Protein AF-A0A162QSJ6-F1 (afdb_monomer_lite)

Radius of gyration: 28.15 Å; chains: 1; bounding box: 63×65×82 Å

Foldseek 3Di:
DKDKDWDDKDWPPPFFQFDWFFPFAAWCLCCCQCVQPNHDLVRVCVQLVHDSVVSVCNNVRNDDDWLLSLLSSQCVQQPPPPDRDRDFLCNTRVPPDWAFGKTKDKIKMWIKMKIKDFPVVLQVLVVVPDPDDDDRDDPVRSCVVCQPPDVVVQVVVQVVQVVVLVVCLPPPPQAPDSVFKGKGWDDKGFPDWDDDPRMIMTTITTMIMIMHMGGGDIDDQNLQVQAPVVVQVVLVVVDFDKDKDKDKDFDDPQAWHQDPQKIAGNAWFFQAPPHDLVHTDIDRMGHNPPDDPAKDFDADPVRHGTMIIHITIDGDQFCLVVLCVVVVHDLSRSCSQLVHDSVRSVCVNNVNDDDTSSSLSSCSVSSSYTSVSTGVSVVSCVPPNPPDPPPPPPPPPDD

Structure (mmCIF, N/CA/C/O backbone):
data_AF-A0A162QSJ6-F1
#
_entry.id   AF-A0A162QSJ6-F1
#
loop_
_atom_site.group_PDB
_atom_site.id
_atom_site.type_symbol
_atom_site.label_atom_id
_atom_site.label_alt_id
_atom_site.label_comp_id
_atom_site.label_asym_id
_atom_site.label_entity_id
_atom_site.label_seq_id
_atom_site.pdbx_PDB_ins_code
_atom_site.Cartn_x
_atom_site.Cartn_y
_atom_site.Cartn_z
_atom_site.occupancy
_atom_site.B_iso_or_equiv
_atom_site.auth_seq_id
_atom_site.auth_comp_id
_atom_site.auth_asym_id
_atom_site.auth_atom_id
_atom_site.pdbx_PDB_model_num
ATOM 1 N N . MET A 1 1 ? -3.124 -0.815 45.891 1.00 61.69 1 MET A N 1
ATOM 2 C CA . MET A 1 1 ? -2.998 -1.121 44.449 1.00 61.69 1 MET A CA 1
ATOM 3 C C . MET A 1 1 ? -3.513 0.085 43.694 1.00 61.69 1 MET A C 1
ATOM 5 O O . MET A 1 1 ? -4.446 0.692 44.205 1.00 61.69 1 MET A O 1
ATOM 9 N N . PRO A 1 2 ? -2.911 0.464 42.557 1.00 79.81 2 PRO A N 1
ATOM 10 C CA . PRO A 1 2 ? -3.446 1.546 41.745 1.00 79.81 2 PRO A CA 1
ATOM 11 C C . PRO A 1 2 ? -4.876 1.224 41.300 1.00 79.81 2 PRO A C 1
ATOM 13 O O . PRO A 1 2 ? -5.188 0.066 41.028 1.00 79.81 2 PRO A O 1
ATOM 16 N N . GLU A 1 3 ? -5.730 2.237 41.241 1.00 83.38 3 GLU A N 1
ATOM 17 C CA . GLU A 1 3 ? -7.122 2.107 40.813 1.00 83.38 3 GLU A CA 1
ATOM 18 C C . GLU A 1 3 ? -7.364 2.950 39.563 1.00 83.38 3 GLU A C 1
ATOM 20 O O . GLU A 1 3 ? -6.791 4.031 39.409 1.00 83.38 3 GLU A O 1
ATOM 25 N N . MET A 1 4 ? -8.210 2.453 38.657 1.00 86.06 4 MET A N 1
ATOM 26 C CA . MET A 1 4 ? -8.592 3.165 37.442 1.00 86.06 4 MET A CA 1
ATOM 27 C C . MET A 1 4 ? -10.099 3.081 37.217 1.00 86.06 4 MET A C 1
ATOM 29 O O . MET A 1 4 ? -10.667 1.988 37.171 1.00 86.06 4 MET A O 1
ATOM 33 N N . SER A 1 5 ? -10.733 4.235 37.026 1.00 84.50 5 SER A N 1
ATOM 34 C CA . SER A 1 5 ? -12.145 4.337 36.646 1.00 84.50 5 SER A CA 1
ATOM 35 C C . SER A 1 5 ? -12.289 5.010 35.285 1.00 84.50 5 SER A C 1
ATOM 37 O O . SER A 1 5 ? -11.509 5.906 34.963 1.00 84.50 5 SER A O 1
ATOM 39 N N . ILE A 1 6 ? -13.267 4.560 34.494 1.00 78.75 6 ILE A N 1
ATOM 40 C CA . ILE A 1 6 ? -13.654 5.175 33.220 1.00 78.75 6 ILE A CA 1
ATOM 41 C C . ILE A 1 6 ? -14.931 5.988 33.453 1.00 78.75 6 ILE A C 1
ATOM 43 O O . ILE A 1 6 ? -15.891 5.487 34.036 1.00 78.75 6 ILE A O 1
ATOM 47 N N . GLY A 1 7 ? -14.916 7.239 33.010 1.00 77.62 7 GLY A N 1
ATOM 48 C CA . GLY A 1 7 ? -16.047 8.153 32.966 1.00 77.62 7 GLY A CA 1
ATOM 49 C C . GLY A 1 7 ? -16.761 8.111 31.615 1.00 77.62 7 GLY A C 1
ATOM 50 O O . GLY A 1 7 ? -17.100 7.046 31.102 1.00 77.62 7 GLY A O 1
ATOM 51 N N . GLU A 1 8 ? -17.034 9.285 31.048 1.00 82.25 8 GLU A N 1
ATOM 52 C CA . GLU A 1 8 ? -17.742 9.401 29.774 1.00 82.25 8 GLU A CA 1
ATOM 53 C C . GLU A 1 8 ? -16.884 8.875 28.613 1.00 82.25 8 GLU A C 1
ATOM 55 O O . GLU A 1 8 ? -15.684 9.145 28.528 1.00 82.25 8 GLU A O 1
ATOM 60 N N . ILE A 1 9 ? -17.518 8.119 27.712 1.00 82.06 9 ILE A N 1
ATOM 61 C CA . ILE A 1 9 ? -16.911 7.626 26.475 1.00 82.06 9 ILE A CA 1
ATOM 62 C C . ILE A 1 9 ? -17.574 8.364 25.323 1.00 82.06 9 ILE A C 1
ATOM 64 O O . ILE A 1 9 ? -18.797 8.330 25.180 1.00 82.06 9 ILE A O 1
ATOM 68 N N . ARG A 1 10 ? -16.768 9.000 24.476 1.00 83.88 10 ARG A N 1
ATOM 69 C CA . ARG A 1 10 ? -17.243 9.741 23.305 1.00 83.88 10 ARG A CA 1
ATOM 70 C C . ARG A 1 10 ? -16.458 9.361 22.061 1.00 83.88 10 ARG A C 1
ATOM 72 O O . ARG A 1 10 ? -15.242 9.181 22.108 1.00 83.88 10 ARG A O 1
ATOM 79 N N . GLU A 1 11 ? -17.152 9.258 20.935 1.00 80.19 11 GLU A N 1
ATOM 80 C CA . GLU A 1 11 ? -16.522 8.979 19.645 1.00 80.19 11 GLU A CA 1
ATOM 81 C C . GLU A 1 11 ? -15.690 10.183 19.173 1.00 80.19 11 GLU A C 1
ATOM 83 O O . GLU A 1 11 ? -16.151 11.328 19.142 1.00 80.19 11 GLU A O 1
ATOM 88 N N . HIS A 1 12 ? -14.446 9.928 18.779 1.00 76.00 12 HIS A N 1
ATOM 89 C CA . HIS A 1 12 ? -13.519 10.925 18.266 1.00 76.00 12 HIS A CA 1
ATOM 90 C C . HIS A 1 12 ? -13.611 11.016 16.733 1.00 76.00 12 HIS A C 1
ATOM 92 O O . HIS A 1 12 ? -12.725 10.586 15.994 1.00 76.00 12 HIS A O 1
ATOM 98 N N . THR A 1 13 ? -14.648 11.679 16.228 1.00 58.31 13 THR A N 1
ATOM 99 C CA . THR A 1 13 ? -14.962 11.703 14.785 1.00 58.31 13 THR A CA 1
ATOM 100 C C . THR A 1 13 ? -14.040 12.578 13.924 1.00 58.31 13 THR A C 1
ATOM 102 O O . THR A 1 13 ? -13.908 12.339 12.727 1.00 58.31 13 THR A O 1
ATOM 105 N N . LYS A 1 14 ? -13.361 13.583 14.500 1.00 55.38 14 LYS A N 1
ATOM 106 C CA . LYS A 1 14 ? -12.687 14.647 13.719 1.00 55.38 14 LYS A CA 1
ATOM 107 C C . LYS A 1 14 ? -11.319 14.302 13.113 1.00 55.38 14 LYS A C 1
ATOM 109 O O . LYS A 1 14 ? -10.851 15.064 12.274 1.00 55.38 14 LYS A O 1
ATOM 114 N N . ARG A 1 15 ? -10.644 13.228 13.546 1.00 52.19 15 ARG A N 1
ATOM 115 C CA . ARG A 1 15 ? -9.261 12.917 13.107 1.00 52.19 15 ARG A CA 1
ATOM 116 C C . ARG A 1 15 ? -9.095 11.615 12.327 1.00 52.19 15 ARG A C 1
ATOM 118 O O . ARG A 1 15 ? -8.056 11.459 11.696 1.00 52.19 15 ARG A O 1
ATOM 125 N N . TYR A 1 16 ? -10.071 10.708 12.359 1.00 54.91 16 TYR A N 1
ATOM 126 C CA . TYR A 1 16 ? -9.823 9.310 11.991 1.00 54.91 16 TYR A CA 1
ATOM 127 C C . TYR A 1 16 ? -10.912 8.645 11.143 1.00 54.91 16 TYR A C 1
ATOM 129 O O . TYR A 1 16 ? -10.877 7.431 10.981 1.00 54.91 16 TYR A O 1
ATOM 137 N N . THR A 1 17 ? -11.866 9.394 10.583 1.00 56.16 17 THR A N 1
ATOM 138 C CA . THR A 1 17 ? -12.869 8.812 9.677 1.00 56.16 17 THR A CA 1
ATOM 139 C C . THR A 1 17 ? -12.195 8.389 8.375 1.00 56.16 17 THR A C 1
ATOM 141 O O . THR A 1 17 ? -11.928 9.200 7.488 1.00 56.16 17 THR A O 1
ATOM 144 N N . LYS A 1 18 ? -11.856 7.106 8.301 1.00 65.88 18 LYS A N 1
ATOM 145 C CA . LYS A 1 18 ? -11.250 6.471 7.141 1.00 65.88 18 LYS A CA 1
ATOM 146 C C . LYS A 1 18 ? -12.344 6.096 6.154 1.00 65.88 18 LYS A C 1
ATOM 148 O O . LYS A 1 18 ? -13.413 5.647 6.552 1.00 65.88 18 LYS A O 1
ATOM 153 N N . GLU A 1 19 ? -12.083 6.239 4.860 1.00 71.62 19 GLU A N 1
ATOM 154 C CA . GLU A 1 19 ? -12.988 5.651 3.879 1.00 71.62 19 GLU A CA 1
ATOM 155 C C . GLU A 1 19 ? -12.936 4.117 3.970 1.00 71.62 19 GLU A C 1
ATOM 157 O O . GLU A 1 19 ? -11.851 3.526 4.006 1.00 71.62 19 GLU A O 1
ATOM 162 N N . LEU A 1 20 ? -14.106 3.473 4.005 1.00 77.44 20 LEU A N 1
ATOM 163 C CA . LEU A 1 20 ? -14.211 2.016 4.021 1.00 77.44 20 LEU A CA 1
ATOM 164 C C . LEU A 1 20 ? -13.665 1.423 2.719 1.00 77.44 20 LEU A C 1
ATOM 166 O O . LEU A 1 20 ? -13.955 1.899 1.614 1.00 77.44 20 LEU A O 1
ATOM 170 N N . ILE A 1 21 ? -12.892 0.347 2.861 1.00 81.75 21 ILE A N 1
ATOM 171 C CA . ILE A 1 21 ? -12.299 -0.398 1.752 1.00 81.75 21 ILE A CA 1
ATOM 172 C C . ILE A 1 21 ? -12.651 -1.876 1.938 1.00 81.75 21 ILE A C 1
ATOM 174 O O . ILE A 1 21 ? -12.334 -2.425 2.996 1.00 81.75 21 ILE A O 1
ATOM 178 N N . PRO A 1 22 ? -13.203 -2.548 0.909 1.00 86.56 22 PRO A N 1
ATOM 179 C CA . PRO A 1 22 ? -13.502 -3.972 0.967 1.00 86.56 22 PRO A CA 1
ATOM 180 C C . PRO A 1 22 ? -12.319 -4.812 1.458 1.00 86.56 22 PRO A C 1
ATOM 182 O O . PRO A 1 22 ? -11.152 -4.587 1.094 1.00 86.56 22 PRO A O 1
ATOM 185 N N . ASN A 1 23 ? -12.618 -5.842 2.246 1.00 87.44 23 ASN A N 1
ATOM 186 C CA . ASN A 1 23 ? -11.616 -6.787 2.712 1.00 87.44 23 ASN A CA 1
ATOM 187 C C . ASN A 1 23 ? -10.985 -7.546 1.549 1.00 87.44 23 ASN A C 1
ATOM 189 O O . ASN A 1 23 ? -9.750 -7.592 1.463 1.00 87.44 23 ASN A O 1
ATOM 193 N N . THR A 1 24 ? -11.811 -8.001 0.608 1.00 89.56 24 THR A N 1
ATOM 194 C CA . THR A 1 24 ? -11.386 -8.460 -0.715 1.00 89.56 24 THR A CA 1
ATOM 195 C C . THR A 1 24 ? -11.987 -7.573 -1.792 1.00 89.56 24 THR A C 1
ATOM 197 O O . THR A 1 24 ? -13.176 -7.285 -1.788 1.00 89.56 24 THR A O 1
ATOM 200 N N . ILE A 1 25 ? -11.137 -7.106 -2.700 1.00 89.31 25 ILE A N 1
ATOM 201 C CA . ILE A 1 25 ? -11.492 -6.157 -3.740 1.00 89.31 25 ILE A CA 1
ATOM 202 C C . ILE A 1 25 ? -12.158 -6.922 -4.894 1.00 89.31 25 ILE A C 1
ATOM 204 O O . ILE A 1 25 ? -11.517 -7.808 -5.482 1.00 89.31 25 ILE A O 1
ATOM 208 N N . PRO A 1 26 ? -13.400 -6.563 -5.262 1.00 88.62 26 PRO A N 1
ATOM 209 C CA . PRO A 1 26 ? -14.075 -7.121 -6.428 1.00 88.62 26 PRO A CA 1
ATOM 210 C C . PRO A 1 26 ? -13.230 -6.935 -7.685 1.00 88.62 26 PRO A C 1
ATOM 212 O O . PRO A 1 26 ? -12.707 -5.850 -7.923 1.00 88.62 26 PRO A O 1
ATOM 215 N N . ASN A 1 27 ? -13.081 -7.981 -8.498 1.00 90.12 27 ASN A N 1
ATOM 216 C CA . ASN A 1 27 ? -12.209 -7.936 -9.670 1.00 90.12 27 ASN A CA 1
ATOM 217 C C . ASN A 1 27 ? -12.764 -8.712 -10.872 1.00 90.12 27 ASN A C 1
ATOM 219 O O . ASN A 1 27 ? -13.583 -9.619 -10.726 1.00 90.12 27 ASN A O 1
ATOM 223 N N . ASN A 1 28 ? -12.247 -8.376 -12.057 1.00 89.31 28 ASN A N 1
ATOM 224 C CA . ASN A 1 28 ? -12.580 -8.985 -13.346 1.00 89.31 28 ASN A CA 1
ATOM 225 C C . ASN A 1 28 ? -11.474 -9.919 -13.872 1.00 89.31 28 ASN A C 1
ATOM 227 O O . ASN A 1 28 ? -11.448 -10.242 -15.061 1.00 89.31 28 ASN A O 1
ATOM 231 N N . ILE A 1 29 ? -10.537 -10.361 -13.025 1.00 91.88 29 ILE A N 1
ATOM 232 C CA . ILE A 1 29 ? -9.319 -11.074 -13.456 1.00 91.88 29 ILE A CA 1
ATOM 233 C C . ILE A 1 29 ? -9.656 -12.340 -14.252 1.00 91.88 29 ILE A C 1
ATOM 235 O O . ILE A 1 29 ? -9.070 -12.582 -15.311 1.00 91.88 29 ILE A O 1
ATOM 239 N N . LYS A 1 30 ? -10.642 -13.117 -13.785 1.00 92.12 30 LYS A N 1
ATOM 240 C CA . LYS A 1 30 ? -11.098 -14.335 -14.467 1.00 92.12 30 LYS A CA 1
ATOM 241 C C . LYS A 1 30 ? -11.686 -14.035 -15.845 1.00 92.12 30 LYS A C 1
ATOM 243 O O . LYS A 1 30 ? -11.394 -14.750 -16.801 1.00 92.12 30 LYS A O 1
ATOM 248 N N . ILE A 1 31 ? -12.485 -12.973 -15.964 1.00 89.12 31 ILE A N 1
ATOM 249 C CA . ILE A 1 31 ? -13.091 -12.542 -17.234 1.00 89.12 31 ILE A CA 1
ATOM 250 C C . ILE A 1 31 ? -11.985 -12.172 -18.224 1.00 89.12 31 ILE A C 1
ATOM 252 O O . ILE A 1 31 ? -11.950 -12.690 -19.341 1.00 89.12 31 ILE A O 1
ATOM 256 N N . TRP A 1 32 ? -11.036 -11.342 -17.794 1.00 87.81 32 TRP A N 1
ATOM 257 C CA . TRP A 1 32 ? -9.904 -10.934 -18.618 1.00 87.81 32 TRP A CA 1
ATOM 258 C C . TRP A 1 32 ? -9.074 -12.122 -19.094 1.00 87.81 32 TRP A C 1
ATOM 260 O O . TRP A 1 32 ? -8.869 -12.301 -20.298 1.00 87.81 32 TRP A O 1
ATOM 270 N N . ARG A 1 33 ? -8.664 -12.994 -18.173 1.00 91.19 33 ARG A N 1
ATOM 271 C CA . ARG A 1 33 ? -7.868 -14.174 -18.508 1.00 91.19 33 ARG A CA 1
ATOM 272 C C . ARG A 1 33 ? -8.627 -15.139 -19.425 1.00 91.19 33 ARG A C 1
ATOM 274 O O . ARG A 1 33 ? -8.115 -15.529 -20.473 1.00 91.19 33 ARG A O 1
ATOM 281 N N . GLU A 1 34 ? -9.813 -15.577 -19.013 1.00 88.44 34 GLU A N 1
ATOM 282 C CA . GLU A 1 34 ? -10.504 -16.732 -19.598 1.00 88.44 34 GLU A CA 1
ATOM 283 C C . GLU A 1 34 ? -11.431 -16.370 -20.752 1.00 88.44 34 GLU A C 1
ATOM 285 O O . GLU A 1 34 ? -11.593 -17.147 -21.694 1.00 88.44 34 GLU A O 1
ATOM 290 N N . GLN A 1 35 ? -12.075 -15.208 -20.696 1.00 85.56 35 GLN A N 1
ATOM 291 C CA . GLN A 1 35 ? -13.071 -14.822 -21.690 1.00 85.56 35 GLN A CA 1
ATOM 292 C C . GLN A 1 35 ? -12.442 -13.982 -22.796 1.00 85.56 35 GLN A C 1
ATOM 294 O O . GLN A 1 35 ? -12.663 -14.296 -23.966 1.00 85.56 35 GLN A O 1
ATOM 299 N N . LEU A 1 36 ? -11.615 -12.996 -22.437 1.00 83.12 36 LEU A N 1
ATOM 300 C CA . LEU A 1 36 ? -11.030 -12.053 -23.395 1.00 83.12 36 LEU A CA 1
ATOM 301 C C . LEU A 1 36 ? -9.729 -12.564 -24.025 1.00 83.12 36 LEU A C 1
ATOM 303 O O . LEU A 1 36 ? -9.566 -12.468 -25.241 1.00 83.12 36 LEU A O 1
ATOM 307 N N . HIS A 1 37 ? -8.828 -13.152 -23.231 1.00 85.69 37 HIS A N 1
ATOM 308 C CA . HIS A 1 37 ? -7.499 -13.555 -23.715 1.00 85.69 37 HIS A CA 1
ATOM 309 C C . HIS A 1 37 ? -7.283 -15.065 -23.867 1.00 85.69 37 HIS A C 1
ATOM 311 O O . HIS A 1 37 ? -6.301 -15.470 -24.483 1.00 85.69 37 HIS A O 1
ATOM 317 N N . LYS A 1 38 ? -8.200 -15.898 -23.361 1.00 89.44 38 LYS A N 1
ATOM 318 C CA . LYS A 1 38 ? -8.144 -17.371 -23.454 1.00 89.44 38 LYS A CA 1
ATOM 319 C C . LYS A 1 38 ? -6.848 -17.984 -22.892 1.00 89.44 38 LYS A C 1
ATOM 321 O O . LYS A 1 38 ? -6.374 -18.996 -23.399 1.00 89.44 38 LYS A O 1
ATOM 326 N N . ILE A 1 39 ? -6.285 -17.398 -21.833 1.00 90.75 39 ILE A N 1
ATOM 327 C CA . ILE A 1 39 ? -5.034 -17.869 -21.217 1.00 90.75 39 ILE A CA 1
ATOM 328 C C . ILE A 1 39 ? -5.346 -18.909 -20.119 1.00 90.75 39 ILE A C 1
ATOM 330 O O . ILE A 1 39 ? -6.176 -18.651 -19.239 1.00 90.75 39 ILE A O 1
ATOM 334 N N . PRO A 1 40 ? -4.703 -20.091 -20.108 1.00 94.88 40 PRO A N 1
ATOM 335 C CA . PRO A 1 40 ? -4.813 -21.038 -19.000 1.00 94.88 40 PRO A CA 1
ATOM 336 C C . PRO A 1 40 ? -4.314 -20.444 -17.674 1.00 94.88 40 PRO A C 1
ATOM 338 O O . PRO A 1 40 ? -3.276 -19.786 -17.640 1.00 94.88 40 PRO A O 1
ATOM 341 N N . VAL A 1 41 ? -4.993 -20.744 -16.558 1.00 95.62 41 VAL A N 1
ATOM 342 C CA . VAL A 1 41 ? -4.605 -20.277 -15.205 1.00 95.62 41 VAL A CA 1
ATOM 343 C C . VAL A 1 41 ? -3.125 -20.531 -14.901 1.00 95.62 41 VAL A C 1
ATOM 345 O O . VAL A 1 41 ? -2.441 -19.640 -14.409 1.00 95.62 41 VAL A O 1
ATOM 348 N N . LYS A 1 42 ? -2.617 -21.731 -15.217 1.00 95.69 42 LYS A N 1
ATOM 349 C CA . LYS A 1 42 ? -1.219 -22.094 -14.948 1.00 95.69 42 LYS A CA 1
ATOM 350 C C . LYS A 1 42 ? -0.248 -21.195 -15.716 1.00 95.69 42 LYS A C 1
ATOM 352 O O . LYS A 1 42 ? 0.677 -20.670 -15.117 1.00 95.69 42 LYS A O 1
ATOM 357 N N . GLN A 1 43 ? -0.508 -20.980 -17.007 1.00 94.31 43 GLN A N 1
ATOM 358 C CA . GLN A 1 43 ? 0.334 -20.131 -17.846 1.00 94.31 43 GLN A CA 1
ATOM 359 C C . GLN A 1 43 ? 0.405 -18.706 -17.289 1.00 94.31 43 GLN A C 1
ATOM 361 O O . GLN A 1 43 ? 1.497 -18.172 -17.130 1.00 94.31 43 GLN A O 1
ATOM 366 N N . LEU A 1 44 ? -0.740 -18.111 -16.938 1.00 93.75 44 LEU A N 1
ATOM 367 C CA . LEU A 1 44 ? -0.745 -16.751 -16.403 1.00 93.75 44 LEU A CA 1
ATOM 368 C C . LEU A 1 44 ? -0.053 -16.668 -15.034 1.00 93.75 44 LEU A C 1
ATOM 370 O O . LEU A 1 44 ? 0.673 -15.714 -14.773 1.00 93.75 44 LEU A O 1
ATOM 374 N N . ALA A 1 45 ? -0.248 -17.660 -14.162 1.00 94.94 45 ALA A N 1
ATOM 375 C CA . ALA A 1 45 ? 0.430 -17.714 -12.868 1.00 94.94 45 ALA A CA 1
ATOM 376 C C . ALA A 1 45 ? 1.961 -17.767 -13.028 1.00 94.94 45 ALA A C 1
ATOM 378 O O . ALA A 1 45 ? 2.669 -16.998 -12.371 1.00 94.94 45 ALA A O 1
ATOM 379 N N . ASP A 1 46 ? 2.454 -18.596 -13.957 1.00 92.12 46 ASP A N 1
ATOM 380 C CA . ASP A 1 46 ? 3.878 -18.705 -14.287 1.00 92.12 46 ASP A CA 1
ATOM 381 C C . ASP A 1 46 ? 4.424 -17.368 -14.826 1.00 92.12 46 ASP A C 1
ATOM 383 O O . ASP A 1 46 ? 5.473 -16.900 -14.385 1.00 92.12 46 ASP A O 1
ATOM 387 N N . GLU A 1 47 ? 3.690 -16.697 -15.719 1.00 89.69 47 GLU A N 1
ATOM 388 C CA . GLU A 1 47 ? 4.086 -15.402 -16.292 1.00 89.69 47 GLU A CA 1
ATOM 389 C C . GLU A 1 47 ? 4.063 -14.247 -15.275 1.00 89.69 47 GLU A C 1
ATOM 391 O O . GLU A 1 47 ? 4.856 -13.311 -15.383 1.00 89.69 47 GLU A O 1
ATOM 396 N N . LEU A 1 48 ? 3.179 -14.302 -14.275 1.00 90.88 48 LEU A N 1
ATOM 397 C CA . LEU A 1 48 ? 3.105 -13.320 -13.185 1.00 90.88 48 LEU A CA 1
ATOM 398 C C . LEU A 1 48 ? 4.044 -13.642 -12.013 1.00 90.88 48 LEU A C 1
ATOM 400 O O . LEU A 1 48 ? 4.225 -12.798 -11.120 1.00 90.88 48 LEU A O 1
ATOM 404 N N . LEU A 1 49 ? 4.672 -14.822 -12.038 1.00 90.62 49 LEU A N 1
ATOM 405 C CA . LEU A 1 49 ? 5.550 -15.351 -10.994 1.00 90.62 49 LEU A CA 1
ATOM 406 C C . LEU A 1 49 ? 4.819 -15.504 -9.649 1.00 90.62 49 LEU A C 1
ATOM 408 O O . LEU A 1 49 ? 5.310 -15.044 -8.613 1.00 90.62 49 LEU A O 1
ATOM 412 N N . ILE A 1 50 ? 3.631 -16.111 -9.672 1.00 94.56 50 ILE A N 1
ATOM 413 C CA . ILE A 1 50 ? 2.803 -16.382 -8.488 1.00 94.56 50 ILE A CA 1
ATOM 414 C C . ILE A 1 50 ? 2.331 -17.834 -8.461 1.00 94.56 50 ILE A C 1
ATOM 416 O O . ILE A 1 50 ? 2.335 -18.526 -9.474 1.00 94.56 50 ILE A O 1
ATOM 420 N N . ASP A 1 51 ? 1.898 -18.291 -7.288 1.00 95.50 51 ASP A N 1
ATOM 421 C CA . ASP A 1 51 ? 1.303 -19.615 -7.152 1.00 95.50 51 ASP A CA 1
ATOM 422 C C . ASP A 1 51 ? -0.055 -19.705 -7.876 1.00 95.50 51 ASP A C 1
ATOM 424 O O . ASP A 1 51 ? -0.871 -18.777 -7.860 1.00 95.50 51 ASP A O 1
ATOM 428 N N . ARG A 1 52 ? -0.309 -20.856 -8.502 1.00 96.62 52 ARG A N 1
ATOM 429 C CA . ARG A 1 52 ? -1.537 -21.123 -9.260 1.00 96.62 52 ARG A CA 1
ATOM 430 C C . ARG A 1 52 ? -2.786 -21.104 -8.375 1.00 96.62 52 ARG A C 1
ATOM 432 O O . ARG A 1 52 ? -3.824 -20.580 -8.788 1.00 96.62 52 ARG A O 1
ATOM 439 N N . ASN A 1 53 ? -2.710 -21.702 -7.189 1.00 96.81 53 ASN A N 1
ATOM 440 C CA . ASN A 1 53 ? -3.839 -21.751 -6.262 1.00 96.81 53 ASN A CA 1
ATOM 441 C C . ASN A 1 53 ? -4.110 -20.352 -5.713 1.00 96.81 53 ASN A C 1
ATOM 443 O O . ASN A 1 53 ? -5.267 -19.963 -5.587 1.00 96.81 53 ASN A O 1
ATOM 447 N N . PHE A 1 54 ? -3.057 -19.559 -5.497 1.00 96.94 54 PHE A N 1
ATOM 448 C CA . PHE A 1 54 ? -3.207 -18.148 -5.155 1.00 96.94 54 PHE A CA 1
ATOM 449 C C . PHE A 1 54 ? -3.929 -17.351 -6.253 1.00 96.94 54 PHE A C 1
ATOM 451 O O . PHE A 1 54 ? -4.885 -16.647 -5.943 1.00 96.94 54 PHE A O 1
ATOM 458 N N . LEU A 1 55 ? -3.548 -17.494 -7.531 1.00 96.81 55 LEU A N 1
ATOM 459 C CA . LEU A 1 55 ? -4.279 -16.852 -8.637 1.00 96.81 55 LEU A CA 1
ATOM 460 C C . LEU A 1 55 ? -5.754 -17.284 -8.668 1.00 96.81 55 LEU A C 1
ATOM 462 O O . LEU A 1 55 ? -6.634 -16.451 -8.853 1.00 96.81 55 LEU A O 1
ATOM 466 N N . THR A 1 56 ? -6.020 -18.572 -8.444 1.00 96.06 56 THR A N 1
ATOM 467 C CA . THR A 1 56 ? -7.386 -19.120 -8.419 1.00 96.06 56 THR A CA 1
ATOM 468 C C . THR A 1 56 ? -8.216 -18.508 -7.285 1.00 96.06 56 THR A C 1
ATOM 470 O O . THR A 1 56 ? -9.346 -18.096 -7.522 1.00 96.06 56 THR A O 1
ATOM 473 N N . ALA 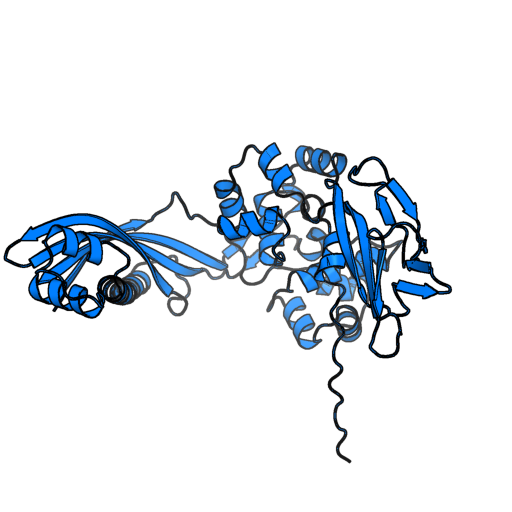A 1 57 ? -7.644 -18.377 -6.084 1.00 96.25 57 ALA A N 1
ATOM 474 C CA . ALA A 1 57 ? -8.295 -17.725 -4.946 1.00 96.25 57 ALA A CA 1
ATOM 475 C C . ALA A 1 57 ? -8.565 -16.231 -5.204 1.00 96.25 57 ALA A C 1
ATOM 477 O O . ALA A 1 57 ? -9.587 -15.696 -4.788 1.00 96.25 57 ALA A O 1
ATOM 478 N N . VAL A 1 58 ? -7.673 -15.542 -5.923 1.00 95.31 58 VAL A N 1
ATOM 479 C CA . VAL A 1 58 ? -7.888 -14.138 -6.312 1.00 95.31 58 VAL A CA 1
ATOM 480 C C . VAL A 1 58 ? -9.005 -14.008 -7.354 1.00 95.31 58 VAL A C 1
ATOM 482 O O . VAL A 1 58 ? -9.856 -13.127 -7.238 1.00 95.31 58 VAL A O 1
ATOM 485 N N . GLU A 1 59 ? -9.046 -14.901 -8.347 1.00 93.81 59 GLU A N 1
ATOM 486 C CA . GLU A 1 59 ? -10.129 -14.973 -9.341 1.00 93.81 59 GLU A CA 1
ATOM 487 C C . GLU A 1 59 ? -11.492 -15.291 -8.717 1.00 93.81 59 GLU A C 1
ATOM 489 O O . GLU A 1 59 ? -12.517 -14.845 -9.232 1.00 93.81 59 GLU A O 1
ATOM 494 N N . ALA A 1 60 ? -11.496 -16.050 -7.621 1.00 91.06 60 ALA A N 1
ATOM 495 C CA . ALA A 1 60 ? -12.678 -16.360 -6.825 1.00 91.06 60 ALA A CA 1
ATOM 496 C C . ALA A 1 60 ? -13.068 -15.245 -5.837 1.00 91.06 60 ALA A C 1
ATOM 498 O O . ALA A 1 60 ? -14.111 -15.352 -5.209 1.00 91.06 60 ALA A O 1
ATOM 499 N N . GLN A 1 61 ? -12.278 -14.166 -5.739 1.00 89.94 61 GLN A N 1
ATOM 500 C CA . GLN A 1 61 ? -12.477 -13.062 -4.788 1.00 89.94 61 GLN A CA 1
ATOM 501 C C . GLN A 1 61 ? -12.335 -13.473 -3.309 1.00 89.94 61 GLN A C 1
ATOM 503 O O . GLN A 1 61 ? -12.863 -12.815 -2.418 1.00 89.94 61 GLN A O 1
ATOM 508 N N . ASP A 1 62 ? -11.520 -14.494 -3.030 1.00 91.06 62 ASP A N 1
ATOM 509 C CA . ASP A 1 62 ? -11.166 -14.915 -1.665 1.00 91.06 62 ASP A CA 1
ATOM 510 C C . ASP A 1 62 ? -9.904 -14.208 -1.145 1.00 91.06 62 ASP A C 1
ATOM 512 O O . ASP A 1 62 ? -9.625 -14.168 0.059 1.00 91.06 62 ASP A O 1
ATOM 516 N N . LYS A 1 63 ? -9.076 -13.694 -2.064 1.00 93.69 63 LYS A N 1
ATOM 517 C CA . LYS A 1 63 ? -7.811 -13.009 -1.773 1.00 93.69 63 LYS A CA 1
ATOM 518 C C . LYS A 1 63 ? -7.604 -11.815 -2.697 1.00 93.69 63 LYS A C 1
ATOM 520 O O . LYS A 1 63 ? -8.078 -11.778 -3.826 1.00 93.69 63 LYS A O 1
ATOM 525 N N . ASN A 1 64 ? -6.795 -10.865 -2.235 1.00 93.88 64 ASN A N 1
ATOM 526 C CA . ASN A 1 64 ? -6.306 -9.762 -3.057 1.00 93.88 64 ASN A CA 1
ATOM 527 C C . ASN A 1 64 ? -4.928 -10.075 -3.628 1.00 93.88 64 ASN A C 1
ATOM 529 O O . ASN A 1 64 ? -4.065 -10.616 -2.934 1.00 93.88 64 ASN A O 1
ATOM 533 N N . PHE A 1 65 ? -4.660 -9.596 -4.840 1.00 95.69 65 PHE A N 1
ATOM 534 C CA . PHE A 1 65 ? -3.279 -9.411 -5.267 1.00 95.69 65 PHE A CA 1
ATOM 535 C C . PHE A 1 65 ? -2.540 -8.427 -4.364 1.00 95.69 65 PHE A C 1
ATOM 537 O O . PHE A 1 65 ? -3.104 -7.454 -3.860 1.00 95.69 65 PHE A O 1
ATOM 544 N N . SER A 1 66 ? -1.233 -8.644 -4.222 1.00 94.19 66 SER A N 1
ATOM 545 C CA . SER A 1 66 ? -0.328 -7.604 -3.738 1.00 94.19 66 SER A CA 1
ATOM 546 C C . SER A 1 66 ? -0.175 -6.510 -4.793 1.00 94.19 66 SER A C 1
ATOM 548 O O . SER A 1 66 ? -0.270 -6.794 -5.986 1.00 94.19 66 SER A O 1
ATOM 550 N N . GLY A 1 67 ? 0.170 -5.286 -4.380 1.00 93.94 67 GLY A N 1
ATOM 551 C CA . GLY A 1 67 ? 0.336 -4.176 -5.328 1.00 93.94 67 GLY A CA 1
ATOM 552 C C . GLY A 1 67 ? 1.351 -4.483 -6.437 1.00 93.94 67 GLY A C 1
ATOM 553 O O . GLY A 1 67 ? 1.139 -4.130 -7.588 1.00 93.94 67 GLY A O 1
ATOM 554 N N . LYS A 1 68 ? 2.416 -5.243 -6.141 1.00 93.25 68 LYS A N 1
ATOM 555 C CA . LYS A 1 68 ? 3.357 -5.709 -7.175 1.00 93.25 68 LYS A CA 1
ATOM 556 C C . LYS A 1 68 ? 2.699 -6.619 -8.211 1.00 93.25 68 LYS A C 1
ATOM 558 O O . LYS A 1 68 ? 2.956 -6.474 -9.399 1.00 93.25 68 LYS A O 1
ATOM 563 N N . THR A 1 69 ? 1.889 -7.571 -7.758 1.00 94.19 69 THR A N 1
ATOM 564 C CA . THR A 1 69 ? 1.225 -8.538 -8.645 1.00 94.19 69 THR A CA 1
ATOM 565 C C . THR A 1 69 ? 0.187 -7.835 -9.508 1.00 94.19 69 THR A C 1
ATOM 567 O O . THR A 1 69 ? 0.121 -8.095 -10.702 1.00 94.19 69 THR A O 1
ATOM 570 N N . THR A 1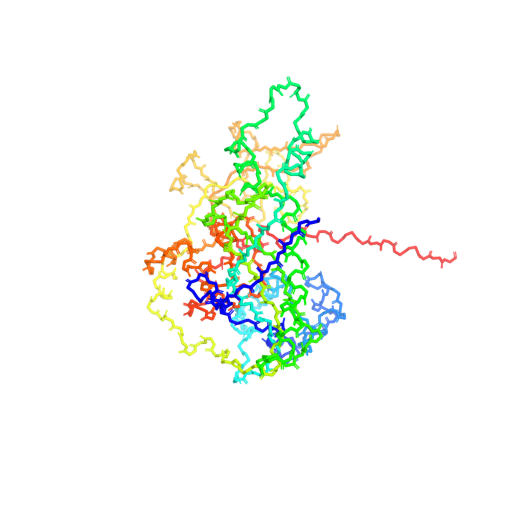 70 ? -0.534 -6.870 -8.937 1.00 95.31 70 THR A N 1
ATOM 571 C CA . THR A 1 70 ? -1.451 -5.992 -9.669 1.00 95.31 70 THR A CA 1
ATOM 572 C C . THR A 1 70 ? -0.744 -5.249 -10.799 1.00 95.31 70 THR A C 1
ATOM 574 O O . THR A 1 70 ? -1.173 -5.316 -11.946 1.00 95.31 70 THR A O 1
ATOM 577 N N . ILE A 1 71 ? 0.399 -4.620 -10.516 1.00 94.06 71 ILE A N 1
ATOM 578 C CA . ILE A 1 71 ? 1.173 -3.894 -11.533 1.00 94.06 71 ILE A CA 1
ATOM 579 C C . ILE A 1 71 ? 1.742 -4.841 -12.596 1.00 94.06 71 ILE A C 1
ATOM 581 O O . ILE A 1 71 ? 1.697 -4.520 -13.780 1.00 94.06 71 ILE A O 1
ATOM 585 N N . ARG A 1 72 ? 2.211 -6.037 -12.214 1.00 92.44 72 ARG A N 1
ATOM 586 C CA . ARG A 1 72 ? 2.616 -7.070 -13.185 1.00 92.44 72 ARG A CA 1
ATOM 587 C C . ARG A 1 72 ? 1.470 -7.494 -14.090 1.00 92.44 72 ARG A C 1
ATOM 589 O O . ARG A 1 72 ? 1.690 -7.647 -15.284 1.00 92.44 72 ARG A O 1
ATOM 596 N N . TYR A 1 73 ? 0.276 -7.673 -13.533 1.00 92.50 73 TYR A N 1
ATOM 597 C CA . TYR A 1 73 ? -0.913 -8.050 -14.287 1.00 92.50 73 TYR A CA 1
ATOM 598 C C . TYR A 1 73 ? -1.264 -6.983 -15.326 1.00 92.50 73 TYR A C 1
ATOM 600 O O . TYR A 1 73 ? -1.382 -7.293 -16.510 1.00 92.50 73 TYR A O 1
ATOM 608 N N . ILE A 1 74 ? -1.339 -5.717 -14.904 1.00 91.50 74 ILE A N 1
ATOM 609 C CA . ILE A 1 74 ? -1.587 -4.579 -15.799 1.00 91.50 74 ILE A CA 1
ATOM 610 C C . ILE A 1 74 ? -0.524 -4.531 -16.904 1.00 91.50 74 ILE A C 1
ATOM 612 O O . ILE A 1 74 ? -0.859 -4.483 -18.087 1.00 91.50 74 ILE A O 1
ATOM 616 N N . LYS A 1 75 ? 0.759 -4.626 -16.535 1.00 88.25 75 LYS A N 1
ATOM 617 C CA . LYS A 1 75 ? 1.876 -4.559 -17.486 1.00 88.25 75 LYS A CA 1
ATOM 618 C C . LYS A 1 75 ? 1.872 -5.720 -18.482 1.00 88.25 75 LYS A C 1
ATOM 620 O O . LYS A 1 75 ? 2.060 -5.499 -19.674 1.00 88.25 75 LYS A O 1
ATOM 625 N N . HIS A 1 76 ? 1.584 -6.937 -18.016 1.00 87.69 76 HIS A N 1
ATOM 626 C CA . HIS A 1 76 ? 1.493 -8.135 -18.851 1.00 87.69 76 HIS A CA 1
ATOM 627 C C . HIS A 1 76 ? 0.509 -7.940 -20.013 1.00 87.69 76 HIS A C 1
ATOM 629 O O . HIS A 1 76 ? 0.854 -8.199 -21.168 1.00 87.69 76 HIS A O 1
ATOM 635 N N . PHE A 1 77 ? -0.698 -7.447 -19.721 1.00 84.94 77 PHE A N 1
ATOM 636 C CA . PHE A 1 77 ? -1.727 -7.248 -20.742 1.00 84.94 77 PHE A CA 1
ATOM 637 C C . PHE A 1 77 ? -1.528 -5.972 -21.570 1.00 84.94 77 PHE A C 1
ATOM 639 O O . PHE A 1 77 ? -1.952 -5.945 -22.726 1.00 84.94 77 PHE A O 1
ATOM 646 N N . SER A 1 78 ? -0.836 -4.965 -21.033 1.00 80.19 78 SER A N 1
ATOM 647 C CA . SER A 1 78 ? -0.518 -3.724 -21.750 1.00 80.19 78 SER A CA 1
ATOM 648 C C . SER A 1 78 ? 0.643 -3.855 -22.741 1.00 80.19 78 SER A C 1
ATOM 650 O O . SER A 1 78 ? 0.581 -3.255 -23.811 1.00 80.19 78 SER A O 1
ATOM 652 N N . ASP A 1 79 ? 1.654 -4.682 -22.455 1.00 73.06 79 ASP A N 1
ATOM 653 C CA . ASP A 1 79 ? 2.831 -4.831 -23.326 1.00 73.06 79 ASP A CA 1
ATOM 654 C C . ASP A 1 79 ? 2.663 -5.913 -24.401 1.00 73.06 79 ASP A C 1
ATOM 656 O O . ASP A 1 79 ? 3.069 -5.727 -25.552 1.00 73.06 79 ASP A O 1
ATOM 660 N N . LYS A 1 80 ? 2.068 -7.065 -24.050 1.00 56.41 80 LYS A N 1
ATOM 661 C CA . LYS A 1 80 ? 2.029 -8.235 -24.948 1.00 56.41 80 LYS A CA 1
ATOM 662 C C . LYS A 1 80 ? 0.997 -8.124 -26.074 1.00 56.41 80 LYS A C 1
ATOM 664 O O . LYS A 1 80 ? 1.097 -8.852 -27.058 1.00 56.41 80 LYS A O 1
ATOM 669 N N . ASN A 1 81 ? 0.034 -7.206 -25.985 1.00 48.22 81 ASN A N 1
ATOM 670 C CA . ASN A 1 81 ? -1.082 -7.116 -26.926 1.00 48.22 81 ASN A CA 1
ATOM 671 C C . ASN A 1 81 ? -1.171 -5.740 -27.592 1.00 48.22 81 ASN A C 1
ATOM 673 O O . ASN A 1 81 ? -2.129 -5.002 -27.375 1.00 48.22 81 ASN A O 1
ATOM 677 N N . LYS A 1 82 ? -0.245 -5.437 -28.513 1.00 45.84 82 LYS A N 1
ATOM 678 C CA . LYS A 1 82 ? -0.259 -4.213 -29.347 1.00 45.84 82 LYS A CA 1
ATOM 679 C C . LYS A 1 82 ? -1.556 -3.964 -30.151 1.00 45.84 82 LYS A C 1
ATOM 681 O O . LYS A 1 82 ? -1.590 -2.999 -30.907 1.00 45.84 82 LYS A O 1
ATOM 686 N N . ARG A 1 83 ? -2.602 -4.808 -30.075 1.00 47.34 83 ARG A N 1
ATOM 687 C CA . ARG A 1 83 ? -3.802 -4.686 -30.931 1.00 47.34 83 ARG A CA 1
ATOM 688 C C . ARG A 1 83 ? -5.171 -5.097 -30.361 1.00 47.34 83 ARG A C 1
ATOM 690 O O . ARG A 1 83 ? -6.111 -5.064 -31.147 1.00 47.34 83 ARG A O 1
ATOM 697 N N . LYS A 1 84 ? -5.359 -5.479 -29.085 1.00 50.12 84 LYS A N 1
ATOM 698 C CA . LYS A 1 84 ? -6.715 -5.914 -28.644 1.00 50.12 84 LYS A CA 1
ATOM 699 C C . LYS A 1 84 ? -7.329 -5.258 -27.410 1.00 50.12 84 LYS A C 1
ATOM 701 O O . LYS A 1 84 ? -8.550 -5.167 -27.386 1.00 50.12 84 LYS A O 1
ATOM 706 N N . SER A 1 85 ? -6.557 -4.726 -26.467 1.00 57.53 85 SER A N 1
ATOM 707 C CA . SER A 1 85 ? -7.119 -3.984 -25.324 1.00 57.53 85 SER A CA 1
ATOM 708 C C . SER A 1 85 ? -6.002 -3.526 -24.396 1.00 57.53 85 SER A C 1
ATOM 710 O O . SER A 1 85 ? -5.229 -4.357 -23.924 1.00 57.53 85 SER A O 1
ATOM 712 N N . HIS A 1 86 ? -5.920 -2.225 -24.126 1.00 73.44 86 HIS A N 1
ATOM 713 C CA . HIS A 1 86 ? -5.047 -1.700 -23.080 1.00 73.44 86 HIS A CA 1
ATOM 714 C C . HIS A 1 86 ? -5.681 -2.015 -21.719 1.00 73.44 86 HIS A C 1
ATOM 716 O O . HIS A 1 86 ? -6.835 -1.654 -21.488 1.00 73.44 86 HIS A O 1
ATOM 722 N N . MET A 1 87 ? -4.961 -2.730 -20.853 1.00 84.69 87 MET A N 1
ATOM 723 C CA . MET A 1 87 ? -5.403 -2.976 -19.482 1.00 84.69 87 MET A CA 1
ATOM 724 C C . MET A 1 87 ? -5.014 -1.777 -18.622 1.00 84.69 87 MET A C 1
ATOM 726 O O . MET A 1 87 ? -3.848 -1.389 -18.600 1.00 84.69 87 MET A O 1
ATOM 730 N N . ASN A 1 88 ? -5.970 -1.249 -17.869 1.00 86.38 88 ASN A N 1
ATOM 731 C CA . ASN A 1 88 ? -5.730 -0.287 -16.801 1.00 86.38 88 ASN A CA 1
ATOM 732 C C . ASN A 1 88 ? -6.295 -0.829 -15.479 1.00 86.38 88 ASN A C 1
ATOM 734 O O . ASN A 1 88 ? -6.965 -1.867 -15.444 1.00 86.38 88 ASN A O 1
ATOM 738 N N . PHE A 1 89 ? -6.002 -0.149 -14.376 1.00 88.94 89 PHE A N 1
ATOM 739 C CA . PHE A 1 89 ? -6.459 -0.560 -13.052 1.00 88.94 89 PHE A CA 1
ATOM 740 C C . PHE A 1 89 ? -7.989 -0.660 -12.981 1.00 88.94 89 PHE A C 1
ATOM 742 O O . PHE A 1 89 ? -8.517 -1.600 -12.389 1.00 88.94 89 PHE A O 1
ATOM 749 N N . TYR A 1 90 ? -8.703 0.247 -13.652 1.00 83.75 90 TYR A N 1
ATOM 750 C CA . TYR A 1 90 ? -10.160 0.191 -13.736 1.00 83.75 90 TYR A CA 1
ATOM 751 C C . TYR A 1 90 ? -10.653 -1.051 -14.445 1.00 83.75 90 TYR A C 1
ATOM 753 O O . TYR A 1 90 ? -11.399 -1.806 -13.858 1.00 83.75 90 TYR A O 1
ATOM 761 N N . ALA A 1 91 ? -10.183 -1.358 -15.644 1.00 82.56 91 ALA A N 1
ATOM 762 C CA . ALA A 1 91 ? -10.567 -2.563 -16.365 1.00 82.56 91 ALA A CA 1
ATOM 763 C C . ALA A 1 91 ? -10.435 -3.839 -15.509 1.00 82.56 91 ALA A C 1
ATOM 765 O O . ALA A 1 91 ? -11.265 -4.751 -15.598 1.00 82.56 91 ALA A O 1
ATOM 766 N N . MET A 1 92 ? -9.413 -3.886 -14.654 1.00 87.94 92 MET A N 1
ATOM 767 C CA . MET A 1 92 ? -9.145 -4.995 -13.746 1.00 87.94 92 MET A CA 1
ATOM 768 C C . MET A 1 92 ? -10.110 -5.075 -12.547 1.00 87.94 92 MET A C 1
ATOM 770 O O . MET A 1 92 ? -10.430 -6.191 -12.130 1.00 87.94 92 MET A O 1
ATOM 774 N N . TYR A 1 93 ? -10.581 -3.942 -12.010 1.00 85.62 93 TYR A N 1
ATOM 775 C CA . TYR A 1 93 ? -11.362 -3.854 -10.758 1.00 85.62 93 TYR A CA 1
ATOM 776 C C . TYR A 1 93 ? -12.753 -3.190 -10.886 1.00 85.62 93 TYR A C 1
ATOM 778 O O . TYR A 1 93 ? -13.496 -3.131 -9.912 1.00 85.62 93 TYR A O 1
ATOM 786 N N . ASP A 1 94 ? -13.129 -2.720 -12.074 1.00 70.31 94 ASP A N 1
ATOM 787 C CA . ASP A 1 94 ? -14.430 -2.138 -12.428 1.00 70.31 94 ASP A CA 1
ATOM 788 C C . ASP A 1 94 ? -15.438 -3.264 -12.630 1.00 70.31 94 ASP A C 1
ATOM 790 O O . ASP A 1 94 ? -15.750 -3.697 -13.746 1.00 70.31 94 ASP A O 1
ATOM 794 N N . VAL A 1 95 ? -15.900 -3.830 -11.522 1.00 60.56 95 VAL A N 1
ATOM 795 C CA . VAL A 1 95 ? -16.993 -4.792 -11.576 1.00 60.56 95 VAL A CA 1
ATOM 796 C C . VAL A 1 95 ? -18.259 -3.965 -11.768 1.00 60.56 95 VAL A C 1
ATOM 798 O O . VAL A 1 95 ? -18.697 -3.277 -10.859 1.00 60.56 95 VAL A O 1
ATOM 801 N N . GLN A 1 96 ? -18.822 -3.979 -12.978 1.00 54.97 96 GLN A N 1
ATOM 802 C CA . GLN A 1 96 ? -20.026 -3.225 -13.343 1.00 54.97 96 GLN A CA 1
ATOM 803 C C . GLN A 1 96 ? -21.205 -3.568 -12.412 1.00 54.97 96 GLN A C 1
ATOM 805 O O . GLN A 1 96 ? -21.974 -4.456 -12.776 1.00 54.97 96 GLN A O 1
ATOM 810 N N . LYS A 1 97 ? -21.343 -2.934 -11.231 1.00 62.22 97 LYS A N 1
ATOM 811 C CA . LYS A 1 97 ? -22.490 -2.985 -10.289 1.00 62.22 97 LYS A CA 1
ATOM 812 C C . LYS A 1 97 ? -22.127 -2.402 -8.916 1.00 62.22 97 LYS A C 1
ATOM 814 O O . LYS A 1 97 ? -20.966 -2.180 -8.625 1.00 62.22 97 LYS A O 1
ATOM 819 N N . LYS A 1 98 ? -23.139 -2.237 -8.058 1.00 72.50 98 LYS A N 1
ATOM 820 C CA . LYS A 1 98 ? -22.976 -2.274 -6.598 1.00 72.50 98 LYS A CA 1
ATOM 821 C C . LYS A 1 98 ? -22.464 -3.658 -6.187 1.00 72.50 98 LYS A C 1
ATOM 823 O O . LYS A 1 98 ? -23.015 -4.661 -6.646 1.00 72.50 98 LYS A O 1
ATOM 828 N N . CYS A 1 99 ? -21.434 -3.729 -5.354 1.00 77.62 99 CYS A N 1
ATOM 829 C CA . CYS A 1 99 ? -20.964 -4.994 -4.794 1.00 77.62 99 CYS A CA 1
ATOM 830 C C . CYS A 1 99 ? -21.233 -5.043 -3.295 1.00 77.62 99 CYS A C 1
ATOM 832 O O . CYS A 1 99 ? -21.132 -4.034 -2.605 1.00 77.62 99 CYS A O 1
ATOM 834 N N . ILE A 1 100 ? -21.548 -6.232 -2.805 1.00 80.56 100 ILE A N 1
ATOM 835 C CA . ILE A 1 100 ? -21.718 -6.505 -1.384 1.00 80.56 100 ILE A CA 1
ATOM 836 C C . ILE A 1 100 ? -20.441 -7.205 -0.933 1.00 80.56 100 ILE A C 1
ATOM 838 O O . ILE A 1 100 ? -20.068 -8.229 -1.510 1.00 80.56 100 ILE A O 1
ATOM 842 N N . CYS A 1 101 ? -19.720 -6.603 0.007 1.00 83.94 101 CYS A N 1
ATOM 843 C CA . CYS A 1 101 ? -18.434 -7.105 0.474 1.00 83.94 101 CYS A CA 1
ATOM 844 C C . CYS A 1 101 ? -18.274 -6.877 1.970 1.00 83.94 101 CYS A C 1
ATOM 846 O O . CYS A 1 101 ? -18.677 -5.841 2.496 1.00 83.94 101 CYS A O 1
ATOM 848 N N . ASP A 1 102 ? -17.566 -7.789 2.622 1.00 84.81 102 ASP A N 1
ATOM 849 C CA . ASP A 1 102 ? -17.119 -7.566 3.990 1.00 84.81 102 ASP A CA 1
ATOM 850 C C . ASP A 1 102 ? -16.082 -6.439 4.021 1.00 84.81 102 ASP A C 1
ATOM 852 O O . ASP A 1 102 ? -15.227 -6.321 3.134 1.00 84.81 102 ASP A O 1
ATOM 856 N N . THR A 1 103 ? -16.131 -5.615 5.059 1.00 85.25 103 THR A N 1
ATOM 857 C CA . THR A 1 103 ? -15.177 -4.530 5.296 1.00 85.25 103 THR A CA 1
ATOM 858 C C . THR A 1 103 ? -14.774 -4.497 6.757 1.00 85.25 103 THR A C 1
ATOM 860 O O . THR A 1 103 ? -15.536 -4.887 7.636 1.00 85.25 103 THR A O 1
ATOM 863 N N . THR A 1 104 ? -13.570 -4.007 7.017 1.00 85.25 104 THR A N 1
ATOM 864 C CA . THR A 1 104 ? -13.119 -3.682 8.369 1.00 85.25 104 THR A CA 1
ATOM 865 C C . THR A 1 104 ? -13.179 -2.173 8.543 1.00 85.25 104 THR A C 1
ATOM 867 O O . THR A 1 104 ? -12.674 -1.439 7.688 1.00 85.25 104 THR A O 1
ATOM 870 N N . ASP A 1 105 ? -13.814 -1.726 9.621 1.00 83.69 105 ASP A N 1
ATOM 871 C CA . ASP A 1 105 ? -13.881 -0.321 10.013 1.00 83.69 105 ASP A CA 1
ATOM 872 C C . ASP A 1 105 ? -13.066 -0.074 11.287 1.00 83.69 105 ASP A C 1
ATOM 874 O O . ASP A 1 105 ? -12.866 -0.974 12.106 1.00 83.69 105 ASP A O 1
ATOM 878 N N . GLU A 1 106 ? -12.595 1.159 11.443 1.00 84.69 106 GLU A N 1
ATOM 879 C CA . GLU A 1 106 ? -11.822 1.613 12.592 1.00 84.69 106 GLU A CA 1
ATOM 880 C C . GLU A 1 106 ? -12.442 2.898 13.154 1.00 84.69 106 GLU A C 1
ATOM 882 O O . GLU A 1 106 ? -12.499 3.928 12.481 1.00 84.69 106 GLU A O 1
ATOM 887 N N . LYS A 1 107 ? -12.856 2.863 14.422 1.00 83.81 107 LYS A N 1
ATOM 888 C CA . LYS A 1 107 ? -13.383 4.021 15.156 1.00 83.81 107 LYS A CA 1
ATOM 889 C C . LYS A 1 107 ? -12.492 4.331 16.353 1.00 83.81 107 LYS A C 1
ATOM 891 O O . LYS A 1 107 ? -11.965 3.434 17.005 1.00 83.81 107 LYS A O 1
ATOM 896 N N . PHE A 1 108 ? -12.328 5.611 16.661 1.00 83.31 108 PHE A N 1
ATOM 897 C CA . PHE A 1 108 ? -11.543 6.056 17.812 1.00 83.31 108 PHE A CA 1
ATOM 898 C C . PHE A 1 108 ? -12.471 6.622 18.874 1.00 83.31 108 PHE A C 1
ATOM 900 O O . PHE A 1 108 ? -13.374 7.393 18.559 1.00 83.31 108 PHE A O 1
ATOM 907 N N . TYR A 1 109 ? -12.222 6.274 20.130 1.00 85.38 109 TYR A N 1
ATOM 908 C CA . TYR A 1 109 ? -13.007 6.729 21.270 1.00 85.38 109 TYR A CA 1
ATOM 909 C C . TYR A 1 109 ? -12.092 7.410 22.274 1.00 85.38 109 TYR A C 1
ATOM 911 O O . TYR A 1 109 ? -11.013 6.904 22.572 1.00 85.38 109 TYR A O 1
ATOM 919 N N . ILE A 1 110 ? -12.526 8.555 22.792 1.00 86.94 110 ILE A N 1
ATOM 920 C CA . ILE A 1 110 ? -11.929 9.143 23.987 1.00 86.94 110 ILE A CA 1
ATOM 921 C C . ILE A 1 110 ? -12.734 8.644 25.176 1.00 86.94 110 ILE A C 1
ATOM 923 O O . ILE A 1 110 ? -13.960 8.778 25.179 1.00 86.94 110 ILE A O 1
ATOM 927 N N . ALA A 1 111 ? -12.045 8.119 26.179 1.00 89.75 111 ALA A N 1
ATOM 928 C CA . ALA A 1 111 ? -12.615 7.890 27.490 1.00 89.75 111 ALA A CA 1
ATOM 929 C C . ALA A 1 111 ? -11.889 8.758 28.518 1.00 89.75 111 ALA A C 1
ATOM 931 O O . ALA A 1 111 ? -10.656 8.757 28.594 1.00 89.75 111 ALA A O 1
ATOM 932 N N . ASP A 1 112 ? -12.661 9.479 29.324 1.00 89.56 112 ASP A N 1
ATOM 933 C CA . ASP A 1 112 ? -12.116 10.172 30.484 1.00 89.56 112 ASP A CA 1
ATOM 934 C C . ASP A 1 112 ? -11.805 9.123 31.553 1.00 89.56 112 ASP A C 1
ATOM 936 O O . ASP A 1 112 ? -12.672 8.337 31.923 1.00 89.56 112 ASP A O 1
ATOM 940 N N . CYS A 1 113 ? -10.570 9.051 32.037 1.00 90.44 113 CYS A N 1
ATOM 941 C CA . CYS A 1 113 ? -10.169 8.085 33.057 1.00 90.44 113 CYS A CA 1
ATOM 942 C C . CYS A 1 113 ? -9.614 8.792 34.290 1.00 90.44 113 CYS A C 1
ATOM 944 O O . CYS A 1 113 ? -8.928 9.806 34.187 1.00 90.44 113 CYS A O 1
ATOM 946 N N . VAL A 1 114 ? -9.868 8.239 35.473 1.00 91.62 114 VAL A N 1
ATOM 947 C CA . VAL A 1 114 ? -9.211 8.673 36.711 1.00 91.62 114 VAL A CA 1
ATOM 948 C C . VAL A 1 114 ? -8.311 7.552 37.184 1.00 91.62 114 VAL A C 1
ATOM 950 O O . VAL A 1 114 ? -8.795 6.455 37.458 1.00 91.62 114 VAL A O 1
ATOM 953 N N . PHE A 1 115 ? -7.015 7.835 37.263 1.00 91.75 115 PHE A N 1
ATOM 954 C CA . PHE A 1 115 ? -6.003 6.936 37.793 1.00 91.75 115 PHE A CA 1
ATOM 955 C C . PHE A 1 115 ? -5.550 7.416 39.166 1.00 91.75 115 PHE A C 1
ATOM 957 O O . PHE A 1 115 ? -5.113 8.558 39.316 1.00 91.75 115 PHE A O 1
ATOM 964 N N . THR A 1 116 ? -5.624 6.533 40.153 1.00 92.00 116 THR A N 1
ATOM 965 C CA . THR A 1 116 ? -5.235 6.821 41.531 1.00 92.00 116 THR A CA 1
ATOM 966 C C . THR A 1 116 ? -4.129 5.872 41.952 1.00 92.00 116 THR A C 1
ATOM 968 O O . THR A 1 116 ? -4.239 4.660 41.772 1.00 92.00 116 THR A O 1
ATOM 971 N N . MET A 1 117 ? -3.066 6.405 42.548 1.00 92.44 117 MET A N 1
ATOM 972 C CA . MET A 1 117 ? -2.003 5.599 43.145 1.00 92.44 117 MET A CA 1
ATOM 973 C C . MET A 1 117 ? -1.475 6.236 44.423 1.00 92.44 117 MET A C 1
ATOM 975 O O . MET A 1 117 ? -1.473 7.459 44.554 1.00 92.44 117 MET A O 1
ATOM 979 N N . SER A 1 118 ? -0.984 5.423 45.357 1.00 93.62 118 SER A N 1
ATOM 980 C CA . SER A 1 118 ? -0.373 5.967 46.569 1.00 93.62 118 SER A CA 1
ATOM 981 C C . SER A 1 118 ? 0.932 6.698 46.237 1.00 93.62 118 SER A C 1
ATOM 983 O O . SER A 1 118 ? 1.667 6.307 45.325 1.00 93.62 118 SER A O 1
ATOM 985 N N . LEU A 1 119 ? 1.255 7.757 46.988 1.00 90.44 119 LEU A N 1
ATOM 986 C CA . LEU A 1 119 ? 2.543 8.446 46.836 1.00 90.44 119 LEU A CA 1
ATOM 987 C C . LEU A 1 119 ? 3.729 7.509 47.105 1.00 90.44 119 LEU A C 1
ATOM 989 O O . LEU A 1 119 ? 4.794 7.684 46.517 1.00 90.44 119 LEU A O 1
ATOM 993 N N . GLN A 1 120 ? 3.543 6.505 47.963 1.00 90.25 120 GLN A N 1
ATOM 994 C CA . GLN A 1 120 ? 4.555 5.491 48.239 1.00 90.25 120 GLN A CA 1
ATOM 995 C C . GLN A 1 120 ? 4.832 4.627 47.000 1.00 90.25 120 GLN A C 1
ATOM 997 O O . GLN A 1 120 ? 5.986 4.493 46.599 1.00 90.25 120 GLN A O 1
ATOM 1002 N N . ASP A 1 121 ? 3.787 4.120 46.337 1.00 89.62 121 ASP A N 1
ATOM 1003 C CA . ASP A 1 121 ? 3.931 3.337 45.101 1.00 89.62 121 ASP A CA 1
ATOM 1004 C C . ASP A 1 121 ? 4.573 4.173 43.981 1.00 89.62 121 ASP A C 1
ATOM 1006 O O . ASP A 1 121 ? 5.424 3.685 43.233 1.00 89.62 121 ASP A O 1
ATOM 1010 N N . ALA A 1 122 ? 4.193 5.452 43.879 1.00 87.56 122 ALA A N 1
ATOM 1011 C CA . ALA A 1 122 ? 4.773 6.398 42.929 1.00 87.56 122 ALA A CA 1
ATOM 1012 C C . ALA A 1 122 ? 6.288 6.562 43.137 1.00 87.56 122 ALA A C 1
ATOM 1014 O O . ALA A 1 122 ? 7.058 6.486 42.176 1.00 87.56 122 ALA A O 1
ATOM 1015 N N . ARG A 1 123 ? 6.722 6.732 44.393 1.00 88.00 123 ARG A N 1
ATOM 1016 C CA . ARG A 1 123 ? 8.144 6.822 44.760 1.00 88.00 123 ARG A CA 1
ATOM 1017 C C . ARG A 1 123 ? 8.895 5.544 44.410 1.00 88.00 123 ARG A C 1
ATOM 1019 O O . ARG A 1 123 ? 9.944 5.607 43.779 1.00 88.00 123 ARG A O 1
ATOM 1026 N N . GLU A 1 124 ? 8.343 4.381 44.741 1.00 87.06 124 GLU A N 1
ATOM 1027 C CA . GLU A 1 124 ? 8.974 3.098 44.418 1.00 87.06 124 GLU A CA 1
ATOM 1028 C C . GLU A 1 124 ? 9.145 2.883 42.908 1.00 87.06 124 GLU A C 1
ATOM 1030 O O . GLU A 1 124 ? 10.161 2.345 42.463 1.00 87.06 124 GLU A O 1
ATOM 1035 N N . LEU A 1 125 ? 8.168 3.310 42.103 1.00 84.38 125 LEU A N 1
ATOM 1036 C CA . LEU A 1 125 ? 8.251 3.249 40.643 1.00 84.38 125 LEU A CA 1
ATOM 1037 C C . LEU A 1 125 ? 9.296 4.204 40.071 1.00 84.38 125 LEU A C 1
ATOM 1039 O O . LEU A 1 125 ? 9.959 3.858 39.091 1.00 84.38 125 LEU A O 1
ATOM 1043 N N . TYR A 1 126 ? 9.429 5.390 40.657 1.00 84.81 126 TYR A N 1
ATOM 1044 C CA . TYR A 1 126 ? 10.434 6.374 40.272 1.00 84.81 126 TYR A CA 1
ATOM 1045 C C . TYR A 1 126 ? 11.855 5.870 40.579 1.00 84.81 126 TYR A C 1
ATOM 1047 O O . TYR A 1 126 ? 12.724 5.874 39.704 1.00 84.81 126 TYR A O 1
ATOM 1055 N N . GLU A 1 127 ? 12.066 5.327 41.781 1.00 83.69 127 GLU A N 1
ATOM 1056 C CA . GLU A 1 127 ? 13.354 4.772 42.222 1.00 83.69 127 GLU A CA 1
ATOM 1057 C C . GLU A 1 127 ? 13.786 3.545 41.406 1.00 83.69 127 GLU A C 1
ATOM 1059 O O . GLU A 1 127 ? 14.963 3.386 41.086 1.00 83.69 127 GLU A O 1
ATOM 1064 N N . LYS A 1 128 ? 12.844 2.684 40.995 1.00 81.81 128 LYS A N 1
ATOM 1065 C CA . LYS A 1 128 ? 13.158 1.503 40.169 1.00 81.81 128 LYS A CA 1
ATOM 1066 C C . LYS A 1 128 ? 13.698 1.847 38.777 1.00 81.81 128 LYS A C 1
ATOM 1068 O O . LYS A 1 128 ? 14.379 1.007 38.189 1.00 81.81 128 LYS A O 1
ATOM 1073 N N . GLN A 1 129 ? 13.405 3.032 38.235 1.00 73.06 129 GLN A N 1
ATOM 1074 C CA . GLN A 1 129 ? 13.872 3.433 36.901 1.00 73.06 129 GLN A CA 1
ATOM 1075 C C . GLN A 1 129 ? 15.077 4.381 36.914 1.00 73.06 129 GLN A C 1
ATOM 1077 O O . GLN A 1 129 ? 15.868 4.361 35.967 1.00 73.06 129 GLN A O 1
ATOM 1082 N N . LYS A 1 130 ? 15.280 5.189 37.964 1.00 71.44 130 LYS A N 1
ATOM 1083 C CA . LYS A 1 130 ? 16.471 6.047 38.063 1.00 71.44 130 LYS A CA 1
ATOM 1084 C C . LYS A 1 130 ? 17.655 5.290 38.673 1.00 71.44 130 LYS A C 1
ATOM 1086 O O . LYS A 1 130 ? 17.717 5.014 39.859 1.00 71.44 130 LYS A O 1
ATOM 1091 N N . THR A 1 131 ? 18.692 5.061 37.869 1.00 57.03 131 THR A N 1
ATOM 1092 C CA . THR A 1 131 ? 19.968 4.435 38.283 1.00 57.03 131 THR A CA 1
ATOM 1093 C C . THR A 1 131 ? 20.866 5.319 39.162 1.00 57.03 131 THR A C 1
ATOM 1095 O O . THR A 1 131 ? 21.999 4.941 39.464 1.00 57.03 131 THR A O 1
ATOM 1098 N N . ARG A 1 132 ? 20.415 6.506 39.586 1.00 54.47 132 ARG A N 1
ATOM 1099 C CA . ARG A 1 132 ? 21.227 7.435 40.383 1.00 54.47 132 ARG A CA 1
ATOM 1100 C C . ARG A 1 132 ? 20.521 7.841 41.665 1.00 54.47 132 ARG A C 1
ATOM 1102 O O . ARG A 1 132 ? 19.510 8.527 41.617 1.00 54.47 132 ARG A O 1
ATOM 1109 N N . LYS A 1 133 ? 21.177 7.507 42.782 1.00 53.53 133 LYS A N 1
ATOM 1110 C CA . LYS A 1 133 ? 20.950 8.052 44.124 1.00 53.53 133 LYS A CA 1
ATOM 1111 C C . LYS A 1 133 ? 20.926 9.580 44.065 1.00 53.53 133 LYS A C 1
ATOM 1113 O O . LYS A 1 133 ? 21.985 10.204 43.975 1.00 53.53 133 LYS A O 1
ATOM 1118 N N . LYS A 1 134 ? 19.744 10.175 44.126 1.00 56.44 134 LYS A N 1
ATOM 1119 C CA . LYS A 1 134 ? 19.564 11.554 44.574 1.00 56.44 134 LYS A CA 1
ATOM 1120 C C . LYS A 1 134 ? 18.328 11.628 45.457 1.00 56.44 134 LYS A C 1
ATOM 1122 O O . LYS A 1 134 ? 17.562 10.680 45.512 1.00 56.44 134 LYS A O 1
ATOM 1127 N N . GLU A 1 135 ? 18.282 12.729 46.193 1.00 71.56 135 GLU A N 1
ATOM 1128 C CA . GLU A 1 135 ? 17.297 13.131 47.194 1.00 71.56 135 GLU A CA 1
ATOM 1129 C C . GLU A 1 135 ? 15.853 12.730 46.869 1.00 71.56 135 GLU A C 1
ATOM 1131 O O . GLU A 1 135 ? 15.469 12.632 45.705 1.00 71.56 135 GLU A O 1
ATOM 1136 N N . ASP A 1 136 ? 15.084 12.526 47.941 1.00 78.88 136 ASP A N 1
ATOM 1137 C CA . ASP A 1 136 ? 13.668 12.153 47.936 1.00 78.88 136 ASP A CA 1
ATOM 1138 C C . ASP A 1 136 ? 12.906 13.009 46.895 1.00 78.88 136 ASP A C 1
ATOM 1140 O O . ASP A 1 136 ? 12.921 14.241 47.009 1.00 78.88 136 ASP A O 1
ATOM 1144 N N . PRO A 1 137 ? 12.306 12.408 45.846 1.00 83.06 137 PRO A N 1
ATOM 1145 C CA . PRO A 1 137 ? 11.736 13.162 44.732 1.00 83.06 137 PRO A CA 1
ATOM 1146 C C . PRO A 1 137 ? 10.594 14.063 45.196 1.00 83.06 137 PRO A C 1
ATOM 1148 O O . PRO A 1 137 ? 9.772 13.673 46.035 1.00 83.06 137 PRO A O 1
ATOM 1151 N N . SER A 1 138 ? 10.520 15.270 44.629 1.00 88.25 138 SER A N 1
ATOM 1152 C CA . SER A 1 138 ? 9.393 16.160 44.890 1.00 88.25 138 SER A CA 1
ATOM 1153 C C . SER A 1 138 ? 8.104 15.577 44.302 1.00 88.25 138 SER A C 1
ATOM 1155 O O . SER A 1 138 ? 8.122 14.708 43.428 1.00 88.25 138 SER A O 1
ATOM 1157 N N . ILE A 1 139 ? 6.953 16.056 44.779 1.00 84.25 139 ILE A N 1
ATOM 1158 C CA . ILE A 1 139 ? 5.652 15.657 44.223 1.00 84.25 139 ILE A CA 1
ATOM 1159 C C . ILE A 1 139 ? 5.583 15.987 42.726 1.00 84.25 139 ILE A C 1
ATOM 1161 O O . ILE A 1 139 ? 5.078 15.173 41.956 1.00 84.25 139 ILE A O 1
ATOM 1165 N N . ASP A 1 140 ? 6.134 17.127 42.313 1.00 85.31 140 ASP A N 1
ATOM 1166 C CA . ASP A 1 140 ? 6.147 17.544 40.911 1.00 85.31 140 ASP A CA 1
ATOM 1167 C C . ASP A 1 140 ? 7.003 16.603 40.049 1.00 85.31 140 ASP A C 1
ATOM 1169 O O . ASP A 1 140 ? 6.559 16.212 38.971 1.00 85.31 140 ASP A O 1
ATOM 1173 N N . ASP A 1 141 ? 8.155 16.138 40.554 1.00 85.44 141 ASP A N 1
ATOM 1174 C CA . ASP A 1 141 ? 8.994 15.144 39.859 1.00 85.44 141 ASP A CA 1
ATOM 1175 C C . ASP A 1 141 ? 8.245 13.821 39.643 1.00 85.44 141 ASP A C 1
ATOM 1177 O O . ASP A 1 141 ? 8.343 13.196 38.583 1.00 85.44 141 ASP A O 1
ATOM 1181 N N . LEU A 1 142 ? 7.491 13.381 40.657 1.00 85.69 142 LEU A N 1
ATOM 1182 C CA . LEU A 1 142 ? 6.685 12.164 40.576 1.00 85.69 142 LEU A CA 1
ATOM 1183 C C . LEU A 1 142 ? 5.545 12.333 39.569 1.00 85.69 142 LEU A C 1
ATOM 1185 O O . LEU A 1 142 ? 5.315 11.438 38.756 1.00 85.69 142 LEU A O 1
ATOM 1189 N N . ILE A 1 143 ? 4.849 13.475 39.602 1.00 84.25 143 ILE A N 1
ATOM 1190 C CA . ILE A 1 143 ? 3.770 13.787 38.661 1.00 84.25 143 ILE A CA 1
ATOM 1191 C C . ILE A 1 143 ? 4.318 13.823 37.238 1.00 84.25 143 ILE A C 1
ATOM 1193 O O . ILE A 1 143 ? 3.725 13.193 36.369 1.00 84.25 143 ILE A O 1
ATOM 1197 N N . GLU A 1 144 ? 5.431 14.509 36.981 1.00 85.31 144 GLU A N 1
ATOM 1198 C CA . GLU A 1 144 ? 6.037 14.596 35.648 1.00 85.31 144 GLU A CA 1
ATOM 1199 C C . GLU A 1 144 ? 6.429 13.208 35.126 1.00 85.31 144 GLU A C 1
ATOM 1201 O O . GLU A 1 144 ? 6.067 12.830 34.009 1.00 85.31 144 GLU A O 1
ATOM 1206 N N . TYR A 1 145 ? 7.095 12.409 35.964 1.00 85.06 145 TYR A N 1
ATOM 1207 C CA . TYR A 1 145 ? 7.512 11.053 35.615 1.00 85.06 145 TYR A CA 1
ATOM 1208 C C . TYR A 1 145 ? 6.327 10.132 35.298 1.00 85.06 145 TYR A C 1
ATOM 1210 O O . TYR A 1 145 ? 6.359 9.387 34.318 1.00 85.06 145 TYR A O 1
ATOM 1218 N N . ILE A 1 146 ? 5.268 10.182 36.107 1.00 81.88 146 ILE A N 1
ATOM 1219 C CA . ILE A 1 146 ? 4.080 9.343 35.914 1.00 81.88 146 ILE A CA 1
ATOM 1220 C C . ILE A 1 146 ? 3.216 9.858 34.755 1.00 81.88 146 ILE A C 1
ATOM 1222 O O . ILE A 1 146 ? 2.575 9.062 34.073 1.00 81.88 146 ILE A O 1
ATOM 1226 N N . SER A 1 147 ? 3.221 11.168 34.500 1.00 77.69 147 SER A N 1
ATOM 1227 C CA . SER A 1 147 ? 2.463 11.785 33.405 1.00 77.69 147 SER A CA 1
ATOM 1228 C C . SER A 1 147 ? 3.068 11.522 32.026 1.00 77.69 147 SER A C 1
ATOM 1230 O O . SER A 1 147 ? 2.345 11.585 31.030 1.00 77.69 147 SER A O 1
ATOM 1232 N N . GLY A 1 148 ? 4.367 11.208 31.947 1.00 77.50 148 GLY A N 1
ATOM 1233 C CA . GLY A 1 148 ? 4.985 10.624 30.752 1.00 77.50 148 GLY A CA 1
ATOM 1234 C C . GLY A 1 148 ? 4.453 9.215 30.461 1.00 77.50 148 GLY A C 1
ATOM 1235 O O . GLY A 1 148 ? 3.660 8.694 31.235 1.00 77.50 148 GLY A O 1
ATOM 1236 N N . ARG A 1 149 ? 4.878 8.570 29.361 1.00 75.12 149 ARG A N 1
ATOM 1237 C CA . ARG A 1 149 ? 4.469 7.184 29.042 1.00 75.12 149 ARG A CA 1
ATOM 1238 C C . ARG A 1 149 ? 4.911 6.221 30.145 1.00 75.12 149 ARG A C 1
ATOM 1240 O O . ARG A 1 149 ? 6.074 5.821 30.201 1.00 75.12 149 ARG A O 1
ATOM 1247 N N . ASN A 1 150 ? 3.977 5.876 31.026 1.00 84.31 150 ASN A N 1
ATOM 1248 C CA . ASN A 1 150 ? 4.227 5.052 32.193 1.00 84.31 150 ASN A CA 1
ATOM 1249 C C . ASN A 1 150 ? 3.644 3.645 31.978 1.00 84.31 150 ASN A C 1
ATOM 1251 O O . ASN A 1 150 ? 2.424 3.513 31.844 1.00 84.31 150 ASN A O 1
ATOM 1255 N N . PRO A 1 151 ? 4.466 2.578 32.031 1.00 85.31 151 PRO A N 1
ATOM 1256 C CA . PRO A 1 151 ? 4.001 1.209 31.806 1.00 85.31 151 PRO A CA 1
ATOM 1257 C C . PRO A 1 151 ? 2.881 0.756 32.752 1.00 85.31 151 PRO A C 1
ATOM 1259 O O . PRO A 1 151 ? 2.099 -0.127 32.409 1.00 85.31 151 PRO A O 1
ATOM 1262 N N . VAL A 1 152 ? 2.792 1.334 33.957 1.00 87.62 152 VAL A N 1
ATOM 1263 C CA . VAL A 1 152 ? 1.725 1.011 34.912 1.00 87.62 152 VAL A CA 1
ATOM 1264 C C . VAL A 1 152 ? 0.394 1.577 34.436 1.00 87.62 152 VAL A C 1
ATOM 1266 O O . VAL A 1 152 ? -0.600 0.854 34.470 1.00 87.62 152 VAL A O 1
ATOM 1269 N N . ILE A 1 153 ? 0.366 2.825 33.962 1.00 88.06 153 ILE A N 1
ATOM 1270 C CA . ILE A 1 153 ? -0.849 3.436 33.407 1.00 88.06 153 ILE A CA 1
ATOM 1271 C C . ILE A 1 153 ? -1.261 2.701 32.132 1.00 88.06 153 ILE A C 1
ATOM 1273 O O . ILE A 1 153 ? -2.416 2.299 32.017 1.00 88.06 153 ILE A O 1
ATOM 1277 N N . GLU A 1 154 ? -0.315 2.444 31.222 1.00 89.06 154 GLU A N 1
ATOM 1278 C CA . GLU A 1 154 ? -0.575 1.711 29.974 1.00 89.06 154 GLU A CA 1
ATOM 1279 C C . GLU A 1 154 ? -1.153 0.315 30.243 1.00 89.06 154 GLU A C 1
ATOM 1281 O O . GLU A 1 154 ? -2.117 -0.086 29.597 1.00 89.06 154 GLU A O 1
ATOM 1286 N N . LYS A 1 155 ? -0.641 -0.404 31.252 1.00 89.62 155 LYS A N 1
ATOM 1287 C CA . LYS A 1 155 ? -1.184 -1.711 31.648 1.00 89.62 155 LYS A CA 1
ATOM 1288 C C . LYS A 1 155 ? -2.635 -1.628 32.134 1.00 89.62 155 LYS A C 1
ATOM 1290 O O . LYS A 1 155 ? -3.428 -2.501 31.794 1.00 89.62 155 LYS A O 1
ATOM 1295 N N . HIS A 1 156 ? -2.985 -0.617 32.929 1.00 89.44 156 HIS A N 1
ATOM 1296 C CA . HIS A 1 156 ? -4.368 -0.449 33.392 1.00 89.44 156 HIS A CA 1
ATOM 1297 C C . HIS A 1 156 ? -5.291 -0.033 32.241 1.00 89.44 156 HIS A C 1
ATOM 1299 O O . HIS A 1 156 ? -6.394 -0.558 32.130 1.00 89.44 156 HIS A O 1
ATOM 1305 N N . LEU A 1 157 ? -4.832 0.842 31.342 1.00 90.25 157 LEU A N 1
ATOM 1306 C CA . LEU A 1 157 ? -5.593 1.220 30.149 1.00 90.25 157 LEU A CA 1
ATOM 1307 C C . LEU A 1 157 ? -5.777 0.040 29.181 1.00 90.25 157 LEU A C 1
ATOM 1309 O O . LEU A 1 157 ? -6.839 -0.092 28.579 1.00 90.25 157 LEU A O 1
ATOM 1313 N N . ALA A 1 158 ? -4.804 -0.867 29.080 1.00 88.81 158 ALA A N 1
ATOM 1314 C CA . ALA A 1 158 ? -4.962 -2.112 28.331 1.00 88.81 158 ALA A CA 1
ATOM 1315 C C . ALA A 1 158 ? -6.075 -2.992 28.929 1.00 88.81 158 ALA A C 1
ATOM 1317 O O . ALA A 1 158 ? -6.972 -3.397 28.204 1.00 88.81 158 ALA A O 1
ATOM 1318 N N . GLN A 1 159 ? -6.107 -3.187 30.253 1.00 89.12 159 GLN A N 1
ATOM 1319 C CA . GLN A 1 159 ? -7.205 -3.914 30.920 1.00 89.12 159 GLN A CA 1
ATOM 1320 C C . GLN A 1 159 ? -8.568 -3.242 30.703 1.00 89.12 159 GLN A C 1
ATOM 1322 O O . GLN A 1 159 ? -9.587 -3.906 30.535 1.00 89.12 159 GLN A O 1
ATOM 1327 N N . LYS A 1 160 ? -8.594 -1.907 30.670 1.00 87.75 160 LYS A N 1
ATOM 1328 C CA . LYS A 1 160 ? -9.800 -1.143 30.336 1.00 87.75 160 LYS A CA 1
ATOM 1329 C C . LYS A 1 160 ? -10.237 -1.302 28.882 1.00 87.75 160 LYS A C 1
ATOM 1331 O O . LYS A 1 160 ? -11.423 -1.160 28.603 1.00 87.75 160 LYS A O 1
ATOM 1336 N N . SER A 1 161 ? -9.318 -1.633 27.980 1.00 89.25 161 SER A N 1
ATOM 1337 C CA . SER A 1 161 ? -9.661 -1.961 26.595 1.00 89.25 161 SER A CA 1
ATOM 1338 C C . SER A 1 161 ? -10.502 -3.240 26.539 1.00 89.25 161 SER A C 1
ATOM 1340 O O . SER A 1 161 ? -11.519 -3.241 25.855 1.00 89.25 161 SER A O 1
ATOM 1342 N N . ASP A 1 162 ? -10.174 -4.255 27.349 1.00 88.38 162 ASP A N 1
ATOM 1343 C CA . ASP A 1 162 ? -10.954 -5.501 27.452 1.00 88.38 162 ASP A CA 1
ATOM 1344 C C . ASP A 1 162 ? -12.386 -5.247 27.968 1.00 88.38 162 ASP A C 1
ATOM 1346 O O . ASP A 1 162 ? -13.361 -5.793 27.448 1.00 88.38 162 ASP A O 1
ATOM 1350 N N . GLU A 1 163 ? -12.535 -4.379 28.979 1.00 87.25 163 GLU A N 1
ATOM 1351 C CA . GLU A 1 163 ? -13.849 -3.980 29.512 1.00 87.25 163 GLU A CA 1
ATOM 1352 C C . GLU A 1 163 ? -14.688 -3.230 28.463 1.00 87.25 163 GLU A C 1
ATOM 1354 O O . GLU A 1 163 ? -15.884 -3.491 28.308 1.00 87.25 163 GLU A O 1
ATOM 1359 N N . LEU A 1 164 ? -14.063 -2.307 27.724 1.00 87.06 164 LEU A N 1
ATOM 1360 C CA . LEU A 1 164 ? -14.709 -1.571 26.634 1.00 87.06 164 LEU A CA 1
ATOM 1361 C C . LEU A 1 164 ? -15.104 -2.493 25.482 1.00 87.06 164 LEU A C 1
ATOM 1363 O O . LEU A 1 164 ? -16.182 -2.336 24.914 1.00 87.06 164 LEU A O 1
ATOM 1367 N N . GLU A 1 165 ? -14.250 -3.457 25.148 1.00 88.88 165 GLU A N 1
ATOM 1368 C CA . GLU A 1 165 ? -14.531 -4.464 24.136 1.00 88.88 165 GLU A CA 1
ATOM 1369 C C . GLU A 1 165 ? -15.787 -5.261 24.496 1.00 88.88 165 GLU A C 1
ATOM 1371 O O . GLU A 1 165 ? -16.699 -5.356 23.674 1.00 88.88 165 GLU A O 1
ATOM 1376 N N . ALA A 1 166 ? -15.884 -5.763 25.733 1.00 87.94 166 ALA A N 1
ATOM 1377 C CA . ALA A 1 166 ? -17.068 -6.476 26.210 1.00 87.94 166 ALA A CA 1
ATOM 1378 C C . ALA A 1 166 ? -18.337 -5.617 26.097 1.00 87.94 166 ALA A C 1
ATOM 1380 O O . ALA A 1 166 ? -19.342 -6.070 25.549 1.00 87.94 166 ALA A O 1
ATOM 1381 N N . LYS A 1 167 ? -18.263 -4.347 26.519 1.00 87.12 167 LYS A N 1
ATOM 1382 C CA . LYS A 1 167 ? -19.382 -3.404 26.409 1.00 87.12 167 LYS A CA 1
ATOM 1383 C C . LYS A 1 167 ? -19.822 -3.192 24.957 1.00 87.12 167 LYS A C 1
ATOM 1385 O O . LYS A 1 167 ? -21.012 -3.209 24.655 1.00 87.12 167 LYS A O 1
ATOM 1390 N N . PHE A 1 168 ? -18.876 -3.021 24.034 1.00 87.75 168 PHE A N 1
ATOM 1391 C CA . PHE A 1 168 ? -19.203 -2.834 22.622 1.00 87.75 168 PHE A CA 1
ATOM 1392 C C . PHE A 1 168 ? -19.804 -4.083 21.972 1.00 87.75 168 PHE A C 1
ATOM 1394 O O . PHE A 1 168 ? -20.669 -3.917 21.115 1.00 87.75 168 PHE A O 1
ATOM 1401 N N . LYS A 1 169 ? -19.400 -5.300 22.368 1.00 86.81 169 LYS A N 1
ATOM 1402 C CA . LYS A 1 169 ? -20.025 -6.545 21.872 1.00 86.81 169 LYS A CA 1
ATOM 1403 C C . LYS A 1 169 ? -21.504 -6.641 22.247 1.00 86.81 169 LYS A C 1
ATOM 1405 O O . LYS A 1 169 ? -22.271 -7.234 21.496 1.00 86.81 169 LYS A O 1
ATOM 1410 N N . GLU A 1 170 ? -21.894 -6.084 23.392 1.00 83.88 170 GLU A N 1
ATOM 1411 C CA . GLU A 1 170 ? -23.280 -6.111 23.869 1.00 83.88 170 GLU A CA 1
ATOM 1412 C C . GLU A 1 170 ? -24.139 -4.987 23.274 1.00 83.88 170 GLU A C 1
ATOM 1414 O O . GLU A 1 170 ? -25.312 -5.201 22.961 1.00 83.88 170 GLU A O 1
ATOM 1419 N N . GLU A 1 171 ? -23.575 -3.785 23.127 1.00 84.12 171 GLU A N 1
ATOM 1420 C CA . GLU A 1 171 ? -24.355 -2.573 22.846 1.00 84.12 171 GLU A CA 1
ATOM 1421 C C . GLU A 1 171 ? -24.335 -2.125 21.374 1.00 84.12 171 GLU A C 1
ATOM 1423 O O . GLU A 1 171 ? -25.284 -1.469 20.929 1.00 84.12 171 GLU A O 1
ATOM 1428 N N . ASP A 1 172 ? -23.285 -2.437 20.603 1.00 79.69 172 ASP A N 1
ATOM 1429 C CA . ASP A 1 172 ? -23.111 -1.866 19.263 1.00 79.69 172 ASP A CA 1
ATOM 1430 C C . ASP A 1 172 ? -23.727 -2.734 18.157 1.00 79.69 172 ASP A C 1
ATOM 1432 O O . ASP A 1 172 ? -23.247 -3.818 17.825 1.00 79.69 172 ASP A O 1
ATOM 1436 N N . LYS A 1 173 ? -24.790 -2.205 17.545 1.00 77.88 173 LYS A N 1
ATOM 1437 C CA . LYS A 1 173 ? -25.544 -2.854 16.465 1.00 77.88 173 LYS A CA 1
ATOM 1438 C C . LYS A 1 173 ? -24.815 -2.856 15.123 1.00 77.88 173 LYS A C 1
ATOM 1440 O O . LYS A 1 173 ? -25.210 -3.622 14.247 1.00 77.88 173 LYS A O 1
ATOM 1445 N N . ASP A 1 174 ? -23.790 -2.021 14.953 1.00 73.38 174 ASP A N 1
ATOM 1446 C CA . ASP A 1 174 ? -22.996 -1.968 13.721 1.00 73.38 174 ASP A CA 1
ATOM 1447 C C . ASP A 1 174 ? -22.040 -3.172 13.612 1.00 73.38 174 ASP A C 1
ATOM 1449 O O . ASP A 1 174 ? -21.534 -3.480 12.530 1.00 73.38 174 ASP A O 1
ATOM 1453 N N . ILE A 1 175 ? -21.786 -3.871 14.726 1.00 77.38 175 ILE A N 1
ATOM 1454 C CA . ILE A 1 175 ? -20.902 -5.034 14.766 1.00 77.38 175 ILE A CA 1
ATOM 1455 C C . ILE A 1 175 ? -21.666 -6.267 14.290 1.00 77.38 175 ILE A C 1
ATOM 1457 O O . ILE A 1 175 ? -22.503 -6.831 14.991 1.00 77.38 175 ILE A O 1
ATOM 1461 N N . THR A 1 176 ? -21.325 -6.723 13.090 1.00 81.00 176 THR A N 1
ATOM 1462 C CA . THR A 1 176 ? -21.932 -7.927 12.499 1.00 81.00 176 THR A CA 1
ATOM 1463 C C . THR A 1 176 ? -21.260 -9.231 12.935 1.00 81.00 176 THR A C 1
ATOM 1465 O O . THR A 1 176 ? -21.848 -10.306 12.809 1.00 81.00 176 THR A O 1
ATOM 1468 N N . ASP A 1 177 ? -20.030 -9.150 13.447 1.00 83.00 177 ASP A N 1
ATOM 1469 C CA . ASP A 1 177 ? -19.259 -10.288 13.944 1.00 83.00 177 ASP A CA 1
ATOM 1470 C C . ASP A 1 177 ? -18.509 -9.898 15.232 1.00 83.00 177 ASP A C 1
ATOM 1472 O O . ASP A 1 177 ? -17.398 -9.361 15.169 1.00 83.00 177 ASP A O 1
ATOM 1476 N N . PRO A 1 178 ? -19.117 -10.116 16.416 1.00 83.00 178 PRO A N 1
ATOM 1477 C CA . PRO A 1 178 ? -18.517 -9.748 17.697 1.00 83.00 178 PRO A CA 1
ATOM 1478 C C . PRO A 1 178 ? -17.189 -10.450 17.986 1.00 83.00 178 PRO A C 1
ATOM 1480 O O . PRO A 1 178 ? -16.388 -9.924 18.751 1.00 83.00 178 PRO A O 1
ATOM 1483 N N . GLU A 1 179 ? -16.917 -11.612 17.385 1.00 85.88 179 GLU A N 1
ATOM 1484 C CA . GLU A 1 179 ? -15.645 -12.322 17.586 1.00 85.88 179 GLU A CA 1
ATOM 1485 C C . GLU A 1 179 ? -14.469 -11.631 16.885 1.00 85.88 179 GLU A C 1
ATOM 1487 O O . GLU A 1 179 ? -13.316 -11.851 17.252 1.00 85.88 179 GLU A O 1
ATOM 1492 N N . LYS A 1 180 ? -14.756 -10.768 15.904 1.00 84.44 180 LYS A N 1
ATOM 1493 C CA . LYS A 1 180 ? -13.769 -9.963 15.172 1.00 84.44 180 LYS A CA 1
ATOM 1494 C C . LYS A 1 180 ? -13.704 -8.508 15.634 1.00 84.44 180 LYS A C 1
ATOM 1496 O O . LYS A 1 180 ? -13.057 -7.694 14.978 1.00 84.44 180 LYS A O 1
ATOM 1501 N N . LEU A 1 181 ? -14.381 -8.167 16.728 1.00 88.81 181 LEU A N 1
ATOM 1502 C CA . LEU A 1 181 ? -14.171 -6.893 17.400 1.00 88.81 181 LEU A CA 1
ATOM 1503 C C . LEU A 1 181 ? -12.857 -6.949 18.185 1.00 88.81 181 LEU A C 1
ATOM 1505 O O . LEU A 1 181 ? -12.673 -7.861 18.987 1.00 88.81 181 LEU A O 1
ATOM 1509 N N . SER A 1 182 ? -12.019 -5.928 18.027 1.00 90.62 182 SER A N 1
ATOM 1510 C CA . SER A 1 182 ? -10.896 -5.662 18.925 1.00 90.62 182 SER A CA 1
ATOM 1511 C C . SER A 1 182 ? -10.913 -4.218 19.409 1.00 90.62 182 SER A C 1
ATOM 1513 O O . SER A 1 182 ? -11.140 -3.289 18.625 1.00 90.62 182 SER A O 1
ATOM 1515 N N . VAL A 1 183 ? -10.631 -4.012 20.694 1.00 90.38 183 VAL A N 1
ATOM 1516 C CA . VAL A 1 183 ? -10.376 -2.679 21.252 1.00 90.38 183 VAL A CA 1
ATOM 1517 C C . VAL A 1 183 ? -8.967 -2.630 21.811 1.00 90.38 183 VAL A C 1
ATOM 1519 O O . VAL A 1 183 ? -8.592 -3.438 22.651 1.00 90.38 183 VAL A O 1
ATOM 1522 N N . GLU A 1 184 ? -8.190 -1.645 21.373 1.00 91.94 184 GLU A N 1
ATOM 1523 C CA . GLU A 1 184 ? -6.813 -1.466 21.816 1.00 91.94 184 GLU A CA 1
ATOM 1524 C C . GLU A 1 184 ? -6.593 -0.058 22.364 1.00 91.94 184 GLU A C 1
ATOM 1526 O O . GLU A 1 184 ? -7.024 0.947 21.787 1.00 91.94 184 GLU A O 1
ATOM 1531 N N . PHE A 1 185 ? -5.873 0.026 23.480 1.00 89.25 185 PHE A N 1
ATOM 1532 C CA . PHE A 1 185 ? -5.335 1.283 23.973 1.00 89.25 185 PHE A CA 1
ATOM 1533 C C . PHE A 1 185 ? -4.319 1.846 22.966 1.00 89.25 185 PHE A C 1
ATOM 1535 O O . PHE A 1 185 ? -3.375 1.160 22.576 1.00 89.25 185 PHE A O 1
ATOM 1542 N N . ASN A 1 186 ? -4.494 3.110 22.575 1.00 86.31 186 ASN A N 1
ATOM 1543 C CA . ASN A 1 186 ? -3.616 3.777 21.616 1.00 86.31 186 ASN A CA 1
ATOM 1544 C C . ASN A 1 186 ? -2.695 4.805 22.296 1.00 86.31 186 ASN A C 1
ATOM 1546 O O . ASN A 1 186 ? -1.471 4.734 22.176 1.00 86.31 186 ASN A O 1
ATOM 1550 N N . GLU A 1 187 ? -3.269 5.773 23.012 1.00 87.75 187 GLU A N 1
ATOM 1551 C CA . GLU A 1 187 ? -2.506 6.794 23.739 1.00 87.75 187 GLU A CA 1
ATOM 1552 C C . GLU A 1 187 ? -3.324 7.415 24.873 1.00 87.75 187 GLU A C 1
ATOM 1554 O O . GLU A 1 187 ? -4.547 7.302 24.896 1.00 87.75 187 GLU A O 1
ATOM 1559 N N . TYR A 1 188 ? -2.666 8.082 25.822 1.00 90.25 188 TYR A N 1
ATOM 1560 C CA . TYR A 1 188 ? -3.345 8.921 26.806 1.00 90.25 188 TYR A CA 1
ATOM 1561 C C . TYR A 1 188 ? -2.638 10.255 26.967 1.00 90.25 188 TYR A C 1
ATOM 1563 O O . TYR A 1 188 ? -1.451 10.408 26.668 1.00 90.25 188 TYR A O 1
ATOM 1571 N N . ARG A 1 189 ? -3.375 11.212 27.517 1.00 87.88 189 ARG A N 1
ATOM 1572 C CA . ARG A 1 189 ? -2.845 12.485 27.981 1.00 87.88 189 ARG A CA 1
ATOM 1573 C C . ARG A 1 189 ? -3.331 12.754 29.395 1.00 87.88 189 ARG A C 1
ATOM 1575 O O . ARG A 1 189 ? -4.517 12.620 29.678 1.00 87.88 189 ARG A O 1
ATOM 1582 N N . VAL A 1 190 ? -2.434 13.213 30.263 1.00 89.12 190 VAL A N 1
ATOM 1583 C CA . VAL A 1 190 ? -2.831 13.773 31.560 1.00 89.12 190 VAL A CA 1
ATOM 1584 C C . VAL A 1 190 ? -3.436 15.158 31.341 1.00 89.12 190 VAL A C 1
ATOM 1586 O O . VAL A 1 190 ? -2.794 16.059 30.798 1.00 89.12 190 VAL A O 1
ATOM 1589 N N . VAL A 1 191 ? -4.690 15.320 31.747 1.00 91.19 191 VAL A N 1
ATOM 1590 C CA . VAL A 1 191 ? -5.428 16.588 31.680 1.00 91.19 191 VAL A CA 1
ATOM 1591 C C . VAL A 1 191 ? -5.262 17.367 32.976 1.00 91.19 191 VAL A C 1
ATOM 1593 O O . VAL A 1 191 ? -5.123 18.590 32.959 1.00 91.19 191 VAL A O 1
ATOM 1596 N N . LYS A 1 192 ? -5.278 16.659 34.107 1.00 92.19 192 LYS A N 1
ATOM 1597 C CA . LYS A 1 192 ? -5.164 17.250 35.437 1.00 92.19 192 LYS A CA 1
ATOM 1598 C C . LYS A 1 192 ? -4.487 16.275 36.390 1.00 92.19 192 LYS A C 1
ATOM 1600 O O . LYS A 1 192 ? -4.714 15.072 36.308 1.00 92.19 192 LYS A O 1
ATOM 1605 N N . SER A 1 193 ? -3.705 16.802 37.317 1.00 91.38 193 SER A N 1
ATOM 1606 C CA . SER A 1 193 ? -3.107 16.048 38.414 1.00 91.38 193 SER A CA 1
ATOM 1607 C C . SER A 1 193 ? -3.381 16.765 39.732 1.00 91.38 193 SER A C 1
ATOM 1609 O O . SER A 1 193 ? -3.495 17.993 39.778 1.00 91.38 193 SER A O 1
ATOM 1611 N N . LYS A 1 194 ? -3.547 15.993 40.804 1.00 93.00 194 LYS A N 1
ATOM 1612 C CA . LYS A 1 194 ? -3.646 16.501 42.175 1.00 93.00 194 LYS A CA 1
ATOM 1613 C C . LYS A 1 194 ? -3.170 15.448 43.172 1.00 93.00 194 LYS A C 1
ATOM 1615 O O . LYS A 1 194 ? -3.107 14.263 42.843 1.00 93.00 194 LYS A O 1
ATOM 1620 N N . VAL A 1 195 ? -2.864 15.886 44.388 1.00 91.19 195 VAL A N 1
ATOM 1621 C CA . VAL A 1 195 ? -2.570 15.004 45.521 1.00 91.19 195 VAL A CA 1
ATOM 1622 C C . VAL A 1 195 ? -3.662 15.172 46.564 1.00 91.19 195 VAL A C 1
ATOM 1624 O O . VAL A 1 195 ? -3.913 16.288 47.013 1.00 91.19 195 VAL A O 1
ATOM 1627 N N . GLU A 1 196 ? -4.303 14.070 46.941 1.00 91.75 196 GLU A N 1
ATOM 1628 C CA . GLU A 1 196 ? -5.361 14.027 47.952 1.00 91.75 196 GLU A CA 1
ATOM 1629 C C . GLU A 1 196 ? -5.154 12.806 48.847 1.00 91.75 196 GLU A C 1
ATOM 1631 O O . GLU A 1 196 ? -4.918 11.703 48.358 1.00 91.75 196 GLU A O 1
ATOM 1636 N N . ASP A 1 197 ? -5.189 13.017 50.164 1.00 91.38 197 ASP A N 1
ATOM 1637 C CA . ASP A 1 197 ? -5.110 11.958 51.180 1.00 91.38 197 ASP A CA 1
ATOM 1638 C C . ASP A 1 197 ? -3.928 10.986 51.001 1.00 91.38 197 ASP A C 1
ATOM 1640 O O . ASP A 1 197 ? -4.048 9.774 51.166 1.00 91.38 197 ASP A O 1
ATOM 1644 N N . GLY A 1 198 ? -2.758 11.520 50.632 1.00 90.81 198 GLY A N 1
ATOM 1645 C CA . GLY A 1 198 ? -1.545 10.722 50.410 1.00 90.81 198 GLY A CA 1
ATOM 1646 C C . GLY A 1 198 ? -1.529 9.937 49.091 1.00 90.81 198 GLY A C 1
ATOM 1647 O O . GLY A 1 198 ? -0.608 9.149 48.863 1.00 90.81 198 GLY A O 1
ATOM 1648 N N . ASN A 1 199 ? -2.503 10.170 48.211 1.00 92.38 199 ASN A N 1
ATOM 1649 C CA . ASN A 1 199 ? -2.588 9.579 46.883 1.00 92.38 199 ASN A CA 1
ATOM 1650 C C . ASN A 1 199 ? -2.374 10.630 45.797 1.00 92.38 199 ASN A C 1
ATOM 1652 O O . ASN A 1 199 ? -2.810 11.775 45.907 1.00 92.38 199 ASN A O 1
ATOM 1656 N N . MET A 1 200 ? -1.727 10.215 44.716 1.00 90.62 200 MET A N 1
ATOM 1657 C CA . MET A 1 200 ? -1.707 10.939 43.457 1.00 90.62 200 MET A CA 1
ATOM 1658 C C . MET A 1 200 ? -2.937 10.542 42.642 1.00 90.62 200 MET A C 1
ATOM 1660 O O . MET A 1 200 ? -3.166 9.356 42.402 1.00 90.62 200 MET A O 1
ATOM 1664 N N . VAL A 1 201 ? 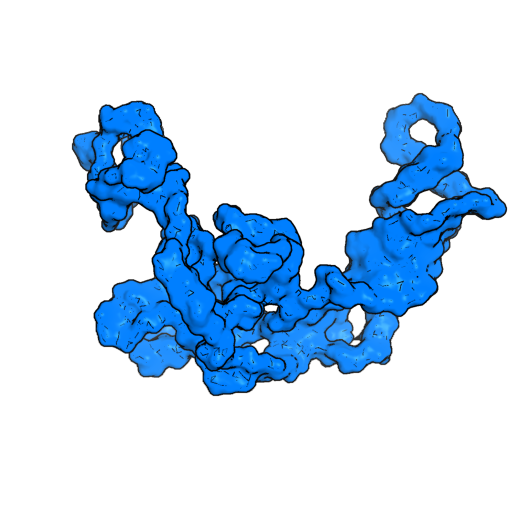-3.705 11.539 42.206 1.00 92.12 201 VAL A N 1
ATOM 1665 C CA . VAL A 1 201 ? -4.897 11.371 41.371 1.00 92.12 201 VAL A CA 1
ATOM 1666 C C . VAL A 1 201 ? -4.660 12.073 40.040 1.00 92.12 201 VAL A C 1
ATOM 1668 O O . VAL A 1 201 ? -4.443 13.287 39.994 1.00 92.12 201 VAL A O 1
ATOM 1671 N N . LEU A 1 202 ? -4.711 11.308 38.954 1.00 91.69 202 LEU A N 1
ATOM 1672 C CA . LEU A 1 202 ? -4.513 11.776 37.588 1.00 91.69 202 LEU A CA 1
ATOM 1673 C C . LEU A 1 202 ? -5.814 11.636 36.803 1.00 91.69 202 LEU A C 1
ATOM 1675 O O . LEU A 1 202 ? -6.367 10.546 36.687 1.00 91.69 202 LEU A O 1
ATOM 1679 N N . SER A 1 203 ? -6.286 12.741 36.238 1.00 91.94 203 SER A N 1
ATOM 1680 C CA . SER A 1 203 ? -7.350 12.746 35.237 1.00 91.94 203 SER A CA 1
ATOM 1681 C C . SER A 1 203 ? -6.720 12.621 33.856 1.00 91.94 203 SER A C 1
ATOM 1683 O O . SER A 1 203 ? -5.908 13.464 33.461 1.00 91.94 203 SER A O 1
ATOM 1685 N N . LEU A 1 204 ? -7.088 11.570 33.138 1.00 91.81 204 LEU A N 1
ATOM 1686 C CA . LEU A 1 204 ? -6.547 11.180 31.847 1.00 91.81 204 LEU A CA 1
ATOM 1687 C C . LEU A 1 204 ? -7.628 11.310 30.773 1.00 91.81 204 LEU A C 1
ATOM 1689 O O . LEU A 1 204 ? -8.769 10.928 31.000 1.00 91.81 204 LEU A O 1
ATOM 1693 N N . GLU A 1 205 ? -7.249 11.769 29.588 1.00 90.19 205 GLU A N 1
ATOM 1694 C CA . GLU A 1 205 ? -7.984 11.490 28.354 1.00 90.19 205 GLU A CA 1
ATOM 1695 C C . GLU A 1 205 ? -7.280 10.317 27.677 1.00 90.19 205 GLU A C 1
ATOM 1697 O O . GLU A 1 205 ? -6.157 10.468 27.190 1.00 90.19 205 GLU A O 1
ATOM 1702 N N . ALA A 1 206 ? -7.907 9.142 27.693 1.00 89.06 206 ALA A N 1
ATOM 1703 C CA . ALA A 1 206 ? -7.391 7.946 27.042 1.00 89.06 206 ALA A CA 1
ATOM 1704 C C . ALA A 1 206 ? -8.080 7.740 25.691 1.00 89.06 206 ALA A C 1
ATOM 1706 O O . ALA A 1 206 ? -9.298 7.850 25.577 1.00 89.06 206 ALA A O 1
ATOM 1707 N N . ILE A 1 207 ? -7.292 7.443 24.664 1.00 88.31 207 ILE A N 1
ATOM 1708 C CA . ILE A 1 207 ? -7.751 7.187 23.304 1.00 88.31 207 ILE A CA 1
ATOM 1709 C C . ILE A 1 207 ? -7.662 5.688 23.043 1.00 88.31 207 ILE A C 1
ATOM 1711 O O . ILE A 1 207 ? -6.584 5.092 23.112 1.00 88.31 207 ILE A O 1
ATOM 1715 N N . PHE A 1 208 ? -8.803 5.104 22.695 1.00 88.88 208 PHE A N 1
ATOM 1716 C CA . PHE A 1 208 ? -8.959 3.700 22.342 1.00 88.88 208 PHE A CA 1
ATOM 1717 C C . PHE A 1 208 ? -9.276 3.573 20.854 1.00 88.88 208 PHE A C 1
ATOM 1719 O O . PHE A 1 208 ? -10.092 4.330 20.319 1.00 88.88 208 PHE A O 1
ATOM 1726 N N . LYS A 1 209 ? -8.638 2.610 20.190 1.00 89.31 209 LYS A N 1
ATOM 1727 C CA . LYS A 1 209 ? -8.931 2.214 18.814 1.00 89.31 209 LYS A CA 1
ATOM 1728 C C . LYS A 1 209 ? -9.862 1.006 18.855 1.00 89.31 209 LYS A C 1
ATOM 1730 O O . LYS A 1 209 ? -9.500 -0.028 19.401 1.00 89.31 209 LYS A O 1
ATOM 1735 N N . LYS A 1 210 ? -11.042 1.137 18.263 1.00 88.62 210 LYS A N 1
ATOM 1736 C CA . LYS A 1 210 ? -12.000 0.057 18.031 1.00 88.62 210 LYS A CA 1
ATOM 1737 C C . LYS A 1 210 ? -11.899 -0.376 16.574 1.00 88.62 210 LYS A C 1
ATOM 1739 O O . LYS A 1 210 ? -12.079 0.455 15.689 1.00 88.62 210 LYS A O 1
ATOM 1744 N N . GLU A 1 211 ? -11.661 -1.652 16.325 1.00 87.75 211 GLU A N 1
ATOM 1745 C CA . GLU A 1 211 ? -11.631 -2.246 14.986 1.00 87.75 211 GLU A CA 1
ATOM 1746 C C . GLU A 1 211 ? -12.662 -3.376 14.916 1.00 87.75 211 GLU A C 1
ATOM 1748 O O . GLU A 1 211 ? -12.751 -4.184 15.837 1.00 87.75 211 GLU A O 1
ATOM 1753 N N . PHE A 1 212 ? -13.496 -3.401 13.874 1.00 87.44 212 PHE A N 1
ATOM 1754 C CA . PHE A 1 212 ? -14.579 -4.383 13.750 1.00 87.44 212 PHE A CA 1
ATOM 1755 C C . PHE A 1 212 ? -14.920 -4.692 12.291 1.00 87.44 212 PHE A C 1
ATOM 1757 O O . PHE A 1 212 ? -14.653 -3.898 11.387 1.00 87.44 212 PHE A O 1
ATOM 1764 N N . GLU A 1 213 ? -15.521 -5.861 12.059 1.00 86.06 213 GLU A N 1
ATOM 1765 C CA . GLU A 1 213 ? -15.989 -6.274 10.735 1.00 86.06 213 GLU A CA 1
ATOM 1766 C C . GLU A 1 213 ? -17.465 -5.909 10.518 1.00 86.06 213 GLU A C 1
ATOM 1768 O O . GLU A 1 213 ? -18.344 -6.179 11.346 1.00 86.06 213 GLU A O 1
ATOM 1773 N N . ILE A 1 214 ? -17.727 -5.328 9.351 1.00 84.25 214 ILE A N 1
ATOM 1774 C CA . ILE A 1 214 ? -19.054 -5.082 8.803 1.00 84.25 214 ILE A CA 1
ATOM 1775 C C . ILE A 1 214 ? -19.235 -6.054 7.637 1.00 84.25 214 ILE A C 1
ATOM 1777 O O . ILE A 1 214 ? -18.562 -5.934 6.608 1.00 84.25 214 ILE A O 1
ATOM 1781 N N . LYS A 1 215 ? -20.134 -7.019 7.808 1.00 84.62 215 LYS A N 1
ATOM 1782 C CA . LYS A 1 215 ? -20.537 -7.965 6.770 1.00 84.62 215 LYS A CA 1
ATOM 1783 C C . LYS A 1 215 ? -21.478 -7.314 5.780 1.00 84.62 215 LYS A C 1
ATOM 1785 O O . LYS A 1 215 ? -22.261 -6.434 6.135 1.00 84.62 215 LYS A O 1
ATOM 1790 N N . ASP A 1 216 ? -21.396 -7.787 4.545 1.00 84.62 216 ASP A N 1
ATOM 1791 C CA . ASP A 1 216 ? -22.320 -7.418 3.478 1.00 84.62 216 ASP A CA 1
ATOM 1792 C C . ASP A 1 216 ? -22.458 -5.895 3.255 1.00 84.62 216 ASP A C 1
ATOM 1794 O O . ASP A 1 216 ? -23.534 -5.386 2.928 1.00 84.62 216 ASP A O 1
ATOM 1798 N N . HIS A 1 217 ? -21.363 -5.140 3.399 1.00 83.81 217 HIS A N 1
ATOM 1799 C CA . HIS A 1 217 ? -21.376 -3.709 3.120 1.00 83.81 217 HIS A CA 1
ATOM 1800 C C . HIS A 1 217 ? -21.506 -3.458 1.615 1.00 83.81 217 HIS A C 1
ATOM 1802 O O . HIS A 1 217 ? -20.754 -4.003 0.801 1.00 83.81 217 HIS A O 1
ATOM 1808 N N . GLU A 1 218 ? -22.460 -2.610 1.237 1.00 84.69 218 GLU A N 1
ATOM 1809 C CA . GLU A 1 218 ? -22.688 -2.255 -0.157 1.00 84.69 218 GLU A CA 1
ATOM 1810 C C . GLU A 1 218 ? -21.725 -1.143 -0.597 1.00 84.69 218 GLU A C 1
ATOM 1812 O O . GLU A 1 218 ? -21.763 -0.025 -0.089 1.00 84.69 218 GLU A O 1
ATOM 1817 N N . PHE A 1 219 ? -20.891 -1.430 -1.592 1.00 79.44 219 PHE A N 1
ATOM 1818 C CA . PHE A 1 219 ? -20.015 -0.453 -2.228 1.00 79.44 219 PHE A CA 1
ATOM 1819 C C . PHE A 1 219 ? -20.505 -0.119 -3.635 1.00 79.44 219 PHE A C 1
ATOM 1821 O O . PHE A 1 219 ? -20.801 -1.011 -4.435 1.00 79.44 219 PHE A O 1
ATOM 1828 N N . ASP A 1 220 ? -20.505 1.173 -3.968 1.00 75.12 220 ASP A N 1
ATOM 1829 C CA . ASP A 1 220 ? -20.474 1.605 -5.363 1.00 75.12 220 ASP A CA 1
ATOM 1830 C C . ASP A 1 220 ? -19.026 1.562 -5.858 1.00 75.12 220 ASP A C 1
ATOM 1832 O O . ASP A 1 220 ? -18.131 2.193 -5.288 1.00 75.12 220 ASP A O 1
ATOM 1836 N N . ILE A 1 221 ? -18.796 0.761 -6.891 1.00 70.38 221 ILE A N 1
ATOM 1837 C CA . ILE A 1 221 ? -17.476 0.493 -7.470 1.00 70.38 221 ILE A CA 1
ATOM 1838 C C . ILE A 1 221 ? -17.389 0.959 -8.921 1.00 70.38 221 ILE A C 1
ATOM 1840 O O . ILE A 1 221 ? -16.480 0.570 -9.653 1.00 70.38 221 ILE A O 1
ATOM 1844 N N . ASN A 1 222 ? -18.321 1.820 -9.340 1.00 70.31 222 ASN A N 1
ATOM 1845 C CA . ASN A 1 222 ? -18.285 2.433 -10.655 1.00 70.31 222 ASN A CA 1
ATOM 1846 C C . ASN A 1 222 ? -17.290 3.596 -10.710 1.00 70.31 222 ASN A C 1
ATOM 1848 O O . ASN A 1 222 ? -17.654 4.770 -10.653 1.00 70.31 222 ASN A O 1
ATOM 1852 N N . PHE A 1 223 ? -16.014 3.260 -10.856 1.00 66.19 223 PHE A N 1
ATOM 1853 C CA . PHE A 1 223 ? -14.951 4.256 -10.897 1.00 66.19 223 PHE A CA 1
ATOM 1854 C C . PHE A 1 223 ? -15.065 5.247 -12.058 1.00 66.19 223 PHE A C 1
ATOM 1856 O O . PHE A 1 223 ? -14.782 6.428 -11.884 1.00 66.19 223 PHE A O 1
ATOM 1863 N N . ALA A 1 224 ? -15.480 4.769 -13.234 1.00 62.12 224 ALA A N 1
ATOM 1864 C CA . ALA A 1 224 ? -15.451 5.550 -14.467 1.00 62.12 224 ALA A CA 1
ATOM 1865 C C . ALA A 1 224 ? -16.557 6.619 -14.538 1.00 62.12 224 ALA A C 1
ATOM 1867 O O . ALA A 1 224 ? -16.422 7.612 -15.254 1.00 62.12 224 ALA A O 1
ATOM 1868 N N . ARG A 1 225 ? -17.683 6.420 -13.835 1.00 62.44 225 ARG A N 1
ATOM 1869 C CA . ARG A 1 225 ? -18.812 7.369 -13.866 1.00 62.44 225 ARG A CA 1
ATOM 1870 C C . ARG A 1 225 ? -18.527 8.669 -13.129 1.00 62.44 225 ARG A C 1
ATOM 1872 O O . ARG A 1 225 ? -19.019 9.708 -13.565 1.00 62.44 225 ARG A O 1
ATOM 1879 N N . ASP A 1 226 ? -17.719 8.602 -12.080 1.00 65.75 226 ASP A N 1
ATOM 1880 C CA . ASP A 1 226 ? -17.486 9.724 -11.173 1.00 65.75 226 ASP A CA 1
ATOM 1881 C C . ASP A 1 226 ? -16.146 10.432 -11.414 1.00 65.75 226 ASP A C 1
ATOM 1883 O O . ASP A 1 226 ? -15.775 11.295 -10.621 1.00 65.75 226 ASP A O 1
ATOM 1887 N N . GLU A 1 227 ? -15.432 10.105 -12.499 1.00 72.88 227 GLU A N 1
ATOM 1888 C CA . GLU A 1 227 ? -14.125 10.693 -12.805 1.00 72.88 227 GLU A CA 1
ATOM 1889 C C . GLU A 1 227 ? -14.171 12.227 -12.903 1.00 72.88 227 GLU A C 1
ATOM 1891 O O . GLU A 1 227 ? -14.947 12.805 -13.676 1.00 72.88 227 GLU A O 1
ATOM 1896 N N . ASP A 1 228 ? -13.261 12.897 -12.192 1.00 83.94 228 ASP A N 1
ATOM 1897 C CA . ASP A 1 228 ? -12.990 14.319 -12.387 1.00 83.94 228 ASP A CA 1
ATOM 1898 C C . ASP A 1 228 ? -12.238 14.501 -13.710 1.00 83.94 228 ASP A C 1
ATOM 1900 O O . ASP A 1 228 ? -11.006 14.436 -13.789 1.00 83.94 228 ASP A O 1
ATOM 1904 N N . LYS A 1 229 ? -13.004 14.676 -14.789 1.00 85.94 229 LYS A N 1
ATOM 1905 C CA . LYS A 1 229 ? -12.481 14.755 -16.158 1.00 85.94 229 LYS A CA 1
ATOM 1906 C C . LYS A 1 229 ? -11.518 15.917 -16.358 1.00 85.94 229 LYS A C 1
ATOM 1908 O O . LYS A 1 229 ? -10.571 15.774 -17.128 1.00 85.94 229 LYS A O 1
ATOM 1913 N N . GLU A 1 230 ? -11.758 17.058 -15.721 1.00 89.12 230 GLU A N 1
ATOM 1914 C CA . GLU A 1 230 ? -10.908 18.236 -15.903 1.00 89.12 230 GLU A CA 1
ATOM 1915 C C . GLU A 1 230 ? -9.580 18.048 -15.175 1.00 89.12 230 GLU A C 1
ATOM 1917 O O . GLU A 1 230 ? -8.521 18.175 -15.796 1.00 89.12 230 GLU A O 1
ATOM 1922 N N . LEU A 1 231 ? -9.615 17.612 -13.913 1.00 88.81 231 LEU A N 1
ATOM 1923 C CA . LEU A 1 231 ? -8.396 17.294 -13.178 1.00 88.81 231 LEU A CA 1
ATOM 1924 C C . LEU A 1 231 ? -7.613 16.151 -13.838 1.00 88.81 231 LEU A C 1
ATOM 1926 O O . LEU A 1 231 ? -6.392 16.229 -13.960 1.00 88.81 231 LEU A O 1
ATOM 1930 N N . THR A 1 232 ? -8.303 15.120 -14.330 1.00 88.44 232 THR A N 1
ATOM 1931 C CA . THR A 1 232 ? -7.695 14.004 -15.070 1.00 88.44 232 THR A CA 1
ATOM 1932 C C . THR A 1 232 ? -6.964 14.501 -16.315 1.00 88.44 232 THR A C 1
ATOM 1934 O O . THR A 1 232 ? -5.787 14.187 -16.501 1.00 88.44 232 THR A O 1
ATOM 1937 N N . LYS A 1 233 ? -7.608 15.333 -17.147 1.00 89.88 233 LYS A N 1
ATOM 1938 C CA . LYS A 1 233 ? -6.964 15.937 -18.328 1.00 89.88 233 LYS A CA 1
ATOM 1939 C C . LYS A 1 233 ? -5.748 16.773 -17.942 1.00 89.88 233 LYS A C 1
ATOM 1941 O O . LYS A 1 233 ? -4.710 16.657 -18.590 1.00 89.88 233 LYS A O 1
ATOM 1946 N N . MET A 1 234 ? -5.860 17.587 -16.891 1.00 91.44 234 MET A N 1
ATOM 1947 C CA . MET A 1 234 ? -4.750 18.396 -16.385 1.00 91.44 234 MET A CA 1
ATOM 1948 C C . MET A 1 234 ? -3.569 17.516 -15.961 1.00 91.44 234 MET A C 1
ATOM 1950 O O . MET A 1 234 ? -2.437 17.763 -16.376 1.00 91.44 234 MET A O 1
ATOM 1954 N N . MET A 1 235 ? -3.820 16.470 -15.172 1.00 92.25 235 MET A N 1
ATOM 1955 C CA . MET A 1 235 ? -2.793 15.541 -14.693 1.00 92.25 235 MET A CA 1
ATOM 1956 C C . MET A 1 235 ? -2.114 14.792 -15.844 1.00 92.25 235 MET A C 1
ATOM 1958 O O . MET A 1 235 ? -0.888 14.699 -15.861 1.00 92.25 235 MET A O 1
ATOM 1962 N N . ILE A 1 236 ? -2.886 14.327 -16.833 1.00 89.38 236 ILE A N 1
ATOM 1963 C CA . ILE A 1 236 ? -2.350 13.698 -18.050 1.00 89.38 236 ILE A CA 1
ATOM 1964 C C . ILE A 1 236 ? -1.458 14.681 -18.813 1.00 89.38 236 ILE A C 1
ATOM 1966 O O . ILE A 1 236 ? -0.342 14.328 -19.187 1.00 89.38 236 ILE A O 1
ATOM 1970 N N . HIS A 1 237 ? -1.918 15.919 -19.016 1.00 91.38 237 HIS A N 1
ATOM 1971 C CA . HIS A 1 237 ? -1.162 16.935 -19.747 1.00 91.38 237 HIS A CA 1
ATOM 1972 C C . HIS A 1 237 ? 0.155 17.306 -19.049 1.00 91.38 237 HIS A C 1
ATOM 1974 O O . HIS A 1 237 ? 1.180 17.460 -19.706 1.00 91.38 237 HIS A O 1
ATOM 1980 N N . MET A 1 238 ? 0.144 17.417 -17.718 1.00 89.81 238 MET A N 1
ATOM 1981 C CA . MET A 1 238 ? 1.340 17.719 -16.925 1.00 89.81 238 MET A CA 1
ATOM 1982 C C . MET A 1 238 ? 2.326 16.545 -16.816 1.00 89.81 238 MET A C 1
ATOM 1984 O O . MET A 1 238 ? 3.473 16.752 -16.407 1.00 89.81 238 MET A O 1
ATOM 1988 N N . GLY A 1 239 ? 1.883 15.320 -17.107 1.00 92.06 239 GLY A N 1
ATOM 1989 C CA . GLY A 1 239 ? 2.682 14.104 -16.994 1.00 92.06 239 GLY A CA 1
ATOM 1990 C C . GLY A 1 239 ? 3.214 13.844 -15.581 1.00 92.06 239 GLY A C 1
ATOM 1991 O O . GLY A 1 239 ? 2.670 14.313 -14.577 1.00 92.06 239 GLY A O 1
ATOM 1992 N N . TYR A 1 240 ? 4.309 13.093 -15.494 1.00 94.06 240 TYR A N 1
ATOM 1993 C CA . TYR A 1 240 ? 5.066 12.893 -14.258 1.00 94.06 240 TYR A CA 1
ATOM 1994 C C . TYR A 1 240 ? 6.234 13.875 -14.205 1.00 94.06 240 TYR A C 1
ATOM 1996 O O . TYR A 1 240 ? 6.875 14.125 -15.223 1.00 94.06 240 TYR A O 1
ATOM 2004 N N . GLY A 1 241 ? 6.512 14.444 -13.028 1.00 90.69 241 GLY A N 1
ATOM 2005 C CA . GLY A 1 241 ? 7.730 15.245 -12.837 1.00 90.69 241 GLY A CA 1
ATOM 2006 C C . GLY A 1 241 ? 8.982 14.403 -13.087 1.00 90.69 241 GLY A C 1
ATOM 2007 O O . GLY A 1 241 ? 8.927 13.197 -12.899 1.00 90.69 241 GLY A O 1
ATOM 2008 N N . GLU A 1 242 ? 10.091 15.008 -13.502 1.00 92.00 242 GLU A N 1
ATOM 2009 C CA . GLU A 1 242 ? 11.343 14.288 -13.766 1.00 92.00 242 GLU A CA 1
ATOM 2010 C C . GLU A 1 242 ? 12.372 14.519 -12.652 1.00 92.00 242 GLU A C 1
ATOM 2012 O O . GLU A 1 242 ? 12.434 15.598 -12.061 1.00 92.00 242 GLU A O 1
ATOM 2017 N N . GLU A 1 243 ? 13.187 13.505 -12.373 1.00 90.75 243 GLU A N 1
ATOM 2018 C CA . GLU A 1 243 ? 14.276 13.556 -11.398 1.00 90.75 243 GLU A CA 1
ATOM 2019 C C . GLU A 1 243 ? 15.528 12.830 -11.906 1.00 90.75 243 GLU A C 1
ATOM 2021 O O . GLU A 1 243 ? 15.444 11.893 -12.702 1.00 90.75 243 GLU A O 1
ATOM 2026 N N . ILE A 1 244 ? 16.707 13.246 -11.429 1.00 90.31 244 ILE A N 1
ATOM 2027 C CA . ILE A 1 244 ? 17.953 12.501 -11.651 1.00 90.31 244 ILE A CA 1
ATOM 2028 C C . ILE A 1 244 ? 18.047 11.397 -10.600 1.00 90.31 244 ILE A C 1
ATOM 2030 O O . ILE A 1 244 ? 18.255 11.672 -9.417 1.00 90.31 244 ILE A O 1
ATOM 2034 N N . ALA A 1 245 ? 17.966 10.146 -11.041 1.00 89.12 245 ALA A N 1
ATOM 2035 C CA . ALA A 1 245 ? 18.080 8.973 -10.186 1.00 89.12 245 ALA A CA 1
ATOM 2036 C C . ALA A 1 245 ? 19.379 8.207 -10.463 1.00 89.12 245 ALA A C 1
ATOM 2038 O O . ALA A 1 245 ? 19.792 8.034 -11.611 1.00 89.12 245 ALA A O 1
ATOM 2039 N N . ALA A 1 246 ? 20.013 7.706 -9.400 1.00 89.38 246 ALA A N 1
ATOM 2040 C CA . ALA A 1 246 ? 21.076 6.716 -9.521 1.00 89.38 246 ALA A CA 1
ATOM 2041 C C . ALA A 1 246 ? 20.451 5.324 -9.671 1.00 89.38 246 ALA A C 1
ATOM 2043 O O . ALA A 1 246 ? 19.733 4.860 -8.785 1.00 89.38 246 ALA A O 1
ATOM 2044 N N . LEU A 1 247 ? 20.735 4.664 -10.786 1.00 87.50 247 LEU A N 1
ATOM 2045 C CA . LEU A 1 247 ? 20.277 3.319 -11.102 1.00 87.50 247 LEU A CA 1
ATOM 2046 C C . LEU A 1 247 ? 21.395 2.327 -10.837 1.00 87.50 247 LEU A C 1
ATOM 2048 O O . LEU A 1 247 ? 22.542 2.631 -11.135 1.00 87.50 247 LEU A O 1
ATOM 2052 N N . GLU A 1 248 ? 21.066 1.156 -10.301 1.00 88.50 248 GLU A N 1
ATOM 2053 C CA . GLU A 1 248 ? 21.996 0.038 -10.141 1.00 88.50 248 GLU A CA 1
ATOM 2054 C C . GLU A 1 248 ? 21.324 -1.232 -10.664 1.00 88.50 248 GLU A C 1
ATOM 2056 O O . GLU A 1 248 ? 20.214 -1.566 -10.249 1.00 88.50 248 GLU A O 1
ATOM 2061 N N . TYR A 1 249 ? 22.005 -1.938 -11.559 1.00 86.25 249 TYR A N 1
ATOM 2062 C CA . TYR A 1 249 ? 21.531 -3.172 -12.173 1.00 86.25 249 TYR A CA 1
ATOM 2063 C C . TYR A 1 249 ? 22.606 -4.252 -12.077 1.00 86.25 249 TYR A C 1
ATOM 2065 O O . TYR A 1 249 ? 23.801 -3.951 -12.118 1.00 86.25 249 TYR A O 1
ATOM 2073 N N . ASP A 1 250 ? 22.175 -5.506 -11.957 1.00 86.50 250 ASP A N 1
ATOM 2074 C CA . ASP A 1 250 ? 23.054 -6.656 -12.150 1.00 86.50 250 ASP A CA 1
ATOM 2075 C C . ASP A 1 250 ? 23.398 -6.791 -13.644 1.00 86.50 250 ASP A C 1
ATOM 2077 O O . ASP A 1 250 ? 22.591 -6.449 -14.506 1.00 86.50 250 ASP A O 1
ATOM 2081 N N . VAL A 1 251 ? 24.607 -7.265 -13.940 1.00 84.81 251 VAL A N 1
ATOM 2082 C CA . VAL A 1 251 ? 25.020 -7.629 -15.300 1.00 84.81 251 VAL A CA 1
ATOM 2083 C C . VAL A 1 251 ? 24.447 -9.015 -15.589 1.00 84.81 251 VAL A C 1
ATOM 2085 O O . VAL A 1 251 ? 24.932 -10.017 -15.062 1.00 84.81 251 VAL A O 1
ATOM 2088 N N . ASP A 1 252 ? 23.375 -9.055 -16.376 1.00 73.88 252 ASP A N 1
ATOM 2089 C CA . ASP A 1 252 ? 22.802 -10.256 -16.975 1.00 73.88 252 ASP A CA 1
ATOM 2090 C C . ASP A 1 252 ? 22.303 -9.975 -18.406 1.00 73.88 252 ASP A C 1
ATOM 2092 O O . ASP A 1 252 ? 21.935 -8.846 -18.748 1.00 73.88 252 ASP A O 1
ATOM 2096 N N . ASP A 1 253 ? 22.349 -11.015 -19.250 1.00 56.06 253 ASP A N 1
ATOM 2097 C CA . ASP A 1 253 ? 22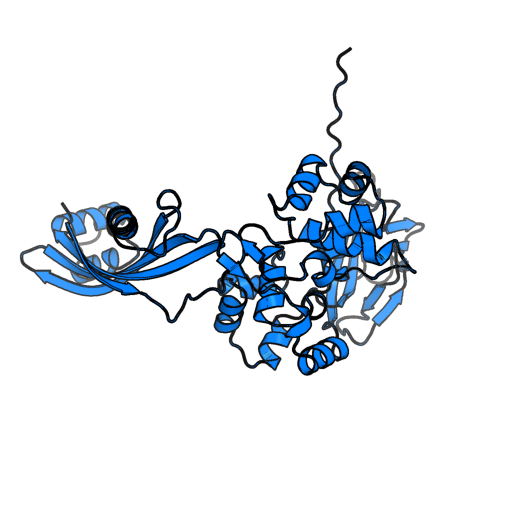.278 -10.929 -20.722 1.00 56.06 253 ASP A CA 1
ATOM 2098 C C . ASP A 1 253 ? 20.998 -10.278 -21.278 1.00 56.06 253 ASP A C 1
ATOM 2100 O O . ASP A 1 253 ? 20.974 -9.859 -22.434 1.00 56.06 253 ASP A O 1
ATOM 2104 N N . ASP A 1 254 ? 19.954 -10.124 -20.462 1.00 66.62 254 ASP A N 1
ATOM 2105 C CA . ASP A 1 254 ? 18.668 -9.583 -20.904 1.00 66.62 254 ASP A CA 1
ATOM 2106 C C . ASP A 1 254 ? 18.582 -8.048 -20.829 1.00 66.62 254 ASP A C 1
ATOM 2108 O O . ASP A 1 254 ? 17.677 -7.456 -21.424 1.00 66.62 254 ASP A O 1
ATOM 2112 N N . PHE A 1 255 ? 19.471 -7.373 -20.083 1.00 72.12 255 PHE A N 1
ATOM 2113 C CA . PHE A 1 255 ? 19.215 -5.976 -19.707 1.00 72.12 255 PHE A CA 1
ATOM 2114 C C . PHE A 1 255 ? 20.388 -5.024 -19.711 1.00 72.12 255 PHE A C 1
ATOM 2116 O O . PHE A 1 255 ? 20.197 -3.859 -20.084 1.00 72.12 255 PHE A O 1
ATOM 2123 N N . ILE A 1 256 ? 21.532 -5.489 -19.225 1.00 83.88 256 ILE A N 1
ATOM 2124 C CA . ILE A 1 256 ? 22.778 -4.745 -19.229 1.00 83.88 256 ILE A CA 1
ATOM 2125 C C . ILE A 1 256 ? 23.890 -5.727 -19.541 1.00 83.88 256 ILE A C 1
ATOM 2127 O O . ILE A 1 256 ? 24.157 -6.637 -18.758 1.00 83.88 256 ILE A O 1
ATOM 2131 N N . SER A 1 257 ? 24.590 -5.484 -20.641 1.00 88.44 257 SER A N 1
ATOM 2132 C CA . SER A 1 257 ? 25.825 -6.191 -20.956 1.00 88.44 257 SER A CA 1
ATOM 2133 C C . SER A 1 257 ? 27.000 -5.224 -20.942 1.00 88.44 257 SER A C 1
ATOM 2135 O O . SER A 1 257 ? 26.860 -4.024 -21.182 1.00 88.44 257 SER A O 1
ATOM 2137 N N . VAL A 1 258 ? 28.179 -5.745 -20.611 1.00 87.75 258 VAL A N 1
ATOM 2138 C CA . VAL A 1 258 ? 29.425 -4.978 -20.641 1.00 87.75 258 VAL A CA 1
ATOM 2139 C C . VAL A 1 258 ? 30.310 -5.567 -21.727 1.00 87.75 258 VAL A C 1
ATOM 2141 O O . VAL A 1 258 ? 30.808 -6.681 -21.587 1.00 87.75 258 VAL A O 1
ATOM 2144 N N . VAL A 1 259 ? 30.505 -4.819 -22.811 1.00 87.69 259 VAL A N 1
ATOM 2145 C CA . VAL A 1 259 ? 31.230 -5.268 -24.004 1.00 87.69 259 VAL A CA 1
ATOM 2146 C C . VAL A 1 259 ? 32.254 -4.209 -24.392 1.00 87.69 259 VAL A C 1
ATOM 2148 O O . VAL A 1 259 ? 31.910 -3.048 -24.588 1.00 87.69 259 VAL A O 1
ATOM 2151 N N . ASN A 1 260 ? 33.525 -4.601 -24.515 1.00 86.50 260 ASN A N 1
ATOM 2152 C CA . ASN A 1 260 ? 34.614 -3.736 -24.996 1.00 86.50 260 ASN A CA 1
ATOM 2153 C C . ASN A 1 260 ? 34.709 -2.371 -24.284 1.00 86.50 260 ASN A C 1
ATOM 2155 O O . ASN A 1 260 ? 34.882 -1.338 -24.926 1.00 86.50 260 ASN A O 1
ATOM 2159 N N . GLY A 1 261 ? 34.566 -2.352 -22.954 1.00 84.94 261 GLY A N 1
ATOM 2160 C CA . GLY A 1 261 ? 34.632 -1.110 -22.173 1.00 84.94 261 GLY A CA 1
ATOM 2161 C C . GLY A 1 261 ? 33.381 -0.227 -22.268 1.00 84.94 261 GLY A C 1
ATOM 2162 O O . GLY A 1 261 ? 33.392 0.891 -21.761 1.00 84.94 261 GLY A O 1
ATOM 2163 N N . LYS A 1 262 ? 32.301 -0.726 -22.875 1.00 89.81 262 LYS A N 1
ATOM 2164 C CA . LYS A 1 262 ? 30.999 -0.060 -22.949 1.00 89.81 262 LYS A CA 1
ATOM 2165 C C . LYS A 1 262 ? 29.938 -0.860 -22.212 1.00 89.81 262 LYS A C 1
ATOM 2167 O O . LYS A 1 262 ? 29.997 -2.087 -22.157 1.00 89.81 262 LYS A O 1
ATOM 2172 N N . VAL A 1 263 ? 28.960 -0.153 -21.673 1.00 90.12 263 VAL A N 1
ATOM 2173 C CA . VAL A 1 263 ? 27.734 -0.710 -21.111 1.00 90.12 263 VAL A CA 1
ATOM 2174 C C . VAL A 1 263 ? 26.644 -0.583 -22.166 1.00 90.12 263 VAL A C 1
ATOM 2176 O O . VAL A 1 263 ? 26.333 0.531 -22.577 1.00 90.12 263 VAL A O 1
ATOM 2179 N N . ILE A 1 264 ? 26.064 -1.703 -22.588 1.00 91.12 264 ILE A N 1
ATOM 2180 C CA . ILE A 1 264 ? 24.899 -1.740 -23.474 1.00 91.12 264 ILE A CA 1
ATOM 2181 C C . ILE A 1 264 ? 23.652 -1.896 -22.611 1.00 91.12 264 ILE A C 1
ATOM 2183 O O . ILE A 1 264 ? 23.577 -2.801 -21.780 1.00 91.12 264 ILE A O 1
ATOM 2187 N N . LEU A 1 265 ? 22.685 -1.007 -22.796 1.00 89.00 265 LEU A N 1
ATOM 2188 C CA . LEU A 1 265 ? 21.438 -0.931 -22.054 1.00 89.00 265 LEU A CA 1
ATOM 2189 C C . LEU A 1 265 ? 20.300 -1.554 -22.873 1.00 89.00 265 LEU A C 1
ATOM 2191 O O . LEU A 1 265 ? 20.262 -1.482 -24.094 1.00 89.00 265 LEU A O 1
ATOM 2195 N N . SER A 1 266 ? 19.313 -2.117 -22.183 1.00 85.06 266 SER A N 1
ATOM 2196 C CA . SER A 1 266 ? 18.111 -2.725 -22.791 1.00 85.06 266 SER A CA 1
ATOM 2197 C C . SER A 1 266 ? 17.192 -1.749 -23.530 1.00 85.06 266 SER A C 1
ATOM 2199 O O . SER A 1 266 ? 16.275 -2.176 -24.230 1.00 85.06 266 SER A O 1
ATOM 2201 N N . LYS A 1 267 ? 17.368 -0.448 -23.307 1.00 87.25 267 LYS A N 1
ATOM 2202 C CA . LYS A 1 267 ? 16.580 0.632 -23.899 1.00 87.25 267 LYS A CA 1
ATOM 2203 C C . LYS A 1 267 ? 17.384 1.923 -23.854 1.00 87.25 267 LYS A C 1
ATOM 2205 O O . LYS A 1 267 ? 18.372 2.005 -23.126 1.00 87.25 267 LYS A O 1
ATOM 2210 N N . GLU A 1 268 ? 16.916 2.935 -24.567 1.00 90.94 268 GLU A N 1
ATOM 2211 C CA . GLU A 1 268 ? 17.460 4.284 -24.454 1.00 90.94 268 GLU A CA 1
ATOM 2212 C C . GLU A 1 268 ? 17.121 4.905 -23.090 1.00 90.94 268 GLU A C 1
ATOM 2214 O O . GLU A 1 268 ? 16.001 4.778 -22.581 1.00 90.94 268 GLU A O 1
ATOM 2219 N N . TYR A 1 269 ? 18.093 5.602 -22.504 1.00 89.81 269 TYR A N 1
ATOM 2220 C CA . TYR A 1 269 ? 17.943 6.383 -21.278 1.00 89.81 269 TYR A CA 1
ATOM 2221 C C . TYR A 1 269 ? 18.295 7.846 -21.538 1.00 89.81 269 TYR A C 1
ATOM 2223 O O . TYR A 1 269 ? 19.188 8.152 -22.325 1.00 89.81 269 TYR A O 1
ATOM 2231 N N . LYS A 1 270 ? 17.616 8.752 -20.823 1.00 92.75 270 LYS A N 1
ATOM 2232 C CA . LYS A 1 270 ? 17.998 10.165 -20.728 1.00 92.75 270 LYS A CA 1
ATOM 2233 C C . LYS A 1 270 ? 19.159 10.299 -19.747 1.00 92.75 270 LYS A C 1
ATOM 2235 O O . LYS A 1 270 ? 18.953 10.200 -18.537 1.00 92.75 270 LYS A O 1
ATOM 2240 N N . ILE A 1 271 ? 20.370 10.497 -20.243 1.00 91.31 271 ILE A N 1
ATOM 2241 C CA . ILE A 1 271 ? 21.560 10.663 -19.409 1.00 91.31 271 ILE A CA 1
ATOM 2242 C C . ILE A 1 271 ? 21.805 12.156 -19.177 1.00 91.31 271 ILE A C 1
ATOM 2244 O O . ILE A 1 271 ? 21.961 12.892 -20.152 1.00 91.31 271 ILE A O 1
ATOM 2248 N N . PRO A 1 272 ? 21.799 12.628 -17.916 1.00 90.12 272 PRO A N 1
ATOM 2249 C CA . PRO A 1 272 ? 21.943 14.046 -17.626 1.00 90.12 272 PRO A CA 1
ATOM 2250 C C . PRO A 1 272 ? 23.370 14.525 -17.898 1.00 90.12 272 PRO A C 1
ATOM 2252 O O . PRO A 1 272 ? 24.343 13.886 -17.494 1.00 90.12 272 PRO A O 1
ATOM 2255 N N . ASN A 1 273 ? 23.490 15.713 -18.479 1.00 86.44 273 ASN A N 1
ATOM 2256 C CA . ASN A 1 273 ? 24.736 16.461 -18.561 1.00 86.44 273 ASN A CA 1
ATOM 2257 C C . ASN A 1 273 ? 24.925 17.252 -17.257 1.00 86.44 273 ASN A C 1
ATOM 2259 O O . ASN A 1 273 ? 24.592 18.427 -17.127 1.00 86.44 273 ASN A O 1
ATOM 2263 N N . GLY A 1 274 ? 25.455 16.584 -16.232 1.00 83.31 274 GLY A N 1
ATOM 2264 C CA . GLY A 1 274 ? 25.698 17.198 -14.926 1.00 83.31 274 GLY A CA 1
ATOM 2265 C C . GLY A 1 274 ? 24.511 17.098 -13.963 1.00 83.31 274 GLY A C 1
ATOM 2266 O O . GLY A 1 274 ? 24.142 16.000 -13.548 1.00 83.31 274 GLY A O 1
ATOM 2267 N N . ARG A 1 275 ? 23.996 18.242 -13.484 1.00 82.06 275 ARG A N 1
ATOM 2268 C CA . ARG A 1 275 ? 22.939 18.305 -12.445 1.00 82.06 275 ARG A CA 1
ATOM 2269 C C . ARG A 1 275 ? 21.593 18.828 -12.950 1.00 82.06 275 ARG A C 1
ATOM 2271 O O . ARG A 1 275 ? 20.658 18.895 -12.156 1.00 82.06 275 ARG A O 1
ATOM 2278 N N . ASP A 1 276 ? 21.505 19.211 -14.216 1.00 84.56 276 ASP A N 1
ATOM 2279 C CA . ASP A 1 276 ? 20.283 19.748 -14.807 1.00 84.56 276 ASP A CA 1
ATOM 2280 C C . ASP A 1 276 ? 19.462 18.616 -15.441 1.00 84.56 276 ASP A C 1
ATOM 2282 O O . ASP A 1 276 ? 20.003 17.773 -16.152 1.00 84.56 276 ASP A O 1
ATOM 2286 N N . ILE A 1 277 ? 18.160 18.575 -15.155 1.00 86.06 277 ILE A N 1
ATOM 2287 C CA . ILE A 1 277 ? 17.230 17.612 -15.766 1.00 86.06 277 ILE A CA 1
ATOM 2288 C C . ILE A 1 277 ? 16.877 17.982 -17.210 1.00 86.06 277 ILE A C 1
ATOM 2290 O O . ILE A 1 277 ? 16.445 17.116 -17.964 1.00 86.06 277 ILE A O 1
ATOM 2294 N N . SER A 1 278 ? 17.032 19.255 -17.586 1.00 88.44 278 SER A N 1
ATOM 2295 C CA . SER A 1 278 ? 16.708 19.769 -18.919 1.00 88.44 278 SER A CA 1
ATOM 2296 C C . SER A 1 278 ? 17.846 19.594 -19.927 1.00 88.44 278 SER A C 1
ATOM 2298 O O . SER A 1 278 ? 17.590 19.570 -21.129 1.00 88.44 278 SER A O 1
ATOM 2300 N N . ASP A 1 279 ? 19.076 19.407 -19.446 1.00 87.94 279 ASP A N 1
ATOM 2301 C CA . ASP A 1 279 ? 20.250 19.119 -20.266 1.00 87.94 279 ASP A CA 1
ATOM 2302 C C . ASP A 1 279 ? 20.584 17.624 -20.171 1.00 87.94 279 ASP A C 1
ATOM 2304 O O . ASP A 1 279 ? 21.171 17.149 -19.196 1.00 87.94 279 ASP A O 1
ATOM 2308 N N . PHE A 1 280 ? 20.160 16.857 -21.174 1.00 90.50 280 PHE A N 1
ATOM 2309 C CA . PHE A 1 280 ? 20.397 15.418 -21.257 1.00 90.50 280 PHE A CA 1
ATOM 2310 C C . PHE A 1 280 ? 20.638 14.977 -22.701 1.00 90.50 280 PHE A C 1
ATOM 2312 O O . PHE A 1 280 ? 20.225 15.637 -23.654 1.00 90.50 280 PHE A O 1
ATOM 2319 N N . TYR A 1 281 ? 21.248 13.805 -22.861 1.00 89.88 281 TYR A N 1
ATOM 2320 C CA . TYR A 1 281 ? 21.320 13.096 -24.137 1.00 89.88 281 TYR A CA 1
ATOM 2321 C C . TYR A 1 281 ? 20.644 11.728 -24.034 1.00 89.88 281 TYR A C 1
ATOM 2323 O O . TYR A 1 281 ? 20.569 11.134 -22.959 1.00 89.88 281 TYR A O 1
ATOM 2331 N N . LEU A 1 282 ? 20.108 11.239 -25.151 1.00 91.62 282 LEU A N 1
ATOM 2332 C CA . LEU A 1 282 ? 19.536 9.898 -25.243 1.00 91.62 282 LEU A CA 1
ATOM 2333 C C . LEU A 1 282 ? 20.612 8.926 -25.709 1.00 91.62 282 LEU A C 1
ATOM 2335 O O . LEU A 1 282 ? 21.301 9.191 -26.693 1.00 91.62 282 LEU A O 1
ATOM 2339 N N . THR A 1 283 ? 20.767 7.816 -24.996 1.00 91.75 283 THR A N 1
ATOM 2340 C CA . THR A 1 283 ? 21.652 6.732 -25.422 1.00 91.75 283 THR A CA 1
ATOM 2341 C C . THR A 1 283 ? 21.205 5.399 -24.836 1.00 91.75 283 THR A C 1
ATOM 2343 O O . THR A 1 283 ? 20.670 5.335 -23.726 1.00 91.75 283 THR A O 1
ATOM 2346 N N . ASP A 1 284 ? 21.447 4.323 -25.571 1.00 91.31 284 ASP A N 1
ATOM 2347 C CA . ASP A 1 284 ? 21.396 2.942 -25.088 1.00 91.31 284 ASP A CA 1
ATOM 2348 C C . ASP A 1 284 ? 22.794 2.406 -24.730 1.00 91.31 284 ASP A C 1
ATOM 2350 O O . ASP A 1 284 ? 22.943 1.265 -24.308 1.00 91.31 284 ASP A O 1
ATOM 2354 N N . THR A 1 285 ? 23.833 3.224 -24.898 1.00 91.25 285 THR A N 1
ATOM 2355 C CA . THR A 1 285 ? 25.228 2.825 -24.750 1.00 91.25 285 THR A CA 1
ATOM 2356 C C . THR A 1 285 ? 25.975 3.837 -23.891 1.00 91.25 285 THR A C 1
ATOM 2358 O O . THR A 1 285 ? 25.976 5.033 -24.187 1.00 91.25 285 THR A O 1
ATOM 2361 N N . LEU A 1 286 ? 26.657 3.362 -22.848 1.00 89.88 286 LEU A N 1
ATOM 2362 C CA . LEU A 1 286 ? 27.475 4.195 -21.965 1.00 89.88 286 LEU A CA 1
ATOM 2363 C C . LEU A 1 286 ? 28.945 3.787 -22.050 1.00 89.88 286 LEU A C 1
ATOM 2365 O O . LEU A 1 286 ? 29.268 2.599 -22.025 1.00 89.88 286 LEU A O 1
ATOM 2369 N N . ASP A 1 287 ? 29.846 4.761 -22.126 1.00 86.19 287 ASP A N 1
ATOM 2370 C CA . ASP A 1 287 ? 31.287 4.509 -22.073 1.00 86.19 287 ASP A CA 1
ATOM 2371 C C . ASP A 1 287 ? 31.752 4.489 -20.613 1.00 86.19 287 ASP A C 1
ATOM 2373 O O . ASP A 1 287 ? 31.528 5.445 -19.873 1.00 86.19 287 ASP A O 1
ATOM 2377 N N . ILE A 1 288 ? 32.414 3.409 -20.190 1.00 83.00 288 ILE A N 1
ATOM 2378 C CA . ILE A 1 288 ? 32.928 3.278 -18.817 1.00 83.00 288 ILE A CA 1
ATOM 2379 C C . ILE A 1 288 ? 34.052 4.297 -18.551 1.00 83.00 288 ILE A C 1
ATOM 2381 O O . ILE A 1 288 ? 34.314 4.639 -17.401 1.00 83.00 288 ILE A O 1
ATOM 2385 N N . ASN A 1 289 ? 34.710 4.799 -19.602 1.00 75.00 289 ASN A N 1
ATOM 2386 C CA . ASN A 1 289 ? 35.825 5.740 -19.499 1.00 75.00 289 ASN A CA 1
ATOM 2387 C C . ASN A 1 289 ? 35.390 7.211 -19.597 1.00 75.00 289 ASN A C 1
ATOM 2389 O O . ASN A 1 289 ? 36.220 8.107 -19.421 1.00 75.00 289 ASN A O 1
ATOM 2393 N N . GLN A 1 290 ? 34.115 7.493 -19.883 1.00 66.06 290 GLN A N 1
ATOM 2394 C CA . GLN A 1 290 ? 33.599 8.859 -19.836 1.00 66.06 290 GLN A CA 1
ATOM 2395 C C . GLN A 1 290 ? 33.361 9.260 -18.376 1.00 66.06 290 GLN A C 1
ATOM 2397 O O . GLN A 1 290 ? 32.466 8.733 -17.732 1.00 66.06 290 GLN A O 1
ATOM 2402 N N . LYS A 1 291 ? 34.203 10.187 -17.888 1.00 57.41 291 LYS A N 1
ATOM 2403 C CA . LYS A 1 291 ? 34.179 10.868 -16.574 1.00 57.41 291 LYS A CA 1
ATOM 2404 C C . LYS A 1 291 ? 33.928 9.967 -15.350 1.00 57.41 291 LYS A C 1
ATOM 2406 O O . LYS A 1 291 ? 32.836 9.456 -15.117 1.00 57.41 291 LYS A O 1
ATOM 2411 N N . GLU A 1 292 ? 34.925 9.898 -14.464 1.00 47.00 292 GLU A N 1
ATOM 2412 C CA . GLU A 1 292 ? 34.789 9.271 -13.142 1.00 47.00 292 GLU A CA 1
ATOM 2413 C C . GLU A 1 292 ? 33.540 9.790 -12.398 1.00 47.00 292 GLU A C 1
ATOM 2415 O O . GLU A 1 292 ? 33.436 10.972 -12.064 1.00 47.00 292 GLU A O 1
ATOM 2420 N N . GLY A 1 293 ? 32.579 8.895 -12.142 1.00 53.19 293 GLY A N 1
ATOM 2421 C CA . GLY A 1 293 ? 31.380 9.169 -11.340 1.00 53.19 293 GLY A CA 1
ATOM 2422 C C . GLY A 1 293 ? 30.040 9.187 -12.089 1.00 53.19 293 GLY A C 1
ATOM 2423 O O . GLY A 1 293 ? 29.002 9.271 -11.423 1.00 53.19 293 GLY A O 1
ATOM 2424 N N . GLU A 1 294 ? 30.026 9.083 -13.424 1.00 72.81 294 GLU A N 1
ATOM 2425 C CA . GLU A 1 294 ? 28.783 8.970 -14.215 1.00 72.81 294 GLU A CA 1
ATOM 2426 C C . GLU A 1 294 ? 28.340 7.512 -14.417 1.00 72.81 294 GLU A C 1
ATOM 2428 O O . GLU A 1 294 ? 27.145 7.219 -14.310 1.00 72.81 294 GLU A O 1
ATOM 2433 N N . VAL A 1 295 ? 29.298 6.594 -14.599 1.00 84.50 295 VAL A N 1
ATOM 2434 C CA . VAL A 1 295 ? 29.079 5.144 -14.702 1.00 84.50 295 VAL A CA 1
ATOM 2435 C C . VAL A 1 295 ? 30.082 4.403 -13.816 1.00 84.50 295 VAL A C 1
ATOM 2437 O O . VAL A 1 295 ? 31.289 4.580 -13.929 1.00 84.50 295 VAL A O 1
ATOM 2440 N N . GLU A 1 296 ? 29.590 3.554 -12.921 1.00 88.56 296 GLU A N 1
ATOM 2441 C CA . GLU A 1 296 ? 30.382 2.737 -12.002 1.00 88.56 296 GLU A CA 1
ATOM 2442 C C . GLU A 1 296 ? 30.113 1.257 -12.294 1.00 88.56 296 GLU A C 1
ATOM 2444 O O . GLU A 1 296 ? 28.983 0.783 -12.173 1.00 88.56 296 GLU A O 1
ATOM 2449 N N . VAL A 1 297 ? 31.155 0.504 -12.657 1.00 88.31 297 VAL A N 1
ATOM 2450 C CA . VAL A 1 297 ? 31.061 -0.947 -12.871 1.00 88.31 297 VAL A CA 1
ATOM 2451 C C . VAL A 1 297 ? 31.696 -1.678 -11.697 1.00 88.31 297 VAL A C 1
ATOM 2453 O O . VAL A 1 297 ? 32.917 -1.688 -11.537 1.00 88.31 297 VAL A O 1
ATOM 2456 N N . LYS A 1 298 ? 30.867 -2.335 -10.886 1.00 89.25 298 LYS A N 1
ATOM 2457 C CA . LYS A 1 298 ? 31.332 -3.184 -9.786 1.00 89.25 298 LYS A CA 1
ATOM 2458 C C . LYS A 1 298 ? 31.653 -4.567 -10.327 1.00 89.25 298 LYS A C 1
ATOM 2460 O O . LYS A 1 298 ? 30.803 -5.214 -10.945 1.00 89.25 298 LYS A O 1
ATOM 2465 N N . LYS A 1 299 ? 32.873 -5.022 -10.065 1.00 90.31 299 LYS A N 1
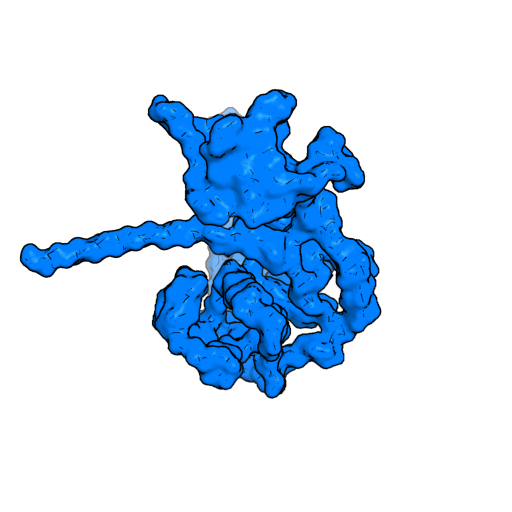ATOM 2466 C CA . LYS A 1 299 ? 33.397 -6.310 -10.526 1.00 90.31 299 LYS A CA 1
ATOM 2467 C C . LYS A 1 299 ? 33.410 -7.344 -9.396 1.00 90.31 299 LYS A C 1
ATOM 2469 O O . LYS A 1 299 ? 33.501 -6.989 -8.221 1.00 90.31 299 LYS A O 1
ATOM 2474 N N . SER A 1 300 ? 33.296 -8.615 -9.756 1.00 88.94 300 SER A N 1
ATOM 2475 C CA . SER A 1 300 ? 33.551 -9.767 -8.889 1.00 88.94 300 SER A CA 1
ATOM 2476 C C . SER A 1 300 ? 35.052 -9.908 -8.589 1.00 88.94 300 SER A C 1
ATOM 2478 O O . SER A 1 300 ? 35.883 -9.202 -9.161 1.00 88.94 300 SER A O 1
ATOM 2480 N N . ALA A 1 301 ? 35.409 -10.838 -7.696 1.00 87.88 301 ALA A N 1
ATOM 2481 C CA . ALA A 1 301 ? 36.800 -11.088 -7.299 1.00 87.88 301 ALA A CA 1
ATOM 2482 C C . ALA A 1 301 ? 37.708 -11.530 -8.466 1.00 87.88 301 ALA A C 1
ATOM 2484 O O . ALA A 1 301 ? 38.906 -11.271 -8.442 1.00 87.88 301 ALA A O 1
ATOM 2485 N N . ASP A 1 302 ? 37.135 -12.158 -9.492 1.00 86.88 302 ASP A N 1
ATOM 2486 C CA . ASP A 1 302 ? 37.808 -12.578 -10.729 1.00 86.88 302 ASP A CA 1
ATOM 2487 C C . ASP A 1 302 ? 37.899 -11.460 -11.790 1.00 86.88 302 ASP A C 1
ATOM 2489 O O . ASP A 1 302 ? 38.376 -11.686 -12.899 1.00 86.88 302 ASP A O 1
ATOM 2493 N N . GLY A 1 303 ? 37.431 -10.249 -11.472 1.00 85.50 303 GLY A N 1
ATOM 2494 C CA . GLY A 1 303 ? 37.418 -9.111 -12.388 1.00 85.50 303 GLY A CA 1
ATOM 2495 C C . GLY A 1 303 ? 36.222 -9.065 -13.345 1.00 85.50 303 GLY A C 1
ATOM 2496 O O . GLY A 1 303 ? 36.128 -8.115 -14.128 1.00 85.50 303 GLY A O 1
ATOM 2497 N N . THR A 1 304 ? 35.284 -10.018 -13.274 1.00 87.94 304 THR A N 1
ATOM 2498 C CA . THR A 1 304 ? 34.078 -10.012 -14.118 1.00 87.94 304 THR A CA 1
ATOM 2499 C C . THR A 1 304 ? 33.100 -8.911 -13.690 1.00 87.94 304 THR A C 1
ATOM 2501 O O . THR A 1 304 ? 32.833 -8.758 -12.494 1.00 87.94 304 THR A O 1
ATOM 2504 N N . PRO A 1 305 ? 32.550 -8.101 -14.616 1.00 88.19 305 PRO A N 1
ATOM 2505 C CA . PRO A 1 305 ? 31.495 -7.142 -14.296 1.00 88.19 305 PRO A CA 1
ATOM 2506 C C . PRO A 1 305 ? 30.283 -7.841 -13.677 1.00 88.19 305 PRO A C 1
ATOM 2508 O O . PRO A 1 305 ? 29.751 -8.786 -14.247 1.00 88.19 305 PRO A O 1
ATOM 2511 N N . LYS A 1 306 ? 29.844 -7.365 -12.511 1.00 90.06 306 LYS A N 1
ATOM 2512 C CA . LYS A 1 306 ? 28.703 -7.930 -11.781 1.00 90.06 306 LYS A CA 1
ATOM 2513 C C . LYS A 1 306 ? 27.539 -6.962 -11.689 1.00 90.06 306 LYS A C 1
ATOM 2515 O O . LYS A 1 306 ? 26.392 -7.386 -11.750 1.00 90.06 306 LYS A O 1
ATOM 2520 N N . LYS A 1 307 ? 27.828 -5.676 -11.502 1.00 90.00 307 LYS A N 1
ATOM 2521 C CA . LYS A 1 307 ? 26.814 -4.625 -11.441 1.00 90.00 307 LYS A CA 1
ATOM 2522 C C . LYS A 1 307 ? 27.271 -3.385 -12.177 1.00 90.00 307 LYS A C 1
ATOM 2524 O O . LYS A 1 307 ? 28.457 -3.060 -12.157 1.00 90.00 307 LYS A O 1
ATOM 2529 N N . VAL A 1 308 ? 26.314 -2.663 -12.738 1.00 89.50 308 VAL A N 1
ATOM 2530 C CA . VAL A 1 308 ? 26.524 -1.333 -13.302 1.00 89.50 308 VAL A CA 1
ATOM 2531 C C . VAL A 1 308 ? 25.629 -0.349 -12.578 1.00 89.50 308 VAL A C 1
ATOM 2533 O O . VAL A 1 308 ? 24.441 -0.606 -12.379 1.00 89.50 308 VAL A O 1
ATOM 2536 N N . LYS A 1 309 ? 26.205 0.786 -12.198 1.00 90.62 309 LYS A N 1
ATOM 2537 C CA . LYS A 1 309 ? 25.497 1.909 -11.610 1.00 90.62 309 LYS A CA 1
ATOM 2538 C C . LYS A 1 309 ? 25.708 3.159 -12.454 1.00 90.62 309 LYS A C 1
ATOM 2540 O O . LYS A 1 309 ? 26.837 3.460 -12.808 1.00 90.62 309 LYS A O 1
ATOM 2545 N N . PHE A 1 310 ? 24.645 3.887 -12.767 1.00 89.94 310 PHE A N 1
ATOM 2546 C CA . PHE A 1 310 ? 24.720 5.119 -13.559 1.00 89.94 310 PHE A CA 1
ATOM 2547 C C . PHE A 1 310 ? 23.597 6.087 -13.188 1.00 89.94 310 PHE A C 1
ATOM 2549 O O . PHE A 1 310 ? 22.640 5.702 -12.516 1.00 89.94 310 PHE A O 1
ATOM 2556 N N . LYS A 1 311 ? 23.711 7.355 -13.587 1.00 90.81 311 LYS A N 1
ATOM 2557 C CA . LYS A 1 311 ? 22.646 8.352 -13.392 1.00 90.81 311 LYS A CA 1
ATOM 2558 C C . LYS A 1 311 ? 21.785 8.480 -14.643 1.00 90.81 311 LYS A C 1
ATOM 2560 O O . LYS A 1 311 ? 22.313 8.522 -15.747 1.00 90.81 311 LYS A O 1
ATOM 2565 N N . ALA A 1 312 ? 20.477 8.602 -14.457 1.00 90.88 312 ALA A N 1
ATOM 2566 C CA . ALA A 1 312 ? 19.536 8.879 -15.536 1.00 90.88 312 ALA A CA 1
ATOM 2567 C C . ALA A 1 312 ? 18.436 9.838 -15.068 1.00 90.88 312 ALA A C 1
ATOM 2569 O O . ALA A 1 312 ? 18.038 9.804 -13.901 1.00 90.88 312 ALA A O 1
ATOM 2570 N N . VAL A 1 313 ? 17.931 10.660 -15.986 1.00 92.44 313 VAL A N 1
ATOM 2571 C CA . VAL A 1 313 ? 16.689 11.414 -15.808 1.00 92.44 313 VAL A CA 1
ATOM 2572 C C . VAL A 1 313 ? 15.528 10.444 -15.989 1.00 92.44 313 VAL A C 1
ATOM 2574 O O . VAL A 1 313 ? 15.425 9.761 -17.012 1.00 92.44 313 VAL A O 1
ATOM 2577 N N . ARG A 1 314 ? 14.662 10.354 -14.984 1.00 90.50 314 ARG A N 1
ATOM 2578 C CA . ARG A 1 314 ? 13.494 9.474 -14.999 1.00 90.50 314 ARG A CA 1
ATOM 2579 C C . ARG A 1 314 ? 12.254 10.218 -14.537 1.00 90.50 314 ARG A C 1
ATOM 2581 O O . ARG A 1 314 ? 12.365 11.125 -13.713 1.00 90.50 314 ARG A O 1
ATOM 2588 N N . PRO A 1 315 ? 11.072 9.829 -15.031 1.00 91.81 315 PRO A N 1
ATOM 2589 C CA . PRO A 1 315 ? 9.836 10.305 -14.445 1.00 91.81 315 PRO A CA 1
ATOM 2590 C C . PRO A 1 315 ? 9.714 9.805 -13.000 1.00 91.81 315 PRO A C 1
ATOM 2592 O O . PRO A 1 315 ? 10.118 8.692 -12.671 1.00 91.81 315 PRO A O 1
ATOM 2595 N N . SER A 1 316 ? 9.102 10.622 -12.152 1.00 92.12 316 SER A N 1
ATOM 2596 C CA . SER A 1 316 ? 8.698 10.276 -10.798 1.00 92.12 316 SER A CA 1
ATOM 2597 C C . SER A 1 316 ? 7.782 9.061 -10.834 1.00 92.12 316 SER A C 1
ATOM 2599 O O . SER A 1 316 ? 6.942 8.897 -11.726 1.00 92.12 316 SER A O 1
ATOM 2601 N N . ILE A 1 317 ? 7.904 8.229 -9.804 1.00 93.19 317 ILE A N 1
ATOM 2602 C CA . ILE A 1 317 ? 7.078 7.037 -9.645 1.00 93.19 317 ILE A CA 1
ATOM 2603 C C . ILE A 1 317 ? 5.605 7.366 -9.376 1.00 93.19 317 ILE A C 1
ATOM 2605 O O . ILE A 1 317 ? 4.734 6.529 -9.610 1.00 93.19 317 ILE A O 1
ATOM 2609 N N . ASN A 1 318 ? 5.308 8.566 -8.869 1.00 94.44 318 ASN A N 1
ATOM 2610 C CA . ASN A 1 318 ? 3.943 9.002 -8.605 1.00 94.44 318 ASN A CA 1
ATOM 2611 C C . ASN A 1 318 ? 3.769 10.534 -8.674 1.00 94.44 318 ASN A C 1
ATOM 2613 O O . ASN A 1 318 ? 4.739 11.290 -8.731 1.00 94.44 318 ASN A O 1
ATOM 2617 N N . ASN A 1 319 ? 2.511 10.972 -8.640 1.00 95.25 319 ASN A N 1
ATOM 2618 C CA . ASN A 1 319 ? 2.059 12.361 -8.670 1.00 95.25 319 ASN A CA 1
ATOM 2619 C C . ASN A 1 319 ? 1.221 12.746 -7.426 1.00 95.25 319 ASN A C 1
ATOM 2621 O O . ASN A 1 319 ? 0.482 13.731 -7.475 1.00 95.25 319 ASN A O 1
ATOM 2625 N N . PHE A 1 320 ? 1.324 12.022 -6.301 1.00 95.19 320 PHE A N 1
ATOM 2626 C CA . PHE A 1 320 ? 0.510 12.293 -5.100 1.00 95.19 320 PHE A CA 1
ATOM 2627 C C . PHE A 1 320 ? 0.664 13.735 -4.598 1.00 95.19 320 PHE A C 1
ATOM 2629 O O . PHE A 1 320 ? -0.335 14.427 -4.399 1.00 95.19 320 PHE A O 1
ATOM 2636 N N . LYS A 1 321 ? 1.907 14.229 -4.499 1.00 95.12 321 LYS A N 1
ATOM 2637 C CA . LYS A 1 321 ? 2.198 15.617 -4.103 1.00 95.12 321 LYS A CA 1
ATOM 2638 C C . LYS A 1 321 ? 1.492 16.621 -5.004 1.00 95.12 321 LYS A C 1
ATOM 2640 O O . LYS A 1 321 ? 0.877 17.567 -4.526 1.00 95.12 321 LYS A O 1
ATOM 2645 N N . ARG A 1 322 ? 1.589 16.403 -6.318 1.00 94.00 322 ARG A N 1
ATOM 2646 C CA . ARG A 1 322 ? 1.022 17.290 -7.336 1.00 94.00 322 ARG A CA 1
ATOM 2647 C C . ARG A 1 322 ? -0.498 17.329 -7.229 1.00 94.00 322 ARG A C 1
ATOM 2649 O O . ARG A 1 322 ? -1.055 18.416 -7.131 1.00 94.00 322 ARG A O 1
ATOM 2656 N N . TYR A 1 323 ? -1.146 16.166 -7.167 1.00 94.38 323 TYR A N 1
ATOM 2657 C CA . TYR A 1 323 ? -2.593 16.077 -6.973 1.00 94.38 323 TYR A CA 1
ATOM 2658 C C . TYR A 1 323 ? -3.040 16.807 -5.702 1.00 94.38 323 TYR A C 1
ATOM 2660 O O . TYR A 1 323 ? -3.972 17.611 -5.739 1.00 94.38 323 TYR A O 1
ATOM 2668 N N . ARG A 1 324 ? -2.346 16.558 -4.585 1.00 95.12 324 ARG A N 1
ATOM 2669 C CA . ARG A 1 324 ? -2.645 17.172 -3.289 1.00 95.12 324 ARG A CA 1
ATOM 2670 C C . ARG A 1 324 ? -2.551 18.697 -3.353 1.00 95.12 324 ARG A C 1
ATOM 2672 O O . ARG A 1 324 ? -3.463 19.376 -2.890 1.00 95.12 324 ARG A O 1
ATOM 2679 N N . THR A 1 325 ? -1.487 19.233 -3.955 1.00 94.06 325 THR A N 1
ATOM 2680 C CA . THR A 1 325 ? -1.303 20.683 -4.122 1.00 94.06 325 THR A CA 1
ATOM 2681 C C . THR A 1 325 ? -2.369 21.301 -5.028 1.00 94.06 325 THR A C 1
ATOM 2683 O O . THR A 1 325 ? -2.899 22.348 -4.681 1.00 94.06 325 THR A O 1
ATOM 2686 N N . LEU A 1 326 ? -2.733 20.653 -6.140 1.00 92.12 326 LEU A N 1
ATOM 2687 C CA . LEU A 1 326 ? -3.776 21.154 -7.051 1.00 92.12 326 LEU A CA 1
ATOM 2688 C C . LEU A 1 326 ? -5.159 21.226 -6.393 1.00 92.12 326 LEU A C 1
ATOM 2690 O O . LEU A 1 326 ? -5.951 22.100 -6.725 1.00 92.12 326 LEU A O 1
ATOM 2694 N N . ASN A 1 327 ? -5.429 20.332 -5.442 1.00 91.31 327 ASN A N 1
ATOM 2695 C CA . ASN A 1 327 ? -6.688 20.283 -4.702 1.00 91.31 327 ASN A CA 1
ATOM 2696 C C . ASN A 1 327 ? -6.644 21.036 -3.363 1.00 91.31 327 ASN A C 1
ATOM 2698 O O . ASN A 1 327 ? -7.581 20.916 -2.579 1.00 91.31 327 ASN A O 1
ATOM 2702 N N . ASN A 1 328 ? -5.572 21.786 -3.078 1.00 93.81 328 ASN A N 1
ATOM 2703 C CA . ASN A 1 328 ? -5.381 22.519 -1.820 1.00 93.81 328 ASN A CA 1
ATOM 2704 C C . ASN A 1 328 ? -5.580 21.660 -0.557 1.00 93.81 328 ASN A C 1
ATOM 2706 O O . ASN A 1 328 ? -6.058 22.152 0.461 1.00 93.81 328 ASN A O 1
ATOM 2710 N N . LYS A 1 329 ? -5.198 20.378 -0.618 1.00 92.94 329 LYS A N 1
ATOM 2711 C CA . LYS A 1 329 ? -5.289 19.456 0.519 1.00 92.94 329 LYS A CA 1
ATOM 2712 C C . LYS A 1 329 ? -4.006 19.471 1.356 1.00 92.94 329 LYS A C 1
ATOM 2714 O O . LYS A 1 329 ? -2.881 19.501 0.840 1.00 92.94 329 LYS A O 1
ATOM 2719 N N . THR A 1 330 ? -4.169 19.389 2.668 1.00 94.25 330 THR A N 1
ATOM 2720 C CA . THR A 1 330 ? -3.096 19.070 3.618 1.00 94.25 330 THR A CA 1
ATOM 2721 C C . THR A 1 330 ? -2.655 17.608 3.476 1.00 94.25 330 THR A C 1
ATOM 2723 O O . THR A 1 330 ? -3.301 16.797 2.806 1.00 94.25 330 THR A O 1
ATOM 2726 N N . ILE A 1 331 ? -1.508 17.263 4.066 1.00 92.38 331 ILE A N 1
ATOM 2727 C CA . ILE A 1 331 ? -0.996 15.882 4.069 1.00 92.38 331 ILE A CA 1
ATOM 2728 C C . ILE A 1 331 ? -1.957 14.989 4.863 1.00 92.38 331 ILE A C 1
ATOM 2730 O O . ILE A 1 331 ? -2.257 13.882 4.433 1.00 92.38 331 ILE A O 1
ATOM 2734 N N . GLU A 1 332 ? -2.484 15.499 5.973 1.00 89.25 332 GLU A N 1
ATOM 2735 C CA . GLU A 1 332 ? -3.465 14.865 6.847 1.00 89.25 332 GLU A CA 1
ATOM 2736 C C . GLU A 1 332 ? -4.771 14.567 6.108 1.00 89.25 332 GLU A C 1
ATOM 2738 O O . GLU A 1 332 ? -5.198 13.418 6.071 1.00 89.25 332 GLU A O 1
ATOM 2743 N N . GLU A 1 333 ? -5.380 15.566 5.460 1.00 89.69 333 GLU A N 1
ATOM 2744 C CA . GLU A 1 333 ? -6.625 15.371 4.702 1.00 89.69 333 GLU A CA 1
ATOM 2745 C C . GLU A 1 333 ? -6.448 14.348 3.582 1.00 89.69 333 GLU A C 1
ATOM 2747 O O . GLU A 1 333 ? -7.337 13.534 3.322 1.00 89.69 333 GLU A O 1
ATOM 2752 N N . MET A 1 334 ? -5.292 14.374 2.916 1.00 91.62 334 MET A N 1
ATOM 2753 C CA . MET A 1 334 ? -4.989 13.437 1.845 1.00 91.62 334 MET A CA 1
ATOM 2754 C C . MET A 1 334 ? -4.741 12.019 2.370 1.00 91.62 334 MET A C 1
ATOM 2756 O O . MET A 1 334 ? -5.246 11.060 1.787 1.00 91.62 334 MET A O 1
ATOM 2760 N N . ALA A 1 335 ? -4.018 11.884 3.485 1.00 90.00 335 ALA A N 1
ATOM 2761 C CA . ALA A 1 335 ? -3.794 10.612 4.159 1.00 90.00 335 ALA A CA 1
ATOM 2762 C C . ALA A 1 335 ? -5.123 9.976 4.577 1.00 90.00 335 ALA A C 1
ATOM 2764 O O . ALA A 1 335 ? -5.389 8.832 4.214 1.00 90.00 335 ALA A O 1
ATOM 2765 N N . THR A 1 336 ? -5.991 10.748 5.237 1.00 84.38 336 THR A N 1
ATOM 2766 C CA . THR A 1 336 ? -7.330 10.309 5.640 1.00 84.38 336 THR A CA 1
ATOM 2767 C C . THR A 1 336 ? -8.173 9.911 4.431 1.00 84.38 336 THR A C 1
ATOM 2769 O O . THR A 1 336 ? -8.767 8.835 4.447 1.00 84.38 336 THR A O 1
ATOM 2772 N N . SER A 1 337 ? -8.153 10.717 3.356 1.00 85.25 337 SER A N 1
ATOM 2773 C CA . SER A 1 337 ? -8.921 10.446 2.130 1.00 85.25 337 SER A CA 1
ATOM 2774 C C . SER A 1 337 ? -8.629 9.052 1.573 1.00 85.25 337 SER A C 1
ATOM 2776 O O . SER A 1 337 ? -9.559 8.324 1.274 1.00 85.25 337 SER A O 1
ATOM 2778 N N . ILE A 1 338 ? -7.355 8.654 1.461 1.00 86.88 338 ILE A N 1
ATOM 2779 C CA . ILE A 1 338 ? -6.974 7.364 0.848 1.00 86.88 338 ILE A CA 1
ATOM 2780 C C . ILE A 1 338 ? -6.735 6.239 1.866 1.00 86.88 338 ILE A C 1
ATOM 2782 O O . ILE A 1 338 ? -6.209 5.176 1.525 1.00 86.88 338 ILE A O 1
ATOM 2786 N N . GLY A 1 339 ? -7.084 6.481 3.128 1.00 81.75 339 GLY A N 1
ATOM 2787 C CA . GLY A 1 339 ? -6.998 5.506 4.202 1.00 81.75 339 GLY A CA 1
ATOM 2788 C C . GLY A 1 339 ? -5.580 5.156 4.663 1.00 81.75 339 GLY A C 1
ATOM 2789 O O . GLY A 1 339 ? -5.262 3.984 4.890 1.00 81.75 339 GLY A O 1
ATOM 2790 N N . LEU A 1 340 ? -4.731 6.166 4.837 1.00 85.56 340 LEU A N 1
ATOM 2791 C CA . LEU A 1 340 ? -3.382 6.050 5.385 1.00 85.56 340 LEU A CA 1
ATOM 2792 C C . LEU A 1 340 ? -3.199 6.910 6.637 1.00 85.56 340 LEU A C 1
ATOM 2794 O O . LEU A 1 340 ? -3.883 7.906 6.845 1.00 85.56 340 LEU A O 1
ATOM 2798 N N . SER A 1 341 ? -2.197 6.555 7.442 1.00 84.38 341 SER A N 1
ATOM 2799 C CA . SER A 1 341 ? -1.658 7.473 8.444 1.00 84.38 341 SER A CA 1
ATOM 2800 C C . SER A 1 341 ? -0.876 8.603 7.769 1.00 84.38 341 SER A C 1
ATOM 2802 O O . SER A 1 341 ? -0.381 8.439 6.651 1.00 84.38 341 SER A O 1
ATOM 2804 N N . TYR A 1 342 ? -0.687 9.721 8.475 1.00 87.75 342 TYR A N 1
ATOM 2805 C CA . TYR A 1 342 ? 0.136 10.845 8.011 1.00 87.75 342 TYR A CA 1
ATOM 2806 C C . TYR A 1 342 ? 1.502 10.386 7.473 1.00 87.75 342 TYR A C 1
ATOM 2808 O O . TYR A 1 342 ? 1.864 10.676 6.335 1.00 87.75 342 TYR A O 1
ATOM 2816 N N . ASN A 1 343 ? 2.234 9.593 8.265 1.00 86.75 343 ASN A N 1
ATOM 2817 C CA . ASN A 1 343 ? 3.552 9.082 7.881 1.00 86.75 343 ASN A CA 1
ATOM 2818 C C . ASN A 1 343 ? 3.475 8.086 6.716 1.00 86.75 343 ASN A C 1
ATOM 2820 O O . ASN A 1 343 ? 4.353 8.078 5.855 1.00 86.75 343 ASN A O 1
ATOM 2824 N N . GLY A 1 344 ? 2.428 7.255 6.670 1.00 90.38 344 GLY A N 1
ATOM 2825 C CA . GLY A 1 344 ? 2.198 6.336 5.556 1.00 90.38 344 GLY A CA 1
ATOM 2826 C C . GLY A 1 344 ? 1.995 7.084 4.239 1.00 90.38 344 GLY A C 1
ATOM 2827 O O . GLY A 1 344 ? 2.610 6.741 3.230 1.00 90.38 344 GLY A O 1
ATOM 2828 N N . TYR A 1 345 ? 1.196 8.151 4.258 1.00 93.69 345 TYR A N 1
ATOM 2829 C CA . TYR A 1 345 ? 0.993 9.002 3.093 1.00 93.69 345 TYR A CA 1
ATOM 2830 C C . TYR A 1 345 ? 2.256 9.792 2.726 1.00 93.69 345 TYR A C 1
ATOM 2832 O O . TYR A 1 345 ? 2.613 9.834 1.553 1.00 93.69 345 TYR A O 1
ATOM 2840 N N . LEU A 1 346 ? 2.988 10.352 3.696 1.00 93.31 346 LEU A N 1
ATOM 2841 C CA . LEU A 1 346 ? 4.242 11.067 3.430 1.00 93.31 346 LEU A CA 1
ATOM 2842 C C . LEU A 1 346 ? 5.263 10.171 2.711 1.00 93.31 346 LEU A C 1
ATOM 2844 O O . LEU A 1 346 ? 5.850 10.577 1.708 1.00 93.31 346 LEU A O 1
ATOM 2848 N N . ASN A 1 347 ? 5.428 8.929 3.176 1.00 92.88 347 ASN A N 1
ATOM 2849 C CA . ASN A 1 347 ? 6.311 7.943 2.547 1.00 92.88 347 ASN A CA 1
ATOM 2850 C C . ASN A 1 347 ? 5.837 7.524 1.150 1.00 92.88 347 ASN A C 1
ATOM 2852 O O . ASN A 1 347 ? 6.660 7.225 0.279 1.00 92.88 347 ASN A O 1
ATOM 2856 N N . LEU A 1 348 ? 4.521 7.481 0.934 1.00 93.12 348 LEU A N 1
ATOM 2857 C CA . LEU A 1 348 ? 3.939 7.219 -0.376 1.00 93.12 348 LEU A CA 1
ATOM 2858 C C . LEU A 1 348 ? 4.191 8.390 -1.337 1.00 93.12 348 LEU A C 1
ATOM 2860 O O . LEU A 1 348 ? 4.640 8.165 -2.458 1.00 93.12 348 LEU A O 1
ATOM 2864 N N . GLU A 1 349 ? 3.978 9.627 -0.885 1.00 94.00 349 GLU A N 1
ATOM 2865 C CA . GLU A 1 349 ? 4.159 10.853 -1.668 1.00 94.00 349 GLU A CA 1
ATOM 2866 C C . GLU A 1 349 ? 5.592 10.996 -2.195 1.00 94.00 349 GLU A C 1
ATOM 2868 O O . GLU A 1 349 ? 5.787 11.318 -3.363 1.00 94.00 349 GLU A O 1
ATOM 2873 N N . VAL A 1 350 ? 6.597 10.686 -1.373 1.00 90.75 350 VAL A N 1
ATOM 2874 C CA . VAL A 1 350 ? 8.013 10.735 -1.787 1.00 90.75 350 VAL A CA 1
ATOM 2875 C C . VAL A 1 350 ? 8.485 9.467 -2.513 1.00 90.75 350 VAL A C 1
ATOM 2877 O O . VAL A 1 350 ? 9.664 9.336 -2.836 1.00 90.75 350 VAL A O 1
ATOM 2880 N N . GLY A 1 351 ? 7.599 8.492 -2.743 1.00 87.88 351 GLY A N 1
ATOM 2881 C CA . GLY A 1 351 ? 7.940 7.244 -3.430 1.00 87.88 351 GLY A CA 1
ATOM 2882 C C . GLY A 1 351 ? 8.907 6.344 -2.649 1.00 87.88 351 GLY A C 1
ATOM 2883 O O . GLY A 1 351 ? 9.640 5.557 -3.249 1.00 87.88 351 GLY A O 1
ATOM 2884 N N . ALA A 1 352 ? 8.944 6.458 -1.319 1.00 87.81 352 ALA A N 1
ATOM 2885 C CA . ALA A 1 352 ? 9.751 5.600 -0.450 1.00 87.81 352 ALA A CA 1
ATOM 2886 C C . ALA A 1 352 ? 9.040 4.277 -0.113 1.00 87.81 352 ALA A C 1
ATOM 2888 O O . ALA A 1 352 ? 9.695 3.271 0.169 1.00 87.81 352 ALA A O 1
ATOM 2889 N N . GLN A 1 353 ? 7.706 4.256 -0.175 1.00 87.94 353 GLN A N 1
ATOM 2890 C CA . GLN A 1 353 ? 6.884 3.095 0.156 1.00 87.94 353 GLN A CA 1
ATOM 2891 C C . GLN A 1 353 ? 6.233 2.463 -1.083 1.00 87.94 353 GLN A C 1
ATOM 2893 O O . GLN A 1 353 ? 5.747 3.140 -1.986 1.00 87.94 353 GLN A O 1
ATOM 2898 N N . LYS A 1 354 ? 6.172 1.125 -1.093 1.00 91.94 354 LYS A N 1
ATOM 2899 C CA . LYS A 1 354 ? 5.374 0.361 -2.061 1.00 91.94 354 LYS A CA 1
ATOM 2900 C C . LYS A 1 354 ? 3.888 0.531 -1.757 1.00 91.94 354 LYS A C 1
ATOM 2902 O O . LYS A 1 354 ? 3.464 0.310 -0.624 1.00 91.94 354 LYS A O 1
ATOM 2907 N N . ILE A 1 355 ? 3.099 0.830 -2.779 1.00 93.31 355 ILE A N 1
ATOM 2908 C CA . ILE A 1 355 ? 1.646 0.927 -2.674 1.00 93.31 355 ILE A CA 1
ATOM 2909 C C . ILE A 1 355 ? 1.009 -0.468 -2.764 1.00 93.31 355 ILE A C 1
ATOM 2911 O O . ILE A 1 355 ? 1.415 -1.312 -3.571 1.00 93.31 355 ILE A O 1
ATOM 2915 N N . SER A 1 356 ? 0.047 -0.744 -1.882 1.00 93.31 356 SER A N 1
ATOM 2916 C CA . SER A 1 356 ? -0.739 -1.981 -1.898 1.00 93.31 356 SER A CA 1
ATOM 2917 C C . SER A 1 356 ? -1.966 -1.822 -2.797 1.00 93.31 356 SER A C 1
ATOM 2919 O O . SER A 1 356 ? -2.407 -0.706 -3.054 1.00 93.31 356 SER A O 1
ATOM 2921 N N . THR A 1 357 ? -2.560 -2.931 -3.237 1.00 93.31 357 THR A N 1
ATOM 2922 C CA . THR A 1 357 ? -3.773 -2.909 -4.072 1.00 93.31 357 THR A CA 1
ATOM 2923 C C . THR A 1 357 ? -4.945 -2.216 -3.379 1.00 93.31 357 THR A C 1
ATOM 2925 O O . THR A 1 357 ? -5.660 -1.462 -4.025 1.00 93.31 357 THR A O 1
ATOM 2928 N N . LYS A 1 358 ? -5.108 -2.395 -2.058 1.00 90.44 358 LYS A N 1
ATOM 2929 C CA . LYS A 1 358 ? -6.139 -1.687 -1.280 1.00 90.44 358 LYS A CA 1
ATOM 2930 C C . LYS A 1 358 ? -5.947 -0.173 -1.326 1.00 90.44 358 LYS A C 1
ATOM 2932 O O . LYS A 1 358 ? -6.910 0.546 -1.545 1.00 90.44 358 LYS A O 1
ATOM 2937 N N . ILE A 1 359 ? -4.708 0.307 -1.199 1.00 91.19 359 ILE A N 1
ATOM 2938 C CA . ILE A 1 359 ? -4.419 1.744 -1.296 1.00 91.19 359 ILE A CA 1
ATOM 2939 C C . ILE A 1 359 ? -4.576 2.249 -2.734 1.00 91.19 359 ILE A C 1
ATOM 2941 O O . ILE A 1 359 ? -5.085 3.347 -2.918 1.00 91.19 359 ILE A O 1
ATOM 2945 N N . MET A 1 360 ? -4.205 1.466 -3.756 1.00 92.56 360 MET A N 1
ATOM 2946 C CA . MET A 1 360 ? -4.477 1.814 -5.163 1.00 92.56 360 MET A CA 1
ATOM 2947 C C . MET A 1 360 ? -5.982 1.981 -5.413 1.00 92.56 360 MET A C 1
ATOM 2949 O O . MET A 1 360 ? -6.403 2.954 -6.033 1.00 92.56 360 MET A O 1
ATOM 2953 N N . TRP A 1 361 ? -6.783 1.054 -4.886 1.00 88.62 361 TRP A N 1
ATOM 2954 C CA . TRP A 1 361 ? -8.237 1.068 -5.001 1.00 88.62 361 TRP A CA 1
ATOM 2955 C C . TRP A 1 361 ? -8.856 2.250 -4.253 1.00 88.62 361 TRP A C 1
ATOM 2957 O O . TRP A 1 361 ? -9.613 3.010 -4.850 1.00 88.62 361 TRP A O 1
ATOM 2967 N N . GLY A 1 362 ? -8.460 2.461 -2.992 1.00 86.81 362 GLY A N 1
ATOM 2968 C CA . GLY A 1 362 ? -8.879 3.618 -2.199 1.00 86.81 362 GLY A CA 1
ATOM 2969 C C . GLY A 1 362 ? -8.518 4.927 -2.898 1.00 86.81 362 GLY A C 1
ATOM 2970 O O . GLY A 1 362 ? -9.377 5.764 -3.110 1.00 86.81 362 G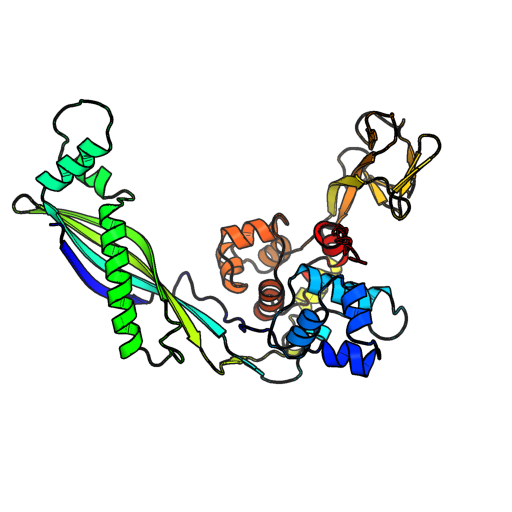LY A O 1
ATOM 2971 N N . THR A 1 363 ? -7.289 5.050 -3.405 1.00 89.69 363 THR A N 1
ATOM 2972 C CA . THR A 1 363 ? -6.853 6.211 -4.201 1.00 89.69 363 THR A CA 1
ATOM 2973 C C . THR A 1 363 ? -7.793 6.470 -5.380 1.00 89.69 363 THR A C 1
ATOM 2975 O O . THR A 1 363 ? -8.273 7.583 -5.550 1.00 89.69 363 THR A O 1
ATOM 2978 N N . CYS A 1 364 ? -8.104 5.453 -6.180 1.00 87.38 364 CYS A N 1
ATOM 2979 C CA . CYS A 1 364 ? -9.005 5.618 -7.318 1.00 87.38 364 CYS A CA 1
ATOM 2980 C C . CYS A 1 364 ? -10.412 6.065 -6.907 1.00 87.38 364 CYS A C 1
ATOM 2982 O O . CYS A 1 364 ? -11.003 6.913 -7.574 1.00 87.38 364 CYS A O 1
ATOM 2984 N N . LYS A 1 365 ? -10.938 5.496 -5.818 1.00 83.62 365 LYS A N 1
ATOM 2985 C CA . LYS A 1 365 ? -12.283 5.783 -5.311 1.00 83.62 365 LYS A CA 1
ATOM 2986 C C . LYS A 1 365 ? -12.376 7.191 -4.729 1.00 83.62 365 LYS A C 1
ATOM 2988 O O . LYS A 1 365 ? -13.210 7.984 -5.156 1.00 83.62 365 LYS A O 1
ATOM 2993 N N . SER A 1 366 ? -11.478 7.517 -3.805 1.00 84.88 366 SER A N 1
ATOM 2994 C CA . SER A 1 366 ? -11.491 8.772 -3.054 1.00 84.88 366 SER A CA 1
ATOM 2995 C C . SER A 1 366 ? -11.099 9.965 -3.918 1.00 84.88 366 SER A C 1
ATOM 2997 O O . SER A 1 366 ? -11.603 11.069 -3.721 1.00 84.88 366 SER A O 1
ATOM 2999 N N . LEU A 1 367 ? -10.167 9.766 -4.858 1.00 86.62 367 LEU A N 1
ATOM 3000 C CA . LEU A 1 367 ? -9.653 10.849 -5.698 1.00 86.62 367 LEU A CA 1
ATOM 3001 C C . LEU A 1 367 ? -10.415 11.011 -7.006 1.00 86.62 367 LEU A C 1
ATOM 3003 O O . LEU A 1 367 ? -10.258 12.049 -7.649 1.00 86.62 367 LEU A O 1
ATOM 3007 N N . ARG A 1 368 ? -11.211 10.002 -7.386 1.00 85.62 368 ARG A N 1
ATOM 3008 C CA . ARG A 1 368 ? -12.023 9.983 -8.606 1.00 85.62 368 ARG A CA 1
ATOM 3009 C C . ARG A 1 368 ? -11.210 10.285 -9.866 1.00 85.62 368 ARG A C 1
ATOM 3011 O O . ARG A 1 368 ? -11.625 11.063 -10.719 1.00 85.62 368 ARG A O 1
ATOM 3018 N N . ILE A 1 369 ? -10.025 9.691 -9.965 1.00 86.44 369 ILE A N 1
ATOM 3019 C CA . ILE A 1 369 ? -9.144 9.795 -11.133 1.00 86.44 369 ILE A CA 1
ATOM 3020 C C . ILE A 1 369 ? -8.448 8.453 -11.392 1.00 86.44 369 ILE A C 1
ATOM 3022 O O . ILE A 1 369 ? -8.202 7.711 -10.430 1.00 86.44 369 ILE A O 1
ATOM 3026 N N . PRO A 1 370 ? -8.078 8.147 -12.653 1.00 88.62 370 PRO A N 1
ATOM 3027 C CA . PRO A 1 370 ? -7.405 6.898 -12.987 1.00 88.62 370 PRO A CA 1
ATOM 3028 C C . PRO A 1 370 ? -6.106 6.713 -12.213 1.00 88.62 370 PRO A C 1
ATOM 3030 O O . PRO A 1 370 ? -5.324 7.662 -12.070 1.00 88.62 370 PRO A O 1
ATOM 3033 N N . LEU A 1 371 ? -5.835 5.480 -11.768 1.00 91.56 371 LEU A N 1
ATOM 3034 C CA . LEU A 1 371 ? -4.605 5.157 -11.040 1.00 91.56 371 LEU A CA 1
ATOM 3035 C C . LEU A 1 371 ? -3.375 5.616 -11.824 1.00 91.56 371 LEU A C 1
ATOM 3037 O O . LEU A 1 371 ? -2.455 6.174 -11.242 1.00 91.56 371 LEU A O 1
ATOM 3041 N N . GLU A 1 372 ? -3.394 5.436 -13.141 1.00 90.75 372 GLU A N 1
ATOM 3042 C CA . GLU A 1 372 ? -2.337 5.772 -14.095 1.00 90.75 372 GLU A CA 1
ATOM 3043 C C . GLU A 1 372 ? -2.075 7.276 -14.238 1.00 90.75 372 GLU A C 1
ATOM 3045 O O . GLU A 1 372 ? -1.153 7.666 -14.942 1.00 90.75 372 GLU A O 1
ATOM 3050 N N . THR A 1 373 ? -2.869 8.140 -13.601 1.00 91.31 373 THR A N 1
ATOM 3051 C CA . THR A 1 373 ? -2.559 9.577 -13.493 1.00 91.31 373 THR A CA 1
ATOM 3052 C C . THR A 1 373 ? -1.802 9.909 -12.205 1.00 91.31 373 THR A C 1
ATOM 3054 O O . THR A 1 373 ? -1.065 10.898 -12.138 1.00 91.31 373 THR A O 1
ATOM 3057 N N . ILE A 1 374 ? -1.935 9.053 -11.186 1.00 93.62 374 ILE A N 1
ATOM 3058 C CA . ILE A 1 374 ? -1.278 9.180 -9.882 1.00 93.62 374 ILE A CA 1
ATOM 3059 C C . ILE A 1 374 ? -0.030 8.318 -9.793 1.00 93.62 374 ILE A C 1
ATOM 3061 O O . ILE A 1 374 ? 0.967 8.770 -9.246 1.00 93.62 374 ILE A O 1
ATOM 3065 N N . LEU A 1 375 ? -0.044 7.107 -10.335 1.00 94.75 375 LEU A N 1
ATOM 3066 C CA . LEU A 1 375 ? 1.015 6.117 -10.210 1.00 94.75 375 LEU A CA 1
ATOM 3067 C C . LEU A 1 375 ? 1.574 5.782 -11.586 1.00 94.75 375 LEU A C 1
ATOM 3069 O O . LEU A 1 375 ? 0.862 5.260 -12.440 1.00 94.75 375 LEU A O 1
ATOM 3073 N N . ASN A 1 376 ? 2.859 6.055 -11.786 1.00 93.75 376 ASN A N 1
ATOM 3074 C CA . ASN A 1 376 ? 3.528 5.725 -13.032 1.00 93.75 376 ASN A CA 1
ATOM 3075 C C . ASN A 1 376 ? 3.761 4.211 -13.073 1.00 93.75 376 ASN A C 1
ATOM 3077 O O . ASN A 1 376 ? 4.683 3.701 -12.433 1.00 93.75 376 ASN A O 1
ATOM 3081 N N . ILE A 1 377 ? 2.896 3.489 -13.789 1.00 92.19 377 ILE A N 1
ATOM 3082 C CA . ILE A 1 377 ? 2.897 2.020 -13.838 1.00 92.19 377 ILE A CA 1
ATOM 3083 C C . ILE A 1 377 ? 4.238 1.480 -14.338 1.00 92.19 377 ILE A C 1
ATOM 3085 O O . ILE A 1 377 ? 4.756 0.520 -13.764 1.00 92.19 377 ILE A O 1
ATOM 3089 N N . ASP A 1 378 ? 4.823 2.116 -15.353 1.00 89.94 378 ASP A N 1
ATOM 3090 C CA . ASP A 1 378 ? 6.095 1.694 -15.935 1.00 89.94 378 ASP A CA 1
ATOM 3091 C C . ASP A 1 378 ? 7.244 1.898 -14.948 1.00 89.94 378 ASP A C 1
ATOM 3093 O O . ASP A 1 378 ? 7.991 0.963 -14.656 1.00 89.94 378 ASP A O 1
ATOM 3097 N N . GLU A 1 379 ? 7.346 3.089 -14.357 1.00 90.06 379 GLU A N 1
ATOM 3098 C CA . GLU A 1 379 ? 8.383 3.384 -13.365 1.00 90.06 379 GLU A CA 1
ATOM 3099 C C . GLU A 1 379 ? 8.241 2.499 -12.117 1.00 90.06 379 GLU A C 1
ATOM 3101 O O . GLU A 1 379 ? 9.224 1.970 -11.590 1.00 90.06 379 GLU A O 1
ATOM 3106 N N . TYR A 1 380 ? 7.008 2.259 -11.668 1.00 92.31 380 TYR A N 1
ATOM 3107 C CA . TYR A 1 380 ? 6.731 1.396 -10.525 1.00 92.31 380 TYR A CA 1
ATOM 3108 C C . TYR A 1 380 ? 7.079 -0.068 -10.806 1.00 92.31 380 TYR A C 1
ATOM 3110 O O . TYR A 1 380 ? 7.644 -0.761 -9.947 1.00 92.31 380 TYR A O 1
ATOM 3118 N N . TYR A 1 381 ? 6.760 -0.554 -12.008 1.00 90.69 381 TYR A N 1
ATOM 3119 C CA . TYR A 1 381 ? 7.125 -1.894 -12.448 1.00 90.69 381 TYR A CA 1
ATOM 3120 C C . TYR A 1 381 ? 8.646 -2.071 -12.430 1.00 90.69 381 TYR A C 1
ATOM 3122 O O . TYR A 1 381 ? 9.153 -3.017 -11.817 1.00 90.69 381 TYR A O 1
ATOM 3130 N N . GLU A 1 382 ? 9.366 -1.122 -13.026 1.00 84.69 382 GLU A N 1
ATOM 3131 C CA . GLU A 1 382 ? 10.824 -1.123 -13.100 1.00 84.69 382 GLU A CA 1
ATOM 3132 C C . GLU A 1 382 ? 11.466 -1.129 -11.710 1.00 84.69 382 GLU A C 1
ATOM 3134 O O . GLU A 1 382 ? 12.331 -1.958 -11.423 1.00 84.69 382 GLU A O 1
ATOM 3139 N N . ARG A 1 383 ? 10.998 -0.259 -10.809 1.00 84.75 383 ARG A N 1
ATOM 3140 C CA . ARG A 1 383 ? 11.591 -0.091 -9.477 1.00 84.75 383 ARG A CA 1
ATOM 3141 C C . ARG A 1 383 ? 11.299 -1.250 -8.525 1.00 84.75 383 ARG A C 1
ATOM 3143 O O . ARG A 1 383 ? 12.138 -1.593 -7.692 1.00 84.75 383 ARG A O 1
ATOM 3150 N N . TYR A 1 384 ? 10.106 -1.846 -8.591 1.00 87.12 384 TYR A N 1
ATOM 3151 C CA . TYR A 1 384 ? 9.652 -2.774 -7.545 1.00 87.12 384 TYR A CA 1
ATOM 3152 C C . TYR A 1 384 ? 9.257 -4.166 -8.021 1.00 87.12 384 TYR A C 1
ATOM 3154 O O . TYR A 1 384 ? 9.263 -5.098 -7.201 1.00 87.12 384 TYR A O 1
ATOM 3162 N N . CYS A 1 385 ? 8.896 -4.335 -9.290 1.00 86.56 385 CYS A N 1
ATOM 3163 C CA . CYS A 1 385 ? 8.319 -5.581 -9.794 1.00 86.56 385 CYS A CA 1
ATOM 3164 C C . CYS A 1 385 ? 9.332 -6.450 -10.547 1.00 86.56 385 CYS A C 1
ATOM 3166 O O . CYS A 1 385 ? 9.150 -7.666 -10.579 1.00 86.56 385 CYS A O 1
ATOM 3168 N N . ARG A 1 386 ? 10.412 -5.865 -11.071 1.00 72.88 386 ARG A N 1
ATOM 3169 C CA . ARG A 1 386 ? 11.374 -6.524 -11.969 1.00 72.88 386 ARG A CA 1
ATOM 3170 C C . ARG A 1 386 ? 12.311 -7.553 -11.307 1.00 72.88 386 ARG A C 1
ATOM 3172 O O . ARG A 1 386 ? 12.668 -8.537 -11.938 1.00 72.88 386 ARG A O 1
ATOM 3179 N N . HIS A 1 387 ? 12.666 -7.397 -10.026 1.00 58.97 387 HIS A N 1
ATOM 3180 C CA . HIS A 1 387 ? 13.806 -8.119 -9.415 1.00 58.97 387 HIS A CA 1
ATOM 3181 C C . HIS A 1 387 ? 13.519 -9.426 -8.644 1.00 58.97 387 HIS A C 1
ATOM 3183 O O . HIS A 1 387 ? 14.349 -9.851 -7.842 1.00 58.97 387 HIS A O 1
ATOM 3189 N N . THR A 1 388 ? 12.395 -10.120 -8.832 1.00 51.66 388 THR A N 1
ATOM 3190 C CA . THR A 1 388 ? 12.251 -11.451 -8.199 1.00 51.66 388 THR A CA 1
ATOM 3191 C C . THR A 1 388 ? 12.806 -12.541 -9.107 1.00 51.66 388 THR A C 1
ATOM 3193 O O . THR A 1 388 ? 12.045 -13.182 -9.828 1.00 51.66 388 THR A O 1
ATOM 3196 N N . LYS A 1 389 ? 14.119 -12.799 -9.035 1.00 45.31 389 LYS A N 1
ATOM 3197 C CA . LYS A 1 389 ? 14.650 -14.114 -9.422 1.00 45.31 389 LYS A CA 1
ATOM 3198 C C . LYS A 1 389 ? 14.011 -15.133 -8.476 1.00 45.31 389 LYS A C 1
ATOM 3200 O O . LYS A 1 389 ? 14.300 -15.132 -7.278 1.00 45.31 389 LYS A O 1
ATOM 3205 N N . ILE A 1 390 ? 13.094 -15.960 -8.980 1.00 41.09 390 ILE A N 1
ATOM 3206 C CA . ILE A 1 390 ? 12.619 -17.127 -8.234 1.00 41.09 390 ILE A CA 1
ATOM 3207 C C . ILE A 1 390 ? 13.852 -18.008 -8.039 1.00 41.09 390 ILE A C 1
ATOM 3209 O O . ILE A 1 390 ? 14.381 -18.560 -9.003 1.00 41.09 390 ILE A O 1
ATOM 3213 N N . ARG A 1 391 ? 14.330 -18.146 -6.797 1.00 32.34 391 ARG A N 1
ATOM 3214 C CA . ARG A 1 391 ? 15.181 -19.285 -6.448 1.00 32.34 391 ARG A CA 1
ATOM 3215 C C . ARG A 1 391 ? 14.321 -20.518 -6.699 1.00 32.34 391 ARG A C 1
ATOM 3217 O O . ARG A 1 391 ? 13.463 -20.828 -5.876 1.00 32.34 391 ARG A O 1
ATOM 3224 N N . LYS A 1 392 ? 14.499 -21.181 -7.848 1.00 32.66 392 LYS A N 1
ATOM 3225 C CA . LYS A 1 392 ? 13.980 -22.535 -8.044 1.00 32.66 392 LYS A CA 1
ATOM 3226 C C . LYS A 1 392 ? 14.536 -23.346 -6.877 1.00 32.66 392 LYS A C 1
ATOM 3228 O O . LYS A 1 392 ? 15.743 -23.557 -6.803 1.00 32.66 392 LYS A O 1
ATOM 3233 N N . ARG A 1 393 ? 13.686 -23.723 -5.917 1.00 32.34 393 ARG A N 1
ATOM 3234 C CA . ARG A 1 393 ? 14.022 -24.823 -5.016 1.00 32.34 393 ARG A CA 1
ATOM 3235 C C . ARG A 1 393 ? 14.176 -26.021 -5.940 1.00 32.34 393 ARG A C 1
ATOM 3237 O O . ARG A 1 393 ? 13.198 -26.428 -6.558 1.00 32.34 393 ARG A O 1
ATOM 3244 N N . SER A 1 394 ? 15.406 -26.493 -6.110 1.00 31.94 394 SER A N 1
ATOM 3245 C CA . SER A 1 394 ? 15.657 -27.809 -6.672 1.00 31.94 394 SER A CA 1
ATOM 3246 C C . SER A 1 394 ? 14.869 -28.792 -5.816 1.00 31.94 394 SER A C 1
ATOM 3248 O O . SER A 1 394 ? 15.187 -28.982 -4.642 1.00 31.94 394 SER A O 1
ATOM 3250 N N . SER A 1 395 ? 13.796 -29.345 -6.368 1.00 33.25 395 SER A N 1
ATOM 3251 C CA . SER A 1 395 ? 13.272 -30.610 -5.888 1.00 33.25 395 SER A CA 1
ATOM 3252 C C . SER A 1 395 ? 14.424 -31.601 -6.006 1.00 33.25 395 SER A C 1
ATOM 3254 O O . SER A 1 395 ? 14.884 -31.878 -7.112 1.00 33.25 395 SER A O 1
ATOM 3256 N N . HIS A 1 396 ? 14.954 -32.047 -4.868 1.00 32.97 396 HIS A N 1
ATOM 3257 C CA . HIS A 1 396 ? 15.593 -33.350 -4.826 1.00 32.97 396 HIS A CA 1
ATOM 3258 C C . HIS A 1 396 ? 14.526 -34.346 -5.273 1.00 32.97 396 HIS A C 1
ATOM 3260 O O . HIS A 1 396 ? 13.528 -34.544 -4.584 1.00 32.97 396 HIS A O 1
ATOM 3266 N N . GLU A 1 397 ? 14.700 -34.859 -6.485 1.00 32.03 397 GLU A N 1
ATOM 3267 C CA . GLU A 1 397 ? 14.213 -36.178 -6.845 1.00 32.03 397 GLU A CA 1
ATOM 3268 C C . GLU A 1 397 ? 15.011 -37.156 -5.977 1.00 32.03 397 GLU A C 1
ATOM 3270 O O . GLU A 1 397 ? 16.223 -37.299 -6.136 1.00 32.03 397 GLU A O 1
ATOM 3275 N N . GLU A 1 398 ? 14.341 -37.711 -4.968 1.00 34.03 398 GLU A N 1
ATOM 3276 C CA . GLU A 1 398 ? 14.706 -39.010 -4.417 1.00 34.03 398 GLU A CA 1
ATOM 3277 C C . GLU A 1 398 ? 14.279 -40.055 -5.457 1.00 34.03 398 GLU A C 1
ATOM 3279 O O . GLU A 1 398 ? 13.083 -40.264 -5.671 1.00 34.03 398 GLU A O 1
ATOM 3284 N N . GLU A 1 399 ? 15.263 -40.660 -6.119 1.00 31.70 399 GLU A N 1
ATOM 3285 C CA . GLU A 1 399 ? 15.228 -42.076 -6.508 1.00 31.70 399 GLU A CA 1
ATOM 3286 C C . GLU A 1 399 ? 16.187 -42.852 -5.604 1.00 31.70 399 GLU A C 1
ATOM 3288 O O . GLU A 1 399 ? 17.296 -42.325 -5.330 1.00 31.70 399 GLU A O 1
#

Sequence (399 aa):
MPEMSIGEIREHTKRYTKELIPNTIPNNIKIWREQLHKIPVKQLADELLIDRNFLTAVEAQDKNFSGKTTIRYIKHFSDKNKRKSHMNFYAMYDVQKKCICDTTDEKFYIADCVFTMSLQDARELYEKQKTRKKEDPSIDDLIEYISGRNPVIEKHLAQKSDELEAKFKEEDKDITDPEKLSVEFNEYRVVKSKVEDGNMVLSLEAIFKKEFEIKDHEFDINFARDEDKELTKMMIHMGYGEEIAALEYDVDDDFISVVNGKVILSKEYKIPNGRDISDFYLTDTLDINQKEGEVEVKKSADGTPKKVKFKAVRPSINNFKRYRTLNNKTIEEMATSIGLSYNGYLNLEVGAQKISTKIMWGTCKSLRIPLETILNIDEYYERYCRHTKIRKRSSHEEE

pLDDT: mean 83.84, std 12.96, range [31.7, 96.94]

Organism: NCBI:txid1121326

Secondary structure (DSSP, 8-state):
--EEEEEEEEE-HHHH-PPP-BSS----HHIIIIIIS---HHHHHHHHTS-HHHHHHHHTTSSPPPHHHHHHHHHHHHHH-TTT----HHHHH--SSEEEEEEEEEEEEEEEEEEEEEHHHHHHHHHHH--S--S---HHHHHHHHHSS-HHHHHHHHHHHHHHHHHHHHH-TT-S-GGG-EEEEEEEEEEEEEEETTEEEEEEEEEEEEEEEEEEEEEE--TTTT--HHHHHHHHHH---EEEEEEEEE-BTTTEEEETTEEEEEEEEEEESTT-SSSEEEEEEEETTSSTTTEEEEEPTTS-EEEEEEEEEEE-SB-HHHHHHHTT--HHHHHHHTT--HHHHHHHHTT-SPPPHHHHHHHHHHHTS-HHHHB-HHHHIIIIITT------------

InterPro domains:
  IPR001387 Cro/C1-type, helix-turn-helix domain [PS50943] (320-374)
  IPR001387 Cro/C1-type, helix-turn-helix domain [SM00530] (28-83)
  IPR001387 Cro/C1-type, helix-turn-helix domain [SM00530] (319-374)
  IPR010982 Lambda repressor-like, DNA-binding domain superfamily [SSF47413] (318-378)